Protein 1XQH (pdb70)

GO terms:
  GO:0070828 heterochromatin organization (P, IDA)
  GO:0006974 DNA damage response (P, IDA)
  GO:0016279 protein-lysine N-methyltransferase activity (F, IDA)
  GO:0045880 positive regulation of smoothened signaling pathway (P, IDA)
  GO:0018026 peptidyl-lysine monomethylation (P, IDA)
  GO:0018027 peptidyl-lysine dimethylation (P, IDA)
  GO:0016279 protein-lysine N-methyltransferase activity (F, EXP)
  GO:0140945 histone H3K4 monomethyltransferase activity (F, EXP)
  GO:0002039 p53 binding (F, IPI)
  GO:0005654 nucleoplasm (C, TAS)
  GO:0005515 protein binding (F, IPI)
  GO:0005694 chromosome (C, IDA)
  GO:0005730 nucleolus (C, IDA)
  GO:0042054 histone methyltransferase activity (F, IDA)
  GO:0140938 histone H3 methyltransferase activity (F, IDA)

Organism: Homo sapiens (NCBI:txid9606)

InterPro domains:
  IPR001214 SET domain [PF00856] (227-336)
  IPR001214 SET domain [PS50280] (214-336)
  IPR001214 SET domain [SM00317] (214-342)
  IPR003409 MORN repeat [PF02493] (19-34)
  IPR003409 MORN repeat [PF02493] (36-58)
  IPR003409 MORN repeat [PF02493] (60-81)
  IPR017155 Histone-lysine N-methyltransferase SETD7 [PIRSF037249] (1-366)
  IPR017155 Histone-lysine N-methyltransferase SETD7 [PS51577] (1-366)
  IPR044436 SETD7, SET domain [cd10530] (208-337)
  IPR046341 SET domain superfamily [G3DSA:2.170.270.10] (194-336)
  IPR046341 SET domain superfamily [SSF82199] (194-353)
  IPR054533 Histone-lysine methyltransferase SETD7, N-terminal [PF22648] (110-183)

Structure (mmCIF, N/CA/C/O backbone):
data_1XQH
#
_entry.id   1XQH
#
_cell.length_a   40.374
_cell.length_b   103.123
_cell.length_c   67.165
_cell.angle_alpha   90.00
_cell.angle_beta   90.04
_cell.angle_gamma   90.00
#
_symmetry.space_group_name_H-M   'P 1 21 1'
#
loop_
_entity.id
_entity.type
_entity.pdbx_description
1 polymer 'Histone-lysine N-methyltransferase, H3 lysine-4 specific'
2 polymer '9-mer peptide from tumor protein p53'
3 non-polymer S-ADENOSYL-L-HOMOCYSTEINE
4 water water
#
loop_
_atom_site.group_PDB
_atom_site.id
_atom_site.type_symbol
_atom_site.label_atom_id
_atom_site.label_alt_id
_atom_site.label_comp_id
_atom_site.label_asym_id
_atom_site.label_entity_id
_atom_site.label_seq_id
_atom_site.pdbx_PDB_ins_code
_atom_site.Cartn_x
_atom_site.Cartn_y
_atom_site.Cartn_z
_atom_site.occupancy
_atom_site.B_iso_or_equiv
_atom_site.auth_seq_id
_atom_site.auth_comp_id
_atom_site.auth_asym_id
_atom_site.auth_atom_id
_atom_site.pdbx_PDB_model_num
ATOM 1 N N . GLY A 1 15 ? 3.151 32.108 22.364 1.0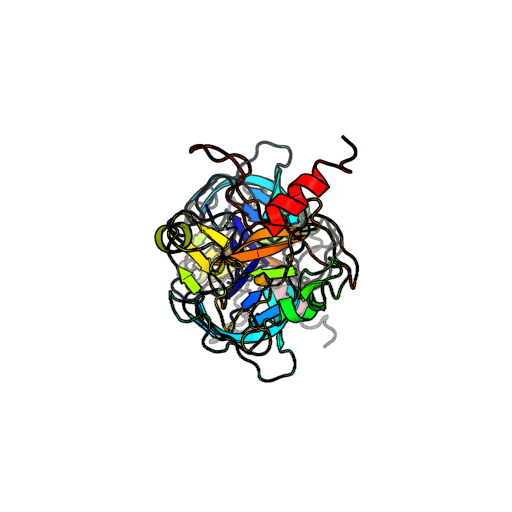0 8.41 117 GLY A N 1
ATOM 2 C CA . GLY A 1 15 ? 4.450 31.379 22.181 1.00 8.52 117 GLY A CA 1
ATOM 3 C C . GLY A 1 15 ? 4.413 29.871 21.971 1.00 7.90 117 GLY A C 1
ATOM 4 O O . GLY A 1 15 ? 4.547 29.111 22.937 1.00 8.57 117 GLY A O 1
ATOM 5 N N . VAL A 1 16 ? 4.074 29.440 20.760 1.00 7.29 118 VAL A N 1
ATOM 6 C CA . VAL A 1 16 ? 4.339 28.096 20.237 1.00 5.91 118 VAL A CA 1
ATOM 7 C C . VAL A 1 16 ? 5.731 27.454 20.439 1.00 4.89 118 VAL A C 1
ATOM 8 O O . VAL A 1 16 ? 6.757 27.936 19.960 1.00 3.94 118 VAL A O 1
ATOM 12 N N . CYS A 1 17 ? 5.745 26.307 21.104 1.00 3.87 119 CYS A N 1
ATOM 13 C CA . CYS A 1 17 ? 6.966 25.524 21.268 1.00 4.39 119 CYS A CA 1
ATOM 14 C C . CYS A 1 17 ? 6.865 24.228 20.471 1.00 3.72 119 CYS A C 1
ATOM 15 O O . CYS A 1 17 ? 5.791 23.637 20.364 1.00 3.64 119 CYS A O 1
ATOM 19 N N . TRP A 1 18 ? 7.984 23.799 19.904 1.00 3.21 120 TRP A N 1
ATOM 20 C CA . TRP A 1 18 ? 8.068 22.522 19.214 1.00 3.15 120 TRP A CA 1
ATOM 21 C C . TRP A 1 18 ? 9.105 21.733 19.977 1.00 3.42 120 TRP A C 1
ATOM 22 O O . TRP A 1 18 ? 10.179 22.245 20.278 1.00 3.35 120 TRP A O 1
ATOM 33 N N . ILE A 1 19 ? 8.782 20.501 20.327 1.00 3.72 121 ILE A N 1
ATOM 34 C CA . ILE A 1 19 ? 9.738 19.646 20.985 1.00 4.65 121 ILE A CA 1
ATOM 35 C C . ILE A 1 19 ? 9.959 18.455 20.074 1.00 4.76 121 ILE A C 1
ATOM 36 O O . ILE A 1 19 ? 9.054 17.652 19.914 1.00 5.43 121 ILE A O 1
ATOM 41 N N . TYR A 1 20 ? 11.144 18.333 19.488 1.00 4.36 122 TYR A N 1
ATOM 42 C CA . TYR A 1 20 ? 11.423 17.233 18.577 1.00 4.70 122 TYR A CA 1
ATOM 43 C C . TYR A 1 20 ? 12.116 16.064 19.246 1.00 4.64 122 TYR A C 1
ATOM 44 O O . TYR A 1 20 ? 13.075 16.237 19.997 1.00 5.22 122 TYR A O 1
ATOM 53 N N . TYR A 1 21 ? 11.613 14.868 18.983 1.00 4.10 123 TYR A N 1
ATOM 54 C CA . TYR A 1 21 ? 12.252 13.656 19.458 1.00 3.79 123 TYR A CA 1
ATOM 55 C C . TYR A 1 21 ? 13.295 13.269 18.407 1.00 2.75 123 TYR A C 1
ATOM 56 O O . TYR A 1 21 ? 13.155 13.590 17.226 1.00 2.18 123 TYR A O 1
ATOM 65 N N . PRO A 1 22 ? 14.335 12.571 18.830 1.00 2.09 124 PRO A N 1
ATOM 66 C CA . PRO A 1 22 ? 15.377 12.118 17.912 1.00 2.00 124 PRO A CA 1
ATOM 67 C C . PRO A 1 22 ? 14.819 11.250 16.795 1.00 2.00 124 PRO A C 1
ATOM 68 O O . PRO A 1 22 ? 15.432 11.177 15.731 1.00 2.02 124 PRO A O 1
ATOM 72 N N . ASP A 1 23 ? 13.681 10.609 17.026 1.00 2.00 125 ASP A N 1
ATOM 73 C CA . ASP A 1 23 ? 13.082 9.768 15.987 1.00 2.00 125 ASP A CA 1
ATOM 74 C C . ASP A 1 23 ? 12.368 10.580 14.900 1.00 2.00 125 ASP A C 1
ATOM 75 O O . ASP A 1 23 ? 11.899 10.009 13.933 1.00 2.04 125 ASP A O 1
ATOM 80 N N . GLY A 1 24 ? 12.267 11.896 15.069 1.00 2.00 126 GLY A N 1
ATOM 81 C CA . GLY A 1 24 ? 11.620 12.749 14.085 1.00 2.00 126 GLY A CA 1
ATOM 82 C C . GLY A 1 24 ? 10.216 13.226 14.423 1.00 2.00 126 GLY A C 1
ATOM 83 O O . GLY A 1 24 ? 9.716 14.182 13.831 1.00 2.14 126 GLY A O 1
ATOM 84 N N . GLY A 1 25 ? 9.557 12.543 15.341 1.00 2.01 127 GLY A N 1
ATOM 85 C CA . GLY A 1 25 ? 8.266 12.989 15.812 1.00 2.04 127 GLY A CA 1
ATOM 86 C C . GLY A 1 25 ? 8.454 14.238 16.656 1.00 2.11 127 GLY A C 1
ATOM 87 O O . GLY A 1 25 ? 9.581 14.569 17.053 1.00 2.53 127 GLY A O 1
ATOM 88 N N . SER A 1 26 ? 7.355 14.928 16.952 1.00 2.16 128 SER A N 1
ATOM 89 C CA . SER A 1 26 ? 7.405 16.150 17.739 1.00 2.41 128 SER A CA 1
ATOM 90 C C . SER A 1 26 ? 6.088 16.450 18.444 1.00 2.55 128 SER A C 1
ATOM 91 O O . SER A 1 26 ? 5.026 15.916 18.081 1.00 2.77 128 SER A O 1
ATOM 94 N N . LEU A 1 27 ? 6.194 17.276 19.483 1.00 2.75 129 LEU A N 1
ATOM 95 C CA . LEU A 1 27 ? 5.060 17.819 20.212 1.00 3.53 129 LEU A CA 1
ATOM 96 C C . LEU A 1 27 ? 5.051 19.309 19.928 1.00 3.03 129 LEU A C 1
ATOM 97 O O . LEU A 1 27 ? 6.107 19.954 20.015 1.00 2.22 129 LEU A O 1
ATOM 102 N N . VAL A 1 28 ? 3.882 19.863 19.612 1.00 2.91 130 VAL A N 1
ATOM 103 C CA . VAL A 1 28 ? 3.769 21.287 19.328 1.00 3.17 130 VAL A CA 1
ATOM 104 C C . VAL A 1 28 ? 2.532 21.919 19.911 1.00 2.80 130 VAL A C 1
ATOM 105 O O . VAL A 1 28 ? 1.458 21.356 19.851 1.00 2.43 130 VAL A O 1
ATOM 109 N N . GLY A 1 29 ? 2.701 23.110 20.471 1.00 2.84 131 GLY A N 1
ATOM 110 C CA . GLY A 1 29 ? 1.583 23.905 20.936 1.00 3.72 131 GLY A CA 1
ATOM 111 C C . GLY A 1 29 ? 2.051 25.080 21.767 1.00 4.54 131 GLY A C 1
ATOM 112 O O . GLY A 1 29 ? 3.247 25.247 22.029 1.00 3.93 131 GLY A O 1
ATOM 113 N N . GLU A 1 30 ? 1.096 25.903 22.187 1.00 5.97 132 GLU A N 1
ATOM 114 C CA . GLU A 1 30 ? 1.369 26.980 23.119 1.00 7.30 132 GLU A CA 1
ATOM 115 C C . GLU A 1 30 ? 1.457 26.396 24.516 1.00 7.97 132 GLU A C 1
ATOM 116 O O . GLU A 1 30 ? 0.615 25.585 24.908 1.00 8.53 132 GLU A O 1
ATOM 122 N N . VAL A 1 31 ? 2.469 26.803 25.269 1.00 8.67 133 VAL A N 1
ATOM 123 C CA . VAL A 1 31 ? 2.653 26.323 26.638 1.00 9.38 133 VAL A CA 1
ATOM 124 C C . VAL A 1 31 ? 1.866 27.202 27.610 1.00 10.12 133 VAL A C 1
ATOM 125 O O . VAL A 1 31 ? 1.535 28.335 27.290 1.00 10.27 133 VAL A O 1
ATOM 129 N N . ASN A 1 32 ? 1.559 26.671 28.788 1.00 10.98 134 ASN A N 1
ATOM 130 C CA . ASN A 1 32 ? 0.831 27.441 29.794 1.00 11.90 134 ASN A CA 1
ATOM 131 C C . ASN A 1 32 ? 1.804 28.264 30.643 1.00 13.02 134 ASN A C 1
ATOM 132 O O . ASN A 1 32 ? 3.022 28.150 30.499 1.00 12.95 134 ASN A O 1
ATOM 137 N N . GLU A 1 33 ? 1.260 29.083 31.531 1.00 14.53 135 GLU A N 1
ATOM 138 C CA . GLU A 1 33 ? 2.057 29.941 32.407 1.00 15.66 135 GLU A CA 1
ATOM 139 C C . GLU A 1 33 ? 3.273 29.233 33.012 1.00 15.97 135 GLU A C 1
ATOM 140 O O . GLU A 1 33 ? 4.292 29.868 33.272 1.00 16.23 135 GLU A O 1
ATOM 146 N N . ASP A 1 34 ? 3.175 27.921 33.211 1.00 16.25 136 ASP A N 1
ATOM 147 C CA . ASP A 1 34 ? 4.261 27.157 33.822 1.00 16.55 136 ASP A CA 1
ATOM 148 C C . ASP A 1 34 ? 5.144 26.440 32.801 1.00 16.59 136 ASP A C 1
ATOM 149 O O . ASP A 1 34 ? 5.954 25.580 33.166 1.00 17.14 136 ASP A O 1
ATOM 154 N N . GLY A 1 35 ? 4.983 26.779 31.524 1.00 15.87 137 GLY A N 1
ATOM 155 C CA . GLY A 1 35 ? 5.787 26.185 30.473 1.00 15.61 137 GLY A CA 1
ATOM 156 C C . GLY A 1 35 ? 5.376 24.753 30.173 1.00 15.16 137 GLY A C 1
ATOM 157 O O . GLY A 1 35 ? 6.132 24.002 29.552 1.00 15.37 137 GLY A O 1
ATOM 158 N N . GLU A 1 36 ? 4.177 24.378 30.614 1.00 14.57 138 GLU A N 1
ATOM 159 C CA . GLU A 1 36 ? 3.664 23.026 30.424 1.00 14.11 138 GLU A CA 1
ATOM 160 C C . GLU A 1 36 ? 2.856 22.915 29.130 1.00 13.04 138 GLU A C 1
ATOM 161 O O . GLU A 1 36 ? 2.078 23.808 28.779 1.00 12.79 138 GLU A O 1
ATOM 167 N N . MET A 1 37 ? 3.051 21.809 28.425 1.00 11.93 139 MET A N 1
ATOM 168 C CA . MET A 1 37 ? 2.312 21.542 27.200 1.00 11.11 139 MET A CA 1
ATOM 169 C C . MET A 1 37 ? 0.928 21.056 27.580 1.00 9.24 139 MET A C 1
ATOM 170 O O . MET A 1 37 ? 0.622 19.871 27.443 1.00 8.26 139 MET A O 1
ATOM 175 N N . THR A 1 38 ? 0.105 21.979 28.069 1.00 7.48 140 THR A N 1
ATOM 176 C CA . THR A 1 38 ? -1.233 21.667 28.540 1.00 6.14 140 THR A CA 1
ATOM 177 C C . THR A 1 38 ? -2.244 22.581 27.872 1.00 5.78 140 THR A C 1
ATOM 178 O O . THR A 1 38 ? -2.098 23.802 27.908 1.00 5.47 140 THR A O 1
ATOM 182 N N . GLY A 1 39 ? -3.260 21.987 27.257 1.00 5.09 141 GLY A N 1
ATOM 183 C CA . GLY A 1 39 ? -4.280 22.750 26.556 1.00 5.24 141 GLY A CA 1
ATOM 184 C C . GLY A 1 39 ? -5.077 21.859 25.615 1.00 4.95 141 GLY A C 1
ATOM 185 O O . GLY A 1 39 ? -4.841 20.655 25.564 1.00 4.78 141 GLY A O 1
ATOM 186 N N . GLU A 1 40 ? -6.010 22.449 24.871 1.00 5.02 142 GLU A N 1
ATOM 187 C CA . GLU A 1 40 ? -6.872 21.703 23.952 1.00 5.38 142 GLU A CA 1
ATOM 188 C C . GLU A 1 40 ? -6.404 21.834 22.503 1.00 4.82 142 GLU A C 1
ATOM 189 O O . GLU A 1 40 ? -7.017 21.281 21.594 1.00 4.54 142 GLU A O 1
ATOM 195 N N . LYS A 1 41 ? -5.306 22.551 22.285 1.00 4.51 143 LYS A N 1
ATOM 196 C CA . LYS A 1 41 ? -4.802 22.768 20.931 1.00 4.60 143 LYS A CA 1
ATOM 197 C C . LYS A 1 41 ? -3.344 22.349 20.797 1.00 4.30 143 LYS A C 1
ATOM 198 O O . LYS A 1 41 ? -2.534 23.024 20.171 1.00 4.21 143 LYS A O 1
ATOM 204 N N . ILE A 1 42 ? -3.018 21.223 21.405 1.00 3.55 144 ILE A N 1
ATOM 205 C CA . ILE A 1 42 ? -1.675 20.700 21.356 1.00 3.14 144 ILE A CA 1
ATOM 206 C C . ILE A 1 42 ? -1.686 19.550 20.368 1.00 2.63 144 ILE A C 1
ATOM 207 O O . ILE A 1 42 ? -2.732 18.947 20.117 1.00 2.61 144 ILE A O 1
ATOM 212 N N . ALA A 1 43 ? -0.535 19.262 19.785 1.00 2.43 145 ALA A N 1
ATOM 213 C CA . ALA A 1 43 ? -0.446 18.162 18.832 1.00 2.15 145 ALA A CA 1
ATOM 214 C C . ALA A 1 43 ? 0.841 17.360 18.890 1.00 2.47 145 ALA A C 1
ATOM 215 O O . ALA A 1 43 ? 1.927 17.888 19.134 1.00 2.80 145 ALA A O 1
ATOM 217 N N . TYR A 1 44 ? 0.691 16.060 18.684 1.00 2.15 146 TYR A N 1
ATOM 218 C CA . TYR A 1 44 ? 1.832 15.219 18.384 1.00 2.45 146 TYR A CA 1
ATOM 219 C C . TYR A 1 44 ? 1.877 15.144 16.858 1.00 2.25 146 TYR A C 1
ATOM 220 O O . TYR A 1 44 ? 0.855 14.893 16.207 1.00 2.14 146 TYR A O 1
ATOM 229 N N . VAL A 1 45 ? 3.048 15.386 16.290 1.00 2.29 147 VAL A N 1
ATOM 230 C CA . VAL A 1 45 ? 3.249 15.286 14.848 1.00 2.04 147 VAL A CA 1
ATOM 231 C C . VAL A 1 45 ? 4.189 14.108 14.554 1.00 2.00 147 VAL A C 1
ATOM 232 O O . VAL A 1 45 ? 5.299 14.043 15.083 1.00 2.07 147 VAL A O 1
ATOM 236 N N . TYR A 1 46 ? 3.715 13.164 13.752 1.00 2.00 148 TYR A N 1
ATOM 237 C CA . TYR A 1 46 ? 4.513 11.998 13.361 1.00 2.00 148 TYR A CA 1
ATOM 238 C C . TYR A 1 46 ? 5.756 12.414 12.547 1.00 2.01 148 TYR A C 1
ATOM 239 O O . TYR A 1 46 ? 5.852 13.545 12.076 1.00 2.05 148 TYR A O 1
ATOM 248 N N . PRO A 1 47 ? 6.704 11.504 12.366 1.00 2.04 149 PRO A N 1
ATOM 249 C CA . PRO A 1 47 ? 7.942 11.800 11.642 1.00 2.00 149 PRO A CA 1
ATOM 250 C C . PRO A 1 47 ? 7.780 12.266 10.197 1.00 2.04 149 PRO A C 1
ATOM 251 O O . PRO A 1 47 ? 8.760 12.753 9.645 1.00 2.37 149 PRO A O 1
ATOM 255 N N . ASP A 1 48 ? 6.613 12.088 9.594 1.00 2.01 150 ASP A N 1
ATOM 256 C CA . ASP A 1 48 ? 6.401 12.577 8.217 1.00 2.37 150 ASP A CA 1
ATOM 257 C C . ASP A 1 48 ? 6.158 14.099 8.211 1.00 2.99 150 ASP A C 1
ATOM 258 O O . ASP A 1 48 ? 6.059 14.720 7.146 1.00 2.34 150 ASP A O 1
ATOM 263 N N . GLU A 1 49 ? 6.075 14.686 9.401 1.00 3.89 151 GLU A N 1
ATOM 264 C CA . GLU A 1 49 ? 5.867 16.133 9.571 1.00 5.01 151 GLU A CA 1
ATOM 265 C C . GLU A 1 49 ? 4.551 16.586 8.950 1.00 5.45 151 GLU A C 1
ATOM 266 O O . GLU A 1 49 ? 4.389 17.763 8.600 1.00 6.25 151 GLU A O 1
ATOM 272 N N . ARG A 1 50 ? 3.604 15.652 8.834 1.00 5.57 152 ARG A N 1
ATOM 273 C CA . ARG A 1 50 ? 2.303 15.896 8.203 1.00 6.26 152 ARG A CA 1
ATOM 274 C C . ARG A 1 50 ? 1.153 15.297 9.020 1.00 5.16 152 ARG A C 1
ATOM 275 O O . ARG A 1 50 ? 0.147 15.950 9.272 1.00 4.68 152 ARG A O 1
ATOM 283 N N . THR A 1 51 ? 1.308 14.041 9.424 1.00 4.21 153 THR A N 1
ATOM 284 C CA . THR A 1 51 ? 0.268 13.341 10.157 1.00 3.70 153 THR A CA 1
ATOM 285 C C . THR A 1 51 ? 0.347 13.731 11.616 1.00 3.12 153 THR A C 1
ATOM 286 O O . THR A 1 51 ? 1.432 13.772 12.178 1.00 3.60 153 THR A O 1
ATOM 290 N N . ALA A 1 52 ? -0.798 14.002 12.229 1.00 2.91 154 ALA A N 1
ATOM 291 C CA . ALA A 1 52 ? -0.812 14.536 13.588 1.00 2.46 154 ALA A CA 1
ATOM 292 C C . ALA A 1 52 ? -1.977 14.029 14.429 1.00 2.21 154 ALA A C 1
ATOM 293 O O . ALA A 1 52 ? -3.003 13.613 13.900 1.00 2.21 154 ALA A O 1
ATOM 295 N N . LEU A 1 53 ? -1.778 14.047 15.745 1.00 2.27 155 LEU A N 1
ATOM 296 C CA . LEU A 1 53 ? -2.833 13.749 16.709 1.00 2.37 155 LEU A CA 1
ATOM 297 C C . LEU A 1 53 ? -3.000 15.075 17.460 1.00 2.50 155 LEU A C 1
ATOM 298 O O . LEU A 1 53 ? -2.113 15.478 18.213 1.00 2.65 155 LEU A O 1
ATOM 303 N N . TYR A 1 54 ? -4.126 15.738 17.230 1.00 2.59 156 TYR A N 1
ATOM 304 C CA . TYR A 1 54 ? -4.406 17.093 17.696 1.00 2.87 156 TYR A CA 1
ATOM 305 C C . TYR A 1 54 ? -5.552 17.107 18.707 1.00 2.85 156 TYR A C 1
ATOM 306 O O . TYR A 1 54 ? -6.586 16.478 18.492 1.00 3.38 156 TYR A O 1
ATOM 315 N N . GLY A 1 55 ? -5.366 17.815 19.817 1.00 2.61 157 GLY A N 1
ATOM 316 C CA . GLY A 1 55 ? -6.397 17.935 20.837 1.00 2.44 157 GLY A CA 1
ATOM 317 C C . GLY A 1 55 ? -5.880 18.205 22.243 1.00 2.16 157 GLY A C 1
ATOM 318 O O . GLY A 1 55 ? -4.921 18.962 22.446 1.00 2.00 157 GLY A O 1
ATOM 319 N N . LYS A 1 56 ? -6.528 17.569 23.215 1.00 2.16 158 LYS A N 1
ATOM 320 C CA . LYS A 1 56 ? -6.234 17.782 24.631 1.00 2.33 158 LYS A CA 1
ATOM 321 C C . LYS A 1 56 ? -4.999 17.030 25.111 1.00 2.03 158 LYS A C 1
ATOM 322 O O . LYS A 1 56 ? -4.932 15.807 25.045 1.00 2.13 158 LYS A O 1
ATOM 328 N N . PHE A 1 57 ? -4.034 17.780 25.624 1.00 2.04 159 PHE A N 1
ATOM 329 C CA . PHE A 1 57 ? -2.817 17.228 26.213 1.00 2.12 159 PHE A CA 1
ATOM 330 C C . PHE A 1 57 ? -2.658 17.851 27.616 1.00 2.30 159 PHE A C 1
ATOM 331 O O . PHE A 1 57 ? -3.110 18.975 27.844 1.00 2.10 159 PHE A O 1
ATOM 339 N N . ILE A 1 58 ? -2.047 17.123 28.551 1.00 2.77 160 ILE A N 1
ATOM 340 C CA . ILE A 1 58 ? -1.712 17.656 29.878 1.00 3.00 160 ILE A CA 1
ATOM 341 C C . ILE A 1 58 ? -0.236 17.356 30.139 1.00 3.69 160 ILE A C 1
ATOM 342 O O . ILE A 1 58 ? 0.172 16.191 30.175 1.00 3.74 160 ILE A O 1
ATOM 347 N N . ASP A 1 59 ? 0.571 18.401 30.270 1.00 4.72 161 ASP A N 1
ATOM 348 C CA . ASP A 1 59 ? 2.010 18.254 30.481 1.00 5.53 161 ASP A CA 1
ATOM 349 C C . ASP A 1 59 ? 2.620 17.329 29.418 1.00 5.20 161 ASP A C 1
ATOM 350 O O . ASP A 1 59 ? 3.417 16.449 29.719 1.00 5.43 161 ASP A O 1
ATOM 355 N N . GLY A 1 60 ? 2.220 17.531 28.171 1.00 4.61 162 GLY A N 1
ATOM 356 C CA . GLY A 1 60 ? 2.739 16.753 27.056 1.00 4.42 162 GLY A CA 1
ATOM 357 C C . GLY A 1 60 ? 2.185 15.350 26.922 1.00 3.82 162 GLY A C 1
ATOM 358 O O . GLY A 1 60 ? 2.594 14.620 26.029 1.00 4.06 162 GLY A O 1
ATOM 359 N N . GLU A 1 61 ? 1.278 14.956 27.803 1.00 3.40 163 GLU A N 1
ATOM 360 C CA . GLU A 1 61 ? 0.672 13.634 27.727 1.00 3.37 163 GLU A CA 1
ATOM 361 C C . GLU A 1 61 ? -0.646 13.733 26.970 1.00 2.59 163 GLU A C 1
ATOM 362 O O . GLU A 1 61 ? -1.485 14.574 27.279 1.00 2.36 163 GLU A O 1
ATOM 368 N N . MET A 1 62 ? -0.834 12.865 25.983 1.00 2.01 164 MET A N 1
ATOM 369 C CA . MET A 1 62 ? -2.037 12.898 25.154 1.00 2.00 164 MET A CA 1
ATOM 370 C C . MET A 1 62 ? -3.271 12.379 25.910 1.00 2.06 164 MET A C 1
ATOM 371 O O . MET A 1 62 ? -3.307 11.228 26.358 1.00 2.30 164 MET A O 1
ATOM 376 N N . ILE A 1 63 ? -4.272 13.241 26.083 1.00 2.00 165 ILE A N 1
ATOM 377 C CA . ILE A 1 63 ? -5.524 12.854 26.737 1.00 2.03 165 ILE A CA 1
ATOM 378 C C . ILE A 1 63 ? -6.600 12.521 25.686 1.00 2.04 165 ILE A C 1
ATOM 379 O O . ILE A 1 63 ? -7.318 11.530 25.805 1.00 2.11 165 ILE A O 1
ATOM 384 N N . GLU A 1 64 ? -6.717 13.367 24.672 1.00 2.32 166 GLU A N 1
ATOM 385 C CA . GLU A 1 64 ? -7.679 13.152 23.610 1.00 2.74 166 GLU A CA 1
ATOM 386 C C . GLU A 1 64 ? -7.141 13.766 22.333 1.00 2.55 166 GLU A C 1
ATOM 387 O O . GLU A 1 64 ? -7.347 14.952 22.085 1.00 2.53 166 GLU A O 1
ATOM 393 N N . GLY A 1 65 ? -6.432 12.961 21.549 1.00 2.43 167 GLY A N 1
ATOM 394 C CA . GLY A 1 65 ? -5.886 13.401 20.280 1.00 2.76 167 GLY A CA 1
ATOM 395 C C . GLY A 1 65 ? -6.703 12.850 19.121 1.00 3.06 167 GLY A C 1
ATOM 396 O O . GLY A 1 65 ? -7.063 11.669 19.093 1.00 3.43 167 GLY A O 1
ATOM 397 N N . LYS A 1 66 ? -7.010 13.715 18.164 1.00 3.09 168 LYS A N 1
ATOM 398 C CA . LYS A 1 66 ? -7.765 13.326 16.990 1.00 3.33 168 LYS A CA 1
ATOM 399 C C . LYS A 1 66 ? -6.862 13.396 15.757 1.00 2.88 168 LYS A C 1
ATOM 400 O O . LYS A 1 66 ? -5.978 14.248 15.669 1.00 2.84 168 LYS A O 1
ATOM 406 N N . LEU A 1 67 ? -7.073 12.484 14.815 1.00 2.73 169 LEU A N 1
ATOM 407 C CA . LEU A 1 67 ? -6.284 12.453 13.590 1.00 2.65 169 LEU A CA 1
ATOM 408 C C . LEU A 1 67 ? -6.388 13.796 12.868 1.00 2.57 169 LEU A C 1
ATOM 409 O O . LEU A 1 67 ? -7.482 14.296 12.642 1.00 2.92 169 LEU A O 1
ATOM 414 N N . ALA A 1 68 ? -5.247 14.370 12.510 1.00 2.39 170 ALA A N 1
ATOM 415 C CA . ALA A 1 68 ? -5.217 15.659 11.855 1.00 2.44 170 ALA A CA 1
ATOM 416 C C . ALA A 1 68 ? -4.101 15.688 10.830 1.00 2.45 170 ALA A C 1
ATOM 417 O O . ALA A 1 68 ? -3.260 14.792 10.789 1.00 2.40 170 ALA A O 1
ATOM 419 N N . THR A 1 69 ? -4.113 16.718 9.991 1.00 2.66 171 THR A N 1
ATOM 420 C CA . THR A 1 69 ? -3.046 16.942 9.038 1.00 2.81 171 THR A CA 1
ATOM 421 C C . THR A 1 69 ? -2.432 18.304 9.331 1.00 3.23 171 THR A C 1
ATOM 422 O O . THR A 1 69 ? -3.157 19.262 9.559 1.00 2.79 171 THR A O 1
ATOM 426 N N . LEU A 1 70 ? -1.109 18.363 9.352 1.00 3.96 172 LEU A N 1
ATOM 427 C CA . LEU A 1 70 ? -0.387 19.618 9.462 1.00 4.72 172 LEU A CA 1
ATOM 428 C C . LEU A 1 70 ? -0.364 20.219 8.051 1.00 5.31 172 LEU A C 1
ATOM 429 O O . LEU A 1 70 ? 0.416 19.811 7.187 1.00 5.95 172 LEU A O 1
ATOM 434 N N . MET A 1 71 ? -1.263 21.161 7.815 1.00 5.52 173 MET A N 1
ATOM 435 C CA . MET A 1 71 ? -1.432 21.772 6.502 1.00 6.13 173 MET A CA 1
ATOM 436 C C . MET A 1 71 ? -0.310 22.709 6.112 1.00 6.22 173 MET A C 1
ATOM 437 O O . MET A 1 71 ? 0.111 22.747 4.954 1.00 6.42 173 MET A O 1
ATOM 442 N N . SER A 1 72 ? 0.156 23.484 7.078 1.00 5.86 174 SER A N 1
ATOM 443 C CA . SER A 1 72 ? 1.177 24.478 6.815 1.00 5.83 174 SER A CA 1
ATOM 444 C C . SER A 1 72 ? 1.652 25.043 8.135 1.00 5.74 174 SER A C 1
ATOM 445 O O . SER A 1 72 ? 1.007 24.868 9.182 1.00 4.55 174 SER A O 1
ATOM 448 N N . THR A 1 73 ? 2.797 25.705 8.072 1.00 5.95 175 THR A N 1
ATOM 449 C CA . THR A 1 73 ? 3.372 26.350 9.232 1.00 6.04 175 THR A CA 1
ATOM 450 C C . THR A 1 73 ? 3.819 27.724 8.804 1.00 6.44 175 THR A C 1
ATOM 451 O O . THR A 1 73 ? 4.470 27.871 7.769 1.00 6.65 175 THR A O 1
ATOM 455 N N . GLU A 1 74 ? 3.455 28.732 9.588 1.00 6.76 176 GLU A N 1
ATOM 456 C CA . GLU A 1 74 ? 3.850 30.096 9.312 1.00 7.27 176 GLU A CA 1
ATOM 457 C C . GLU A 1 74 ? 4.584 30.638 10.523 1.00 6.21 176 GLU A C 1
ATOM 458 O O . GLU A 1 74 ? 3.975 30.825 11.563 1.00 5.51 176 GLU A O 1
ATOM 464 N N . GLU A 1 75 ? 5.883 30.888 10.380 1.00 5.69 177 GLU A N 1
ATOM 465 C CA . GLU A 1 75 ? 6.692 31.420 11.486 1.00 5.08 177 GLU A CA 1
ATOM 466 C C . GLU A 1 75 ? 6.523 30.580 12.749 1.00 4.61 177 GLU A C 1
ATOM 467 O O . GLU A 1 75 ? 6.268 31.095 13.841 1.00 4.32 177 GLU A O 1
ATOM 473 N N . GLY A 1 76 ? 6.658 29.276 12.579 1.00 4.33 178 GLY A N 1
ATOM 474 C CA . GLY A 1 76 ? 6.552 28.339 13.678 1.00 4.25 178 GLY A CA 1
ATOM 475 C C . GLY A 1 76 ? 5.128 28.046 14.108 1.00 4.33 178 GLY A C 1
ATOM 476 O O . GLY A 1 76 ? 4.902 27.156 14.915 1.00 4.03 178 GLY A O 1
ATOM 477 N N . ARG A 1 77 ? 4.162 28.778 13.570 1.00 4.25 179 ARG A N 1
ATOM 478 C CA . ARG A 1 77 ? 2.768 28.556 13.931 1.00 4.91 179 ARG A CA 1
ATOM 479 C C . ARG A 1 77 ? 2.111 27.536 13.019 1.00 5.01 179 ARG A C 1
ATOM 480 O O . ARG A 1 77 ? 1.931 27.779 11.831 1.00 5.66 179 ARG A O 1
ATOM 488 N N . PRO A 1 78 ? 1.730 26.396 13.567 1.00 5.45 180 PRO A N 1
ATOM 489 C CA . PRO A 1 78 ? 1.124 25.342 12.758 1.00 5.44 180 PRO A CA 1
ATOM 490 C C . PRO A 1 78 ? -0.353 25.563 12.494 1.00 5.57 180 PRO A C 1
ATOM 491 O O . PRO A 1 78 ? -1.067 26.147 13.306 1.00 5.27 180 PRO A O 1
ATOM 495 N N . HIS A 1 79 ? -0.800 25.111 11.335 1.00 5.55 181 HIS A N 1
ATOM 496 C CA . HIS A 1 79 ? -2.212 25.100 11.044 1.00 6.11 181 HIS A CA 1
ATOM 497 C C . HIS A 1 79 ? -2.613 23.647 10.804 1.00 5.55 181 HIS A C 1
ATOM 498 O O . HIS A 1 79 ? -2.145 23.032 9.853 1.00 5.27 181 HIS A O 1
ATOM 505 N N . PHE A 1 80 ? -3.448 23.100 11.681 1.00 5.20 182 PHE A N 1
ATOM 506 C CA . PHE A 1 80 ? -3.934 21.738 11.522 1.00 5.47 182 PHE A CA 1
ATOM 507 C C . PHE A 1 80 ? -5.375 21.744 11.035 1.00 6.01 182 PHE A C 1
ATOM 508 O O . PHE A 1 80 ? -6.121 22.692 11.278 1.00 5.87 182 PHE A O 1
ATOM 516 N N . GLU A 1 81 ? -5.766 20.689 10.334 1.00 6.41 183 GLU A N 1
ATOM 517 C CA . GLU A 1 81 ? -7.169 20.491 10.005 1.00 7.36 183 GLU A CA 1
ATOM 518 C C . GLU A 1 81 ? -7.488 19.017 10.314 1.00 7.12 183 GLU A C 1
ATOM 519 O O . GLU A 1 81 ? -6.713 18.121 9.969 1.00 6.36 183 GLU A O 1
ATOM 525 N N . LEU A 1 82 ? -8.571 18.787 11.055 1.00 7.05 184 LEU A N 1
ATOM 526 C CA . LEU A 1 82 ? -8.969 17.439 11.451 1.00 7.34 184 LEU A CA 1
ATOM 527 C C . LEU A 1 82 ? -9.332 16.576 10.254 1.00 7.38 184 LEU A C 1
ATOM 528 O O . LEU A 1 82 ? -9.964 17.044 9.309 1.00 7.08 184 LEU A O 1
ATOM 533 N N . MET A 1 83 ? -8.916 15.317 10.296 1.00 7.86 185 MET A N 1
ATOM 534 C CA . MET A 1 83 ? -9.281 14.352 9.269 1.00 8.42 185 MET A CA 1
ATOM 535 C C . MET A 1 83 ? -10.686 13.863 9.578 1.00 8.95 185 MET A C 1
ATOM 536 O O . MET A 1 83 ? -11.140 13.933 10.716 1.00 8.87 185 MET A O 1
ATOM 541 N N . PRO A 1 84 ? -11.388 13.370 8.571 1.00 9.69 186 PRO A N 1
ATOM 542 C CA . PRO A 1 84 ? -12.721 12.821 8.785 1.00 10.12 186 PRO A CA 1
ATOM 543 C C . PRO A 1 84 ? -12.649 11.632 9.726 1.00 10.38 186 PRO A C 1
ATOM 544 O O . PRO A 1 84 ? -11.604 10.994 9.840 1.00 10.34 186 PRO A O 1
ATOM 548 N N . GLY A 1 85 ? -13.752 11.339 10.401 1.00 10.95 187 GLY A N 1
ATOM 549 C CA . GLY A 1 85 ? -13.790 10.214 11.314 1.00 11.35 187 GLY A CA 1
ATOM 550 C C . GLY A 1 85 ? -14.013 10.668 12.741 1.00 11.56 187 GLY A C 1
ATOM 551 O O . GLY A 1 85 ? -14.049 11.869 13.025 1.00 12.25 187 GLY A O 1
ATOM 552 N N . ASN A 1 86 ? -14.145 9.702 13.639 1.00 11.47 188 ASN A N 1
ATOM 553 C CA . ASN A 1 86 ? -14.429 9.980 15.041 1.00 11.47 188 ASN A CA 1
ATOM 554 C C . ASN A 1 86 ? -13.425 9.319 15.991 1.00 10.86 188 ASN A C 1
ATOM 555 O O . ASN A 1 86 ? -13.603 9.358 17.205 1.00 10.98 188 ASN A O 1
ATOM 560 N N . SER A 1 87 ? -12.379 8.711 15.440 1.00 10.15 189 SER A N 1
ATOM 561 C CA . SER A 1 87 ? -11.384 8.022 16.256 1.00 9.42 189 SER A CA 1
ATOM 562 C C . SER A 1 87 ? -10.598 8.996 17.131 1.00 8.46 189 SER A C 1
ATOM 563 O O . SER A 1 87 ? -10.179 10.062 16.689 1.00 8.00 189 SER A O 1
ATOM 566 N N . VAL A 1 88 ? -10.402 8.609 18.381 1.00 7.55 190 VAL A N 1
ATOM 567 C CA . VAL A 1 88 ? -9.618 9.413 19.299 1.00 6.75 190 VAL A CA 1
ATOM 568 C C . VAL A 1 88 ? -8.531 8.528 19.890 1.00 5.57 190 VAL A C 1
ATOM 569 O O . VAL A 1 88 ? -8.700 7.305 20.000 1.00 6.06 190 VAL A O 1
ATOM 573 N N . TYR A 1 89 ? -7.416 9.141 20.254 1.00 4.06 191 TYR A N 1
ATOM 574 C CA . TYR A 1 89 ? -6.299 8.417 20.826 1.00 3.20 191 TYR A CA 1
ATOM 575 C C . TYR A 1 89 ? -5.844 9.064 22.126 1.00 2.92 191 TYR A C 1
ATOM 576 O O . TYR A 1 89 ? -5.970 10.272 22.300 1.00 2.48 191 TYR A O 1
ATOM 585 N N . HIS A 1 90 ? -5.292 8.259 23.027 1.00 2.89 192 HIS A N 1
ATOM 586 C CA . HIS A 1 90 ? -4.765 8.782 24.283 1.00 3.12 192 HIS A CA 1
ATOM 587 C C . HIS A 1 90 ? -3.519 7.985 24.684 1.00 2.68 192 HIS A C 1
ATOM 588 O O . HIS A 1 90 ? -3.278 6.883 24.170 1.00 2.94 192 HIS A O 1
ATOM 595 N N . PHE A 1 91 ? -2.717 8.569 25.567 1.00 2.63 193 PHE A N 1
ATOM 596 C CA . PHE A 1 91 ? -1.548 7.908 26.125 1.00 2.45 193 PHE A CA 1
ATOM 597 C C . PHE A 1 91 ? -2.060 6.657 26.831 1.00 2.32 193 PHE A C 1
ATOM 598 O O . PHE A 1 91 ? -2.916 6.744 27.711 1.00 2.24 193 PHE A O 1
ATOM 606 N N . ASP A 1 92 ? -1.528 5.507 26.427 1.00 2.13 194 ASP A N 1
ATOM 607 C CA . ASP A 1 92 ? -2.011 4.211 26.875 1.00 2.39 194 ASP A CA 1
ATOM 608 C C . ASP A 1 92 ? -0.839 3.222 26.960 1.00 2.05 194 ASP A C 1
ATOM 609 O O . ASP A 1 92 ? -0.821 2.191 26.285 1.00 2.42 194 ASP A O 1
ATOM 614 N N . LYS A 1 93 ? 0.138 3.549 27.802 1.00 2.08 195 LYS A N 1
ATOM 615 C CA . LYS A 1 93 ? 1.347 2.744 27.951 1.00 2.10 195 LYS A CA 1
ATOM 616 C C . LYS A 1 93 ? 1.010 1.338 28.411 1.00 2.08 195 LYS A C 1
ATOM 617 O O . LYS A 1 93 ? 0.163 1.145 29.264 1.00 2.02 195 LYS A O 1
ATOM 623 N N . SER A 1 94 ? 1.649 0.349 27.803 1.00 2.11 196 SER A N 1
ATOM 624 C CA . SER A 1 94 ? 1.415 -1.025 28.192 1.00 2.31 196 SER A CA 1
ATOM 625 C C . SER A 1 94 ? 2.009 -1.294 29.557 1.00 2.73 196 SER A C 1
ATOM 626 O O . SER A 1 94 ? 2.859 -0.551 30.045 1.00 2.35 196 SER A O 1
ATOM 629 N N . THR A 1 95 ? 1.567 -2.383 30.165 1.00 3.53 197 THR A N 1
ATOM 630 C CA . THR A 1 95 ? 2.124 -2.809 31.425 1.00 4.20 197 THR A CA 1
ATOM 631 C C . THR A 1 95 ? 2.679 -4.209 31.205 1.00 5.07 197 THR A C 1
ATOM 632 O O . THR A 1 95 ? 2.811 -4.669 30.067 1.00 4.93 197 THR A O 1
ATOM 636 N N . SER A 1 96 ? 3.004 -4.880 32.296 1.00 5.70 198 SER A N 1
ATOM 637 C CA . SER A 1 96 ? 3.502 -6.245 32.238 1.00 6.71 198 SER A CA 1
ATOM 638 C C . SER A 1 96 ? 2.436 -7.190 31.678 1.00 7.02 198 SER A C 1
ATOM 639 O O . SER A 1 96 ? 2.759 -8.211 31.075 1.00 6.90 198 SER A O 1
ATOM 642 N N . SER A 1 97 ? 1.166 -6.836 31.849 1.00 7.71 199 SER A N 1
ATOM 643 C CA . SER A 1 97 ? 0.085 -7.720 31.416 1.00 8.33 199 SER A CA 1
ATOM 644 C C . SER A 1 97 ? -1.110 -7.057 30.748 1.00 8.16 199 SER A C 1
ATOM 645 O O . SER A 1 97 ? -2.210 -7.607 30.781 1.00 9.88 199 SER A O 1
ATOM 648 N N . CYS A 1 98 ? -0.929 -5.868 30.217 1.00 7.07 200 CYS A N 1
ATOM 649 C CA . CYS A 1 98 ? -1.967 -5.221 29.443 1.00 6.27 200 CYS A CA 1
ATOM 650 C C . CYS A 1 98 ? -1.255 -4.592 28.255 1.00 5.18 200 CYS A C 1
ATOM 651 O O . CYS A 1 98 ? -0.454 -3.681 28.437 1.00 4.24 200 CYS A O 1
ATOM 654 N N . ILE A 1 99 ? -1.528 -5.089 27.055 1.00 4.30 201 ILE A N 1
ATOM 655 C CA . ILE A 1 99 ? -0.842 -4.587 25.854 1.00 4.22 201 ILE A CA 1
ATOM 656 C C . ILE A 1 99 ? -1.417 -3.248 25.389 1.00 4.20 201 ILE A C 1
ATOM 657 O O . ILE A 1 99 ? -0.677 -2.417 24.872 1.00 4.35 201 ILE A O 1
ATOM 662 N N . SER A 1 100 ? -2.721 -3.050 25.591 1.00 4.45 202 SER A N 1
ATOM 663 C CA . SER A 1 100 ? -3.436 -1.855 25.139 1.00 4.94 202 SER A CA 1
ATOM 664 C C . SER A 1 100 ? -4.874 -1.854 25.669 1.00 5.34 202 SER A C 1
ATOM 6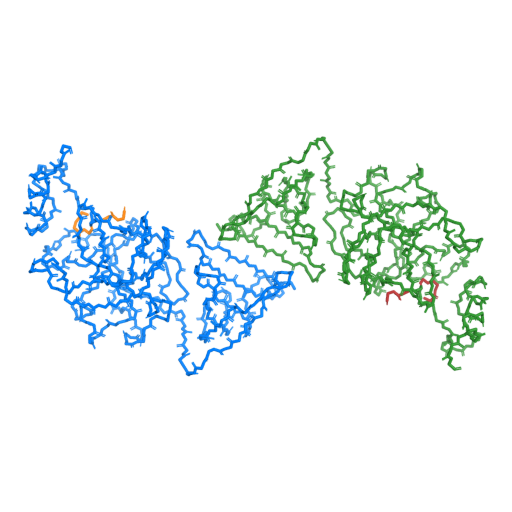65 O O . SER A 1 100 ? -5.428 -2.914 25.951 1.00 5.57 202 SER A O 1
ATOM 668 N N . THR A 1 101 ? -5.465 -0.666 25.808 1.00 5.76 203 THR A N 1
ATOM 669 C CA . THR A 1 101 ? -6.866 -0.528 26.185 1.00 6.17 203 THR A CA 1
ATOM 670 C C . THR A 1 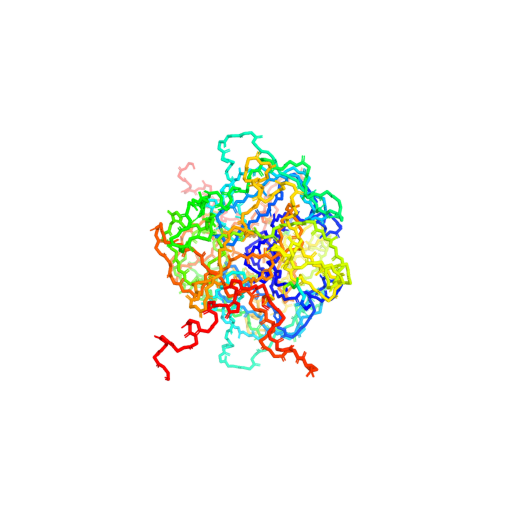101 ? -7.755 -0.619 24.960 1.00 5.71 203 THR A C 1
ATOM 671 O O . THR A 1 101 ? -8.960 -0.808 25.083 1.00 6.29 203 THR A O 1
ATOM 675 N N . ASN A 1 102 ? -7.166 -0.442 23.784 1.00 5.24 204 ASN A N 1
ATOM 676 C CA . ASN A 1 102 ? -7.904 -0.523 22.530 1.00 4.83 204 ASN A CA 1
ATOM 677 C C . ASN A 1 102 ? -7.049 -1.333 21.552 1.00 3.99 204 ASN A C 1
ATOM 678 O O . ASN A 1 102 ? -6.447 -0.799 20.626 1.00 3.48 204 ASN A O 1
ATOM 683 N N . ALA A 1 103 ? -6.996 -2.637 21.777 1.00 3.59 205 ALA A N 1
ATOM 684 C CA . ALA A 1 103 ? -6.174 -3.543 20.976 1.00 3.47 205 ALA A CA 1
ATOM 685 C C . ALA A 1 103 ? -6.469 -3.537 19.481 1.00 3.47 205 ALA A C 1
ATOM 686 O O . ALA A 1 103 ? -5.588 -3.860 18.689 1.00 3.50 205 ALA A O 1
ATOM 688 N N . LEU A 1 104 ? -7.698 -3.198 19.098 1.00 3.54 206 LEU A N 1
ATOM 689 C CA . LEU A 1 104 ? -8.105 -3.251 17.699 1.00 3.88 206 LEU A CA 1
ATOM 690 C C . LEU A 1 104 ? -8.176 -1.891 17.052 1.00 3.68 206 LEU A C 1
ATOM 691 O O . LEU A 1 104 ? -8.702 -1.764 15.957 1.00 3.99 206 LEU A O 1
ATOM 696 N N . LEU A 1 105 ? -7.675 -0.875 17.748 1.00 3.33 207 LEU A N 1
ATOM 697 C CA . LEU A 1 105 ? -7.626 0.471 17.215 1.00 2.95 207 LEU A CA 1
ATOM 698 C C . LEU A 1 105 ? -6.246 0.659 16.591 1.00 2.89 207 LEU A C 1
ATOM 699 O O . LEU A 1 105 ? -5.250 0.779 17.296 1.00 2.76 207 LEU A O 1
ATOM 704 N N . PRO A 1 106 ? -6.165 0.679 15.271 1.00 2.92 208 PRO A N 1
ATOM 705 C CA . PRO A 1 106 ? -4.867 0.772 14.614 1.00 2.87 208 PRO A CA 1
ATOM 706 C C . PRO A 1 106 ? -4.235 2.130 14.748 1.00 2.58 208 PRO A C 1
ATOM 707 O O . PRO A 1 106 ? -4.895 3.112 15.112 1.00 3.21 208 PRO A O 1
ATOM 711 N N . ASP A 1 107 ? -2.940 2.166 14.489 1.00 2.22 209 ASP A N 1
ATOM 712 C CA . ASP A 1 107 ? -2.229 3.424 14.440 1.00 2.20 209 ASP A CA 1
ATOM 713 C C . ASP A 1 107 ? -2.399 4.000 13.015 1.00 2.20 209 ASP A C 1
ATOM 714 O O . ASP A 1 107 ? -2.147 3.307 12.018 1.00 2.35 209 ASP A O 1
ATOM 719 N N . PRO A 1 108 ? -2.842 5.249 12.914 1.00 2.04 210 PRO A N 1
ATOM 720 C CA . PRO A 1 108 ? -3.133 5.856 11.608 1.00 2.36 210 PRO A CA 1
ATOM 721 C C . PRO A 1 108 ? -1.912 6.091 10.719 1.00 2.22 210 PRO A C 1
ATOM 722 O O . PRO A 1 108 ? -2.038 5.968 9.497 1.00 3.15 210 PRO A O 1
ATOM 726 N N . TYR A 1 109 ? -0.755 6.382 11.307 1.00 2.12 211 TYR A N 1
ATOM 727 C CA . TYR A 1 109 ? 0.483 6.587 10.557 1.00 2.07 211 TYR A CA 1
ATOM 728 C C . TYR A 1 109 ? 0.951 5.239 9.991 1.00 2.09 211 TYR A C 1
ATOM 729 O O . TYR A 1 109 ? 1.311 5.123 8.818 1.00 2.20 211 TYR A O 1
ATOM 738 N N . GLU A 1 110 ? 0.919 4.215 10.832 1.00 2.18 212 GLU A N 1
ATOM 739 C CA . GLU A 1 110 ? 1.309 2.876 10.421 1.00 2.47 212 GLU A CA 1
ATOM 740 C C . GLU A 1 110 ? 0.368 2.342 9.344 1.00 2.95 212 GLU A C 1
ATOM 741 O O . GLU A 1 110 ? 0.815 1.721 8.385 1.00 3.05 212 GLU A O 1
ATOM 747 N N . SER A 1 111 ? -0.924 2.609 9.522 1.00 3.72 213 SER A N 1
ATOM 748 C CA . SER A 1 111 ? -2.002 2.150 8.630 1.00 5.18 213 SER A CA 1
ATOM 749 C C . SER A 1 111 ? -1.844 2.639 7.184 1.00 4.95 213 SER A C 1
ATOM 750 O O . SER A 1 111 ? -2.252 1.961 6.222 1.00 4.29 213 SER A O 1
ATOM 753 N N . GLU A 1 112 ? -1.218 3.797 7.021 1.00 4.25 214 GLU A N 1
ATOM 754 C CA . GLU A 1 112 ? -0.985 4.333 5.688 1.00 4.29 214 GLU A CA 1
ATOM 755 C C . GLU A 1 112 ? 0.299 3.799 5.054 1.00 3.28 214 GLU A C 1
ATOM 756 O O . GLU A 1 112 ? 0.554 4.065 3.884 1.00 2.84 214 GLU A O 1
ATOM 762 N N . ARG A 1 113 ? 1.100 3.035 5.796 1.00 2.33 215 ARG A N 1
ATOM 763 C CA . ARG A 1 113 ? 2.424 2.630 5.310 1.00 2.33 215 ARG A CA 1
ATOM 764 C C . ARG A 1 113 ? 2.684 1.134 5.183 1.00 2.29 215 ARG A C 1
ATOM 765 O O . ARG A 1 113 ? 3.478 0.704 4.331 1.00 2.40 215 ARG A O 1
ATOM 773 N N . VAL A 1 114 ? 2.040 0.342 6.025 1.00 2.11 216 VAL A N 1
ATOM 774 C CA . VAL A 1 114 ? 2.314 -1.087 6.056 1.00 2.22 216 VAL A CA 1
ATOM 775 C C . VAL A 1 114 ? 1.047 -1.914 6.200 1.00 2.35 216 VAL A C 1
ATOM 776 O O . VAL A 1 114 ? -0.001 -1.408 6.621 1.00 2.87 216 VAL A O 1
ATOM 780 N N . TYR A 1 115 ? 1.150 -3.190 5.833 1.00 2.09 217 TYR A N 1
ATOM 781 C CA . TYR A 1 115 ? 0.054 -4.125 5.985 1.00 2.19 217 TYR A CA 1
ATOM 782 C C . TYR A 1 115 ? 0.645 -5.495 6.253 1.00 2.56 217 TYR A C 1
ATOM 783 O O . TYR A 1 115 ? 1.807 -5.761 5.946 1.00 2.55 217 TYR A O 1
ATOM 792 N N . VAL A 1 116 ? -0.171 -6.367 6.822 1.00 3.18 218 VAL A N 1
ATOM 793 C CA . VAL A 1 116 ? 0.243 -7.731 7.100 1.00 2.98 218 VAL A CA 1
ATOM 794 C C . VAL A 1 116 ? -0.318 -8.663 6.016 1.00 2.99 218 VAL A C 1
ATOM 795 O O . VAL A 1 116 ? -1.467 -8.525 5.591 1.00 2.65 218 VAL A O 1
ATOM 799 N N . ALA A 1 117 ? 0.509 -9.589 5.542 1.00 2.74 219 ALA A N 1
ATOM 800 C CA . ALA A 1 117 ? 0.079 -10.577 4.549 1.00 3.11 219 ALA A CA 1
ATOM 801 C C . ALA A 1 117 ? 0.982 -11.790 4.637 1.00 3.06 219 ALA A C 1
ATOM 802 O O . ALA A 1 117 ? 1.957 -11.802 5.381 1.00 3.09 219 ALA A O 1
ATOM 804 N N . GLU A 1 118 ? 0.646 -12.838 3.896 1.00 3.58 220 GLU A N 1
ATOM 805 C CA . GLU A 1 118 ? 1.492 -14.022 3.891 1.00 3.78 220 GLU A CA 1
ATOM 806 C C . GLU A 1 118 ? 2.907 -13.593 3.502 1.00 3.42 220 GLU A C 1
ATOM 807 O O . GLU A 1 118 ? 3.095 -12.866 2.541 1.00 3.20 220 GLU A O 1
ATOM 813 N N . SER A 1 119 ? 3.904 -14.000 4.275 1.00 3.64 221 SER A N 1
ATOM 814 C CA . SER A 1 119 ? 5.287 -13.677 3.938 1.00 3.55 221 SER A CA 1
ATOM 815 C C . SER A 1 119 ? 5.736 -14.359 2.643 1.00 3.83 221 SER A C 1
ATOM 816 O O . SER A 1 119 ? 5.263 -15.450 2.289 1.00 3.62 221 SER A O 1
ATOM 819 N N . LEU A 1 120 ? 6.666 -13.719 1.941 1.00 4.49 222 LEU A N 1
ATOM 820 C CA . LEU A 1 120 ? 7.254 -14.316 0.742 1.00 4.75 222 LEU A CA 1
ATOM 821 C C . LEU A 1 120 ? 8.272 -15.379 1.152 1.00 4.59 222 LEU A C 1
ATOM 822 O O . LEU A 1 120 ? 8.702 -16.203 0.336 1.00 4.15 222 LEU A O 1
ATOM 827 N N . ILE A 1 121 ? 8.671 -15.346 2.414 1.00 4.39 223 ILE A N 1
ATOM 828 C CA . ILE A 1 121 ? 9.620 -16.307 2.943 1.00 4.62 223 ILE A CA 1
ATOM 829 C C . ILE A 1 121 ? 8.901 -17.619 3.196 1.00 5.04 223 ILE A C 1
ATOM 830 O O . ILE A 1 121 ? 7.908 -17.672 3.909 1.00 4.89 223 ILE A O 1
ATOM 835 N N . SER A 1 122 ? 9.413 -18.683 2.600 1.00 5.81 224 SER A N 1
ATOM 836 C CA . SER A 1 122 ? 8.799 -19.988 2.727 1.00 6.49 224 SER A CA 1
ATOM 837 C C . SER A 1 122 ? 8.601 -20.408 4.179 1.00 6.46 224 SER A C 1
ATOM 838 O O . SER A 1 122 ? 9.527 -20.335 4.987 1.00 6.56 224 SER A O 1
ATOM 841 N N . SER A 1 123 ? 7.378 -20.824 4.505 1.00 6.58 225 SER A N 1
ATOM 842 C CA . SER A 1 123 ? 7.050 -21.351 5.827 1.00 6.82 225 SER A CA 1
ATOM 843 C C . SER A 1 123 ? 7.334 -20.372 6.958 1.00 6.70 225 SER A C 1
ATOM 844 O O . SER A 1 123 ? 7.667 -20.784 8.072 1.00 6.93 225 SER A O 1
ATOM 847 N N . ALA A 1 124 ? 7.200 -19.079 6.674 1.00 6.20 226 ALA A N 1
ATOM 848 C CA . ALA A 1 124 ? 7.492 -18.040 7.669 1.00 6.00 226 ALA A CA 1
ATOM 849 C C . ALA A 1 124 ? 6.237 -17.336 8.170 1.00 5.53 226 ALA A C 1
ATOM 850 O O . ALA A 1 124 ? 6.316 -16.242 8.720 1.00 5.75 226 ALA A O 1
ATOM 852 N N . GLY A 1 125 ? 5.076 -17.960 7.991 1.00 5.38 227 GLY A N 1
ATOM 853 C CA . GLY A 1 125 ? 3.824 -17.386 8.455 1.00 5.15 227 GLY A CA 1
ATOM 854 C C . GLY A 1 125 ? 3.532 -16.066 7.771 1.00 5.04 227 GLY A C 1
ATOM 855 O O . GLY A 1 125 ? 3.767 -15.915 6.572 1.00 4.72 227 GLY A O 1
ATOM 856 N N . GLU A 1 126 ? 3.042 -15.096 8.538 1.00 4.66 228 GLU A N 1
ATOM 857 C CA . GLU A 1 126 ? 2.725 -13.783 8.003 1.00 4.56 228 GLU A CA 1
ATOM 858 C C . GLU A 1 126 ? 3.961 -12.899 7.983 1.00 3.61 228 GLU A C 1
ATOM 859 O O . GLU A 1 126 ? 4.912 -13.138 8.714 1.00 3.56 228 GLU A O 1
ATOM 865 N N . GLY A 1 127 ? 3.938 -11.880 7.141 1.00 3.01 229 GLY A N 1
ATOM 866 C CA . GLY A 1 127 ? 5.017 -10.910 7.084 1.00 2.28 229 GLY A CA 1
ATOM 867 C C . GLY A 1 127 ? 4.449 -9.498 7.075 1.00 2.88 229 GLY A C 1
ATOM 868 O O . GLY A 1 127 ? 3.230 -9.311 7.036 1.00 2.93 229 GLY A O 1
ATOM 869 N N . LEU A 1 128 ? 5.338 -8.510 7.117 1.00 2.28 230 LEU A N 1
ATOM 870 C CA . LEU A 1 128 ? 4.958 -7.103 7.110 1.00 2.33 230 LEU A CA 1
ATOM 871 C C . LEU A 1 128 ? 5.383 -6.523 5.770 1.00 2.05 230 LEU A C 1
ATOM 872 O O . LEU A 1 128 ? 6.512 -6.745 5.342 1.00 2.64 230 LEU A O 1
ATOM 877 N N . PHE A 1 129 ? 4.491 -5.794 5.112 1.00 2.17 231 PHE A N 1
ATOM 878 C CA . PHE A 1 129 ? 4.766 -5.243 3.788 1.00 2.09 231 PHE A CA 1
ATOM 879 C C . PHE A 1 129 ? 4.511 -3.757 3.737 1.00 2.16 231 PHE A C 1
ATOM 880 O O . PHE A 1 129 ? 3.650 -3.255 4.424 1.00 2.00 231 PHE A O 1
ATOM 888 N N . SER A 1 130 ? 5.258 -3.069 2.879 1.00 2.88 232 SER A N 1
ATOM 889 C CA . SER A 1 130 ? 5.017 -1.657 2.634 1.00 3.46 232 SER A CA 1
ATOM 890 C C . SER A 1 130 ? 3.856 -1.482 1.671 1.00 3.15 232 SER A C 1
ATOM 891 O O . SER A 1 130 ? 3.683 -2.285 0.722 1.00 3.18 232 SER A O 1
ATOM 894 N N . LYS A 1 131 ? 3.088 -0.417 1.894 1.00 3.39 233 LYS A N 1
ATOM 895 C CA . LYS A 1 131 ? 1.994 0.006 0.999 1.00 4.32 233 LYS A CA 1
ATOM 896 C C . LYS A 1 131 ? 2.470 1.131 0.097 1.00 4.21 233 LYS A C 1
ATOM 897 O O . LYS A 1 131 ? 1.761 1.544 -0.795 1.00 3.78 233 LYS A O 1
ATOM 903 N N . VAL A 1 132 ? 3.646 1.674 0.392 1.00 4.26 234 VAL A N 1
ATOM 904 C CA . VAL A 1 132 ? 4.103 2.879 -0.260 1.00 4.72 234 VAL A CA 1
ATOM 905 C C . VAL A 1 132 ? 5.561 2.840 -0.653 1.00 4.85 234 VAL A C 1
ATOM 906 O O . VAL A 1 132 ? 6.342 2.051 -0.148 1.00 5.02 234 VAL A O 1
ATOM 910 N N . ALA A 1 133 ? 5.913 3.698 -1.593 1.00 4.78 235 ALA A N 1
ATOM 911 C CA . ALA A 1 133 ? 7.305 3.874 -1.945 1.00 5.26 235 ALA A CA 1
ATOM 912 C C . ALA A 1 133 ? 7.821 4.954 -1.015 1.00 5.26 235 ALA A C 1
ATOM 913 O O . ALA A 1 133 ? 7.254 6.043 -0.970 1.00 5.97 235 ALA A O 1
ATOM 915 N N . VAL A 1 134 ? 8.865 4.661 -0.250 1.00 5.48 236 VAL A N 1
ATOM 916 C CA . VAL A 1 134 ? 9.446 5.659 0.641 1.00 5.16 236 VAL A CA 1
ATOM 917 C C . VAL A 1 134 ? 10.954 5.605 0.547 1.00 5.11 236 VAL A C 1
ATOM 918 O O . VAL A 1 134 ? 11.520 4.634 0.041 1.00 4.97 236 VAL A O 1
ATOM 922 N N . GLY A 1 135 ? 11.608 6.633 1.060 1.00 4.49 237 GLY A N 1
ATOM 923 C CA . GLY A 1 135 ? 13.053 6.684 1.028 1.00 4.26 237 GLY A CA 1
ATOM 924 C C . GLY A 1 135 ? 13.677 6.002 2.230 1.00 4.13 237 GLY A C 1
ATOM 925 O O . GLY A 1 135 ? 12.999 5.379 3.062 1.00 3.24 237 GLY A O 1
ATOM 926 N N . PRO A 1 136 ? 14.981 6.155 2.353 1.00 4.25 238 PRO A N 1
ATOM 927 C CA . PRO A 1 136 ? 15.717 5.559 3.456 1.00 4.27 238 PRO A CA 1
ATOM 928 C C . PRO A 1 136 ? 15.399 6.271 4.738 1.00 4.14 238 PRO A C 1
ATOM 929 O O . PRO A 1 136 ? 14.940 7.421 4.717 1.00 3.92 238 PRO A O 1
ATOM 933 N N . ASN A 1 137 ? 15.636 5.567 5.835 1.00 4.09 239 ASN A N 1
ATOM 934 C CA . ASN A 1 137 ? 15.468 6.096 7.179 1.00 4.42 239 ASN A CA 1
ATOM 935 C C . ASN A 1 137 ? 14.034 6.492 7.487 1.00 3.53 239 ASN A C 1
ATOM 936 O O . ASN A 1 137 ? 13.791 7.374 8.301 1.00 3.63 239 ASN A O 1
ATOM 941 N N . THR A 1 138 ? 13.081 5.816 6.852 1.00 2.63 240 THR A N 1
ATOM 942 C CA . THR A 1 138 ? 11.680 6.113 7.067 1.00 2.25 240 THR A CA 1
ATOM 943 C C . THR A 1 138 ? 11.067 5.202 8.124 1.00 2.10 240 THR A C 1
ATOM 944 O O . THR A 1 138 ? 11.134 3.985 8.012 1.00 2.01 240 THR A O 1
ATOM 948 N N . VAL A 1 139 ? 10.447 5.805 9.123 1.00 2.00 241 VAL A N 1
ATOM 949 C CA . VAL A 1 139 ? 9.707 5.034 10.122 1.00 2.05 241 VAL A CA 1
ATOM 950 C C . VAL A 1 139 ? 8.461 4.466 9.447 1.00 2.04 241 VAL A C 1
ATOM 951 O O . VAL A 1 139 ? 7.669 5.212 8.868 1.00 2.24 241 VAL A O 1
ATOM 955 N N . MET A 1 140 ? 8.282 3.149 9.531 1.00 2.11 242 MET A N 1
ATOM 956 C CA . MET A 1 140 ? 7.183 2.470 8.850 1.00 2.00 242 MET A CA 1
ATOM 957 C C . MET A 1 140 ? 6.159 1.839 9.777 1.00 2.08 242 MET A C 1
ATOM 958 O O . MET A 1 140 ? 4.981 1.748 9.442 1.00 2.45 242 MET A O 1
ATOM 963 N N . SER A 1 141 ? 6.622 1.375 10.931 1.00 2.02 243 SER A N 1
ATOM 964 C CA . SER A 1 141 ? 5.783 0.565 11.800 1.00 2.11 243 SER A CA 1
ATOM 965 C C . SER A 1 141 ? 6.229 0.680 13.241 1.00 2.13 243 SER A C 1
ATOM 966 O O . SER A 1 141 ? 7.367 1.041 13.519 1.00 2.29 243 SER A O 1
ATOM 969 N N . PHE A 1 142 ? 5.316 0.395 14.163 1.00 2.08 244 PHE A N 1
ATOM 970 C CA . PHE A 1 142 ? 5.633 0.482 15.577 1.00 2.00 244 PHE A CA 1
ATOM 971 C C . PHE A 1 142 ? 5.628 -0.877 16.231 1.00 2.00 244 PHE A C 1
ATOM 972 O O . PHE A 1 142 ? 4.787 -1.706 15.914 1.00 2.13 244 PHE A O 1
ATOM 980 N N . TYR A 1 143 ? 6.569 -1.071 17.157 1.00 2.09 245 TYR A N 1
ATOM 981 C CA . TYR A 1 143 ? 6.720 -2.336 17.859 1.00 2.01 245 TYR A CA 1
ATOM 982 C C . TYR A 1 143 ? 6.341 -2.091 19.323 1.00 2.23 245 TYR A C 1
ATOM 983 O O . TYR A 1 143 ? 7.206 -1.849 20.196 1.00 2.67 245 TYR A O 1
ATOM 992 N N . ASN A 1 144 ? 5.039 -2.078 19.571 1.00 2.15 246 ASN A N 1
ATOM 993 C CA . ASN A 1 144 ? 4.514 -1.977 20.932 1.00 2.33 246 ASN A CA 1
ATOM 994 C C . ASN A 1 144 ? 4.291 -3.375 21.475 1.00 2.22 246 ASN A C 1
ATOM 995 O O . ASN A 1 144 ? 4.175 -4.317 20.706 1.00 2.94 246 ASN A O 1
ATOM 1000 N N . GLY A 1 145 ? 4.249 -3.515 22.793 1.00 2.20 247 GLY A N 1
ATOM 1001 C CA . GLY A 1 145 ? 3.965 -4.792 23.419 1.00 2.34 247 GLY A CA 1
ATOM 1002 C C . GLY A 1 145 ? 4.000 -4.652 24.928 1.00 2.17 247 GLY A C 1
ATOM 1003 O O . GLY A 1 145 ? 4.270 -3.563 25.452 1.00 2.29 247 GLY A O 1
ATOM 1004 N N . VAL A 1 146 ? 3.696 -5.742 25.636 1.00 2.22 248 VAL A N 1
ATOM 1005 C CA . VAL A 1 146 ? 3.751 -5.740 27.093 1.00 2.19 248 VAL A CA 1
ATOM 1006 C C . VAL A 1 146 ? 5.209 -5.603 27.490 1.00 2.41 248 VAL A C 1
ATOM 1007 O O . VAL A 1 146 ? 6.095 -5.947 26.709 1.00 2.24 248 VAL A O 1
ATOM 1011 N N . ARG A 1 147 ? 5.458 -5.132 28.707 1.00 2.53 249 ARG A N 1
ATOM 1012 C CA . ARG A 1 147 ? 6.814 -4.855 29.155 1.00 2.91 249 ARG A CA 1
ATOM 1013 C C . ARG A 1 147 ? 7.180 -5.834 30.244 1.00 3.04 249 ARG A C 1
ATOM 1014 O O . ARG A 1 147 ? 6.562 -5.832 31.292 1.00 3.19 249 ARG A O 1
ATOM 1022 N N . ILE A 1 148 ? 8.160 -6.689 29.979 1.00 3.49 250 ILE A N 1
ATOM 1023 C CA . ILE A 1 148 ? 8.567 -7.686 30.958 1.00 3.89 250 ILE A CA 1
ATOM 1024 C C . ILE A 1 148 ? 10.078 -7.651 31.175 1.00 3.59 250 ILE A C 1
ATOM 1025 O O . ILE A 1 148 ? 10.789 -6.925 30.495 1.00 3.28 250 ILE A O 1
ATOM 1030 N N . THR A 1 149 ? 10.586 -8.434 32.119 1.00 3.43 251 THR A N 1
ATOM 1031 C CA . THR A 1 149 ? 12.019 -8.366 32.391 1.00 3.51 251 THR A CA 1
ATOM 1032 C C . THR A 1 149 ? 12.830 -9.312 31.509 1.00 3.59 251 THR A C 1
ATOM 1033 O O . THR A 1 149 ? 12.325 -10.315 31.012 1.00 3.13 251 THR A O 1
ATOM 1037 N N . HIS A 1 150 ? 14.101 -8.974 31.324 1.00 3.97 252 HIS A N 1
ATOM 1038 C CA . HIS A 1 150 ? 15.029 -9.845 30.615 1.00 4.29 252 HIS A CA 1
ATOM 1039 C C . HIS A 1 150 ? 15.115 -11.193 31.338 1.00 4.29 252 HIS A C 1
ATOM 1040 O O . HIS A 1 150 ? 15.238 -12.240 30.712 1.00 4.17 252 HIS A O 1
ATOM 1047 N N . GLN A 1 151 ? 15.043 -11.163 32.663 1.00 4.58 253 GLN A N 1
ATOM 1048 C CA . GLN A 1 151 ? 15.120 -12.385 33.455 1.00 4.90 253 GLN A CA 1
ATOM 1049 C C . GLN A 1 151 ? 13.975 -13.335 33.108 1.00 4.90 253 GLN A C 1
ATOM 1050 O O . GLN A 1 151 ? 14.192 -14.528 32.907 1.00 4.34 253 GLN A O 1
ATOM 1056 N N . GLU A 1 152 ? 12.760 -12.796 33.037 1.00 5.02 254 GLU A N 1
ATOM 1057 C CA . GLU A 1 152 ? 11.594 -13.597 32.686 1.00 5.34 254 GLU A CA 1
ATOM 1058 C C . GLU A 1 152 ? 11.782 -14.218 31.305 1.00 4.85 254 GLU A C 1
ATOM 1059 O O . GLU A 1 152 ? 11.592 -15.416 31.111 1.00 4.23 254 GLU A O 1
ATOM 1065 N N . VAL A 1 153 ? 12.158 -13.383 30.342 1.00 4.17 255 VAL A N 1
ATOM 1066 C CA . VAL A 1 153 ? 12.340 -13.819 28.968 1.00 4.25 255 VAL A C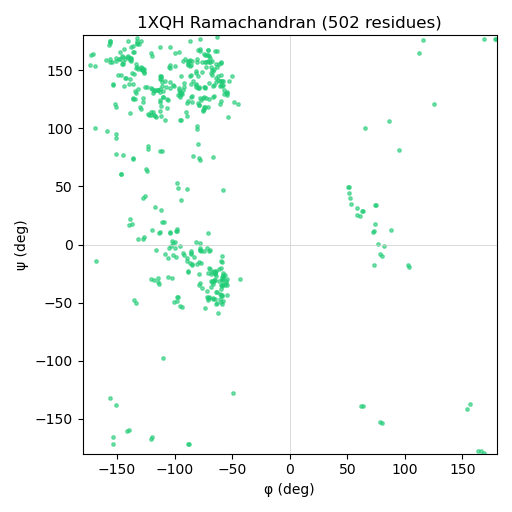A 1
ATOM 1067 C C . VAL A 1 153 ? 13.503 -14.787 28.808 1.00 4.54 255 VAL A C 1
ATOM 1068 O O . VAL A 1 153 ? 13.386 -15.820 28.152 1.00 4.98 255 VAL A O 1
ATOM 1072 N N . ASP A 1 154 ? 14.626 -14.451 29.426 1.00 4.68 256 ASP A N 1
ATOM 1073 C CA . ASP A 1 154 ? 15.826 -15.247 29.302 1.00 4.76 256 ASP A CA 1
ATOM 1074 C C . ASP A 1 154 ? 15.690 -16.615 29.988 1.00 4.90 256 ASP A C 1
ATOM 1075 O O . ASP A 1 154 ? 16.351 -17.569 29.580 1.00 5.04 256 ASP A O 1
ATOM 1080 N N . SER A 1 155 ? 14.808 -16.716 30.986 1.00 4.85 257 SER A N 1
ATOM 1081 C CA . SER A 1 155 ? 14.627 -17.953 31.754 1.00 5.44 257 SER A CA 1
ATOM 1082 C C . SER A 1 155 ? 13.586 -18.928 31.185 1.00 5.19 257 SER A C 1
ATOM 1083 O O . SER A 1 155 ? 13.513 -20.075 31.643 1.00 5.25 257 SER A O 1
ATOM 1086 N N . ARG A 1 156 ? 12.787 -18.490 30.212 1.00 4.82 258 ARG A N 1
ATOM 1087 C CA . ARG A 1 156 ? 11.748 -19.359 29.631 1.00 4.49 258 ARG A CA 1
ATOM 1088 C C . ARG A 1 156 ? 12.119 -19.922 28.243 1.00 4.40 258 ARG A C 1
ATOM 1089 O O . ARG A 1 156 ? 13.100 -19.509 27.617 1.00 4.28 258 ARG A O 1
ATOM 1097 N N . ASP A 1 157 ? 11.310 -20.864 27.770 1.00 4.27 259 ASP A N 1
ATOM 1098 C CA . ASP A 1 157 ? 11.523 -21.547 26.487 1.00 4.33 259 ASP A CA 1
ATOM 1099 C C . ASP A 1 157 ? 11.487 -20.621 25.266 1.00 3.70 259 ASP A C 1
ATOM 1100 O O . ASP A 1 157 ? 10.716 -19.674 25.226 1.00 3.70 259 ASP A O 1
ATOM 1105 N N . TRP A 1 158 ? 12.312 -20.916 24.265 1.00 3.21 260 TRP A N 1
ATOM 1106 C CA . TRP A 1 158 ? 12.311 -20.157 23.016 1.00 3.12 260 TRP A CA 1
ATOM 1107 C C . TRP A 1 158 ? 10.920 -20.110 22.411 1.00 3.07 260 TRP A C 1
ATOM 1108 O O . TRP A 1 158 ? 10.558 -19.139 21.745 1.00 2.76 260 TRP A O 1
ATOM 1119 N N . ALA A 1 159 ? 10.132 -21.149 22.673 1.00 2.98 261 ALA A N 1
ATOM 1120 C CA . ALA A 1 159 ? 8.773 -21.231 22.147 1.00 3.23 261 ALA A CA 1
ATOM 1121 C C . ALA A 1 159 ? 7.885 -20.080 22.607 1.00 3.18 261 ALA A C 1
ATOM 1122 O O . ALA A 1 159 ? 6.871 -19.811 21.984 1.00 3.38 261 ALA A O 1
ATOM 1124 N N . LEU A 1 160 ? 8.256 -19.406 23.692 1.00 3.35 262 LEU A N 1
ATOM 1125 C CA . LEU A 1 160 ? 7.483 -18.261 24.187 1.00 3.40 262 LEU A CA 1
ATOM 1126 C C . LEU A 1 160 ? 8.158 -16.938 23.813 1.00 3.06 262 LEU A C 1
ATOM 1127 O O . LEU A 1 160 ? 7.671 -15.865 24.156 1.00 2.61 262 LEU A O 1
ATOM 1132 N N . ASN A 1 161 ? 9.263 -17.025 23.077 1.00 3.02 263 ASN A N 1
ATOM 1133 C CA . ASN A 1 161 ? 10.084 -15.858 22.764 1.00 2.59 263 ASN A CA 1
ATOM 1134 C C . ASN A 1 161 ? 10.175 -15.519 21.291 1.00 2.72 263 ASN A C 1
ATOM 1135 O O . ASN A 1 161 ? 11.191 -15.005 20.819 1.00 2.97 263 ASN A O 1
ATOM 1140 N N . GLY A 1 162 ? 9.109 -15.796 20.559 1.00 2.38 264 GLY A N 1
ATOM 1141 C CA . GLY A 1 162 ? 9.087 -15.467 19.149 1.00 2.83 264 GLY A CA 1
ATOM 1142 C C . GLY A 1 162 ? 9.067 -13.969 18.911 1.00 2.62 264 GLY A C 1
ATOM 1143 O O . GLY A 1 162 ? 9.685 -13.498 17.957 1.00 2.98 264 GLY A O 1
ATOM 1144 N N . ASN A 1 163 ? 8.366 -13.232 19.777 1.00 2.75 265 ASN A N 1
ATOM 1145 C CA . ASN A 1 163 ? 8.142 -11.791 19.600 1.00 2.85 265 ASN A CA 1
ATOM 1146 C C . ASN A 1 163 ? 8.811 -10.862 20.614 1.00 2.63 265 ASN A C 1
ATOM 1147 O O . ASN A 1 163 ? 8.523 -9.671 20.645 1.00 2.50 265 ASN A O 1
ATOM 1152 N N . THR A 1 164 ? 9.704 -11.386 21.439 1.00 2.27 266 THR A N 1
ATOM 1153 C CA . THR A 1 164 ? 10.400 -10.534 22.386 1.00 2.08 266 THR A CA 1
ATOM 1154 C C . THR A 1 164 ? 11.444 -9.684 21.676 1.00 2.06 266 THR A C 1
ATOM 1155 O O . THR A 1 164 ? 12.189 -10.174 20.833 1.00 2.00 266 THR A O 1
ATOM 1159 N N . LEU A 1 165 ? 11.481 -8.409 22.043 1.00 2.01 267 LEU A N 1
ATOM 1160 C CA . LEU A 1 165 ? 12.433 -7.466 21.509 1.00 2.20 267 LEU A CA 1
ATOM 1161 C C . LEU A 1 165 ? 12.976 -6.631 22.669 1.00 2.47 267 LEU A C 1
ATOM 1162 O O . LEU A 1 165 ? 12.206 -6.052 23.436 1.00 2.64 267 LEU A O 1
ATOM 1167 N N . SER A 1 166 ? 14.287 -6.587 22.820 1.00 2.88 268 SER A N 1
ATOM 1168 C CA . SER A 1 166 ? 14.880 -5.801 23.909 1.00 3.87 268 SER A CA 1
ATOM 1169 C C . SER A 1 166 ? 14.634 -4.310 23.696 1.00 3.99 268 SER A C 1
ATOM 1170 O O . SER A 1 166 ? 14.932 -3.779 22.616 1.00 4.12 268 SER A O 1
ATOM 1173 N N . LEU A 1 167 ? 14.077 -3.655 24.710 1.00 3.98 269 LEU A N 1
ATOM 1174 C CA . LEU A 1 167 ? 13.778 -2.225 24.679 1.00 4.20 269 LEU A CA 1
ATOM 1175 C C . LEU A 1 167 ? 14.946 -1.454 25.285 1.00 4.78 269 LEU A C 1
ATOM 1176 O O . LEU A 1 167 ? 15.485 -0.529 24.673 1.00 4.90 269 LEU A O 1
ATOM 1181 N N . ASP A 1 168 ? 15.320 -1.834 26.503 1.00 4.62 270 ASP A N 1
ATOM 1182 C CA . ASP A 1 168 ? 16.422 -1.197 27.205 1.00 5.48 270 ASP A CA 1
ATOM 1183 C C . ASP A 1 168 ? 17.014 -2.207 28.198 1.00 5.77 270 ASP A C 1
ATOM 1184 O O . ASP A 1 168 ? 16.733 -3.405 28.110 1.00 5.29 270 ASP A O 1
ATOM 1189 N N . GLU A 1 169 ? 17.827 -1.740 29.133 1.00 6.49 271 GLU A N 1
ATOM 1190 C CA . GLU A 1 169 ? 18.459 -2.655 30.096 1.00 6.99 271 GLU A CA 1
ATOM 1191 C C . GLU A 1 169 ? 17.491 -3.325 31.084 1.00 7.08 271 GLU A C 1
ATOM 1192 O O . GLU A 1 169 ? 17.802 -4.395 31.637 1.00 6.65 271 GLU A O 1
ATOM 1198 N N . GLU A 1 170 ? 16.340 -2.703 31.322 1.00 7.13 272 GLU A N 1
ATOM 1199 C CA . GLU A 1 170 ? 15.359 -3.237 32.266 1.00 7.60 272 GLU A CA 1
ATOM 1200 C C . GLU A 1 170 ? 14.107 -3.804 31.638 1.00 6.73 272 GLU A C 1
ATOM 1201 O O . GLU A 1 170 ? 13.294 -4.414 32.334 1.00 6.10 272 GLU A O 1
ATOM 1207 N N . THR A 1 171 ? 13.944 -3.624 30.329 1.00 5.80 273 THR A N 1
ATOM 1208 C CA . THR A 1 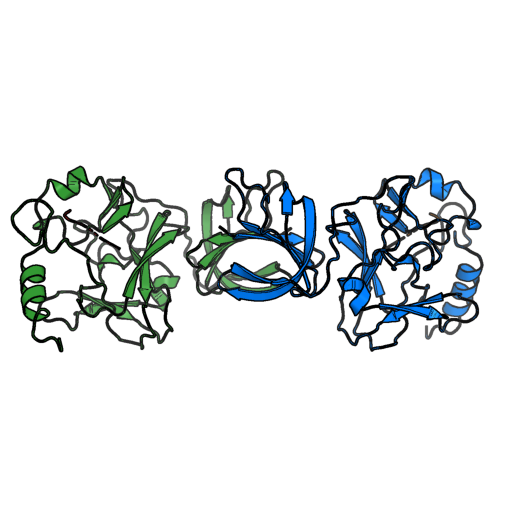171 ? 12.695 -3.993 29.695 1.00 5.32 273 THR A CA 1
ATOM 1209 C C . THR A 1 171 ? 12.811 -4.731 28.378 1.00 4.40 273 THR A C 1
ATOM 1210 O O . THR A 1 171 ? 13.624 -4.396 27.514 1.00 3.14 273 THR A O 1
ATOM 1214 N N . VAL A 1 172 ? 11.956 -5.737 28.252 1.00 3.72 274 VAL A N 1
ATOM 1215 C CA . VAL A 1 172 ? 11.779 -6.449 27.011 1.00 3.02 274 VAL A CA 1
ATOM 1216 C C . VAL A 1 172 ? 10.344 -6.239 26.591 1.00 2.75 274 VAL A C 1
ATOM 1217 O O . VAL A 1 172 ? 9.431 -6.363 27.407 1.00 2.47 274 VAL A O 1
ATOM 1221 N N . ILE A 1 173 ? 10.137 -5.893 25.318 1.00 2.48 275 ILE A N 1
ATOM 1222 C CA . ILE A 1 173 ? 8.800 -5.761 24.792 1.00 2.91 275 ILE A CA 1
ATOM 1223 C C . ILE A 1 173 ? 8.396 -7.101 24.203 1.00 2.78 275 ILE A C 1
ATOM 1224 O O . ILE A 1 173 ? 9.177 -7.725 23.495 1.00 3.10 275 ILE A O 1
ATOM 1229 N N . ASP A 1 174 ? 7.180 -7.547 24.488 1.00 2.40 276 ASP A N 1
ATOM 1230 C CA . ASP A 1 174 ? 6.688 -8.797 23.932 1.00 2.44 276 ASP A CA 1
ATOM 1231 C C . ASP A 1 174 ? 5.274 -8.645 23.389 1.00 2.19 276 ASP A C 1
ATOM 1232 O O . ASP A 1 174 ? 4.512 -7.804 23.865 1.00 2.15 276 ASP A O 1
ATOM 1237 N N . VAL A 1 175 ? 4.943 -9.458 22.385 1.00 2.17 277 VAL A N 1
ATOM 1238 C CA . VAL A 1 175 ? 3.586 -9.554 21.857 1.00 2.31 277 VAL A CA 1
ATOM 1239 C C . VAL A 1 175 ? 3.202 -11.035 21.989 1.00 3.09 277 VAL A C 1
ATOM 1240 O O . VAL A 1 175 ? 3.354 -11.825 21.050 1.00 3.21 277 VAL A O 1
ATOM 1244 N N . PRO A 1 176 ? 2.723 -11.400 23.172 1.00 3.55 278 PRO A N 1
ATOM 1245 C CA . PRO A 1 176 ? 2.376 -12.780 23.507 1.00 4.28 278 PRO A CA 1
ATOM 1246 C C . PRO A 1 176 ? 1.059 -13.229 22.940 1.00 4.69 278 PRO A C 1
ATOM 1247 O O . PRO A 1 176 ? 0.266 -12.423 22.479 1.00 4.05 278 PRO A O 1
ATOM 1251 N N . GLU A 1 177 ? 0.834 -14.535 22.984 1.00 5.54 279 GLU A N 1
ATOM 1252 C CA . GLU A 1 177 ? -0.435 -15.081 22.560 1.00 6.10 279 GLU A CA 1
ATOM 1253 C C . GLU A 1 177 ? -1.441 -14.435 23.494 1.00 6.14 279 GLU A C 1
ATOM 1254 O O . GLU A 1 177 ? -1.154 -14.282 24.684 1.00 6.28 279 GLU A O 1
ATOM 1260 N N . PRO A 1 178 ? -2.617 -14.054 23.009 1.00 6.09 280 PRO A N 1
ATOM 1261 C CA . PRO A 1 178 ? -3.065 -14.223 21.632 1.00 5.89 280 PRO A CA 1
ATOM 1262 C C . PRO A 1 178 ? -2.906 -12.980 20.771 1.00 5.66 280 PRO A C 1
ATOM 1263 O O . PRO A 1 178 ? -3.456 -12.911 19.680 1.00 5.52 280 PRO A O 1
ATOM 1267 N N . TYR A 1 179 ? -2.179 -12.000 21.275 1.00 5.29 281 TYR A N 1
ATOM 1268 C CA . TYR A 1 179 ? -2.002 -10.749 20.563 1.00 5.33 281 TYR A CA 1
ATOM 1269 C C . TYR A 1 179 ? -1.092 -10.816 19.333 1.00 5.09 281 TYR A C 1
ATOM 1270 O O . TYR A 1 179 ? -0.940 -9.822 18.659 1.00 4.83 281 TYR A O 1
ATOM 1279 N N . ASN A 1 180 ? -0.504 -11.976 19.052 1.00 4.97 282 ASN A N 1
ATOM 1280 C CA . ASN A 1 180 ? 0.325 -12.153 17.861 1.00 5.16 282 ASN A CA 1
ATOM 1281 C C . ASN A 1 180 ? -0.558 -12.411 16.631 1.00 5.16 282 ASN A C 1
ATOM 1282 O O . ASN A 1 180 ? -0.055 -12.616 15.535 1.00 5.54 282 ASN A O 1
ATOM 1287 N N . HIS A 1 181 ? -1.873 -12.393 16.830 1.00 5.18 283 HIS A N 1
ATOM 1288 C CA . HIS A 1 181 ? -2.831 -12.554 15.747 1.00 5.64 283 HIS A CA 1
ATOM 1289 C C . HIS A 1 181 ? -3.527 -11.229 15.517 1.00 5.57 283 HIS A C 1
ATOM 1290 O O . HIS A 1 181 ? -4.066 -10.634 16.453 1.00 5.05 283 HIS A O 1
ATOM 1297 N N . VAL A 1 182 ? -3.512 -10.771 14.269 1.00 5.91 284 VAL A N 1
ATOM 1298 C CA . VAL A 1 182 ? -4.054 -9.458 13.924 1.00 6.50 284 VAL A CA 1
ATOM 1299 C C . VAL A 1 182 ? -5.528 -9.319 14.281 1.00 6.05 284 VAL A C 1
ATOM 1300 O O . VAL A 1 182 ? -6.006 -8.219 14.559 1.00 5.90 284 VAL A O 1
ATOM 1304 N N . SER A 1 183 ? -6.239 -10.438 14.284 1.00 5.70 285 SER A N 1
ATOM 1305 C CA . SER A 1 183 ? -7.653 -10.449 14.650 1.00 5.40 285 SER A CA 1
ATOM 1306 C C . SER A 1 183 ? -7.863 -10.045 16.116 1.00 4.83 285 SER A C 1
ATOM 1307 O O . SER A 1 183 ? -8.942 -9.605 16.489 1.00 4.88 285 SER A O 1
ATOM 1310 N N . LYS A 1 184 ? -6.830 -10.196 16.944 1.00 4.53 286 LYS A N 1
ATOM 1311 C CA . LYS A 1 184 ? -6.919 -9.880 18.368 1.00 4.20 286 LYS A CA 1
ATOM 1312 C C . LYS A 1 184 ? -6.188 -8.576 18.706 1.00 3.52 286 LYS A C 1
ATOM 1313 O O . LYS A 1 184 ? -6.559 -7.887 19.655 1.00 2.59 286 LYS A O 1
ATOM 1319 N N . TYR A 1 185 ? -5.163 -8.248 17.926 1.00 2.68 287 TYR A N 1
ATOM 1320 C CA . TYR A 1 185 ? -4.347 -7.068 18.186 1.00 2.48 287 TYR A CA 1
ATOM 1321 C C . TYR A 1 185 ? -3.766 -6.493 16.895 1.00 2.74 287 TYR A C 1
ATOM 1322 O O . TYR A 1 185 ? -3.000 -7.177 16.201 1.00 3.08 287 TYR A O 1
ATOM 1331 N N . CYS A 1 186 ? -4.134 -5.249 16.581 1.00 2.48 288 CYS A N 1
ATOM 1332 C CA . CYS A 1 186 ? -3.603 -4.545 15.411 1.00 3.15 288 CYS A CA 1
ATOM 1333 C C . CYS A 1 186 ? -3.242 -3.091 15.728 1.00 2.63 288 CYS A C 1
ATOM 1334 O O . CYS A 1 186 ? -3.085 -2.277 14.823 1.00 2.85 288 CYS A O 1
ATOM 1337 N N . ALA A 1 187 ? -3.091 -2.753 17.005 1.00 2.28 289 ALA A N 1
ATOM 1338 C CA . ALA A 1 187 ? -2.727 -1.379 17.362 1.00 2.07 289 ALA A CA 1
ATOM 1339 C C . ALA A 1 187 ? -1.326 -1.014 16.843 1.00 2.08 289 ALA A C 1
ATOM 1340 O O . ALA A 1 187 ? -1.046 0.143 16.547 1.00 2.64 289 ALA A O 1
ATOM 1342 N N . SER A 1 188 ? -0.448 -2.008 16.761 1.00 2.11 290 SER A N 1
ATOM 1343 C CA . SER A 1 188 ? 0.882 -1.833 16.198 1.00 2.09 290 SER A CA 1
ATOM 1344 C C . SER A 1 188 ? 1.185 -3.129 15.454 1.00 2.25 290 SER A C 1
ATOM 1345 O O . SER A 1 188 ? 0.565 -4.161 15.731 1.00 2.43 290 SER A O 1
ATOM 1348 N N . LEU A 1 189 ? 2.125 -3.083 14.521 1.00 2.29 291 LEU A N 1
ATOM 1349 C CA . LEU A 1 189 ? 2.364 -4.228 13.656 1.00 2.50 291 LEU A CA 1
ATOM 1350 C C . LEU A 1 189 ? 3.824 -4.643 13.511 1.00 2.53 291 LEU A C 1
ATOM 1351 O O . LEU A 1 189 ? 4.117 -5.577 12.770 1.00 2.48 291 LEU A O 1
ATOM 1356 N N . GLY A 1 190 ? 4.724 -4.001 14.253 1.00 2.60 292 GLY A N 1
ATOM 1357 C CA . GLY A 1 190 ? 6.148 -4.284 14.150 1.00 2.47 292 GLY A CA 1
ATOM 1358 C C . GLY A 1 190 ? 6.555 -5.730 14.367 1.00 2.13 292 GLY A C 1
ATOM 1359 O O . GLY A 1 190 ? 7.526 -6.189 13.786 1.00 2.03 292 GLY A O 1
ATOM 1360 N N . HIS A 1 191 ? 5.814 -6.436 15.206 1.00 2.09 293 HIS A N 1
ATOM 1361 C CA . HIS A 1 191 ? 6.081 -7.826 15.521 1.00 2.17 293 HIS A CA 1
ATOM 1362 C C . HIS A 1 191 ? 5.783 -8.778 14.360 1.00 2.35 293 HIS A C 1
ATOM 1363 O O . HIS A 1 191 ? 6.040 -9.988 14.460 1.00 3.37 293 HIS A O 1
ATOM 1370 N N . LYS A 1 192 ? 5.221 -8.255 13.270 1.00 2.45 294 LYS A N 1
ATOM 1371 C CA . LYS A 1 192 ? 4.921 -9.078 12.092 1.00 2.96 294 LYS A CA 1
ATOM 1372 C C . LYS A 1 192 ? 6.041 -9.089 11.044 1.00 2.98 294 LYS A C 1
ATOM 1373 O O . LYS A 1 192 ? 5.968 -9.841 10.062 1.00 3.02 294 LYS A O 1
ATOM 1379 N N . ALA A 1 193 ? 7.065 -8.261 11.235 1.00 2.48 295 ALA A N 1
ATOM 1380 C CA . ALA A 1 193 ? 8.168 -8.251 10.294 1.00 2.71 295 ALA A CA 1
ATOM 1381 C C . ALA A 1 193 ? 9.013 -9.480 10.534 1.00 2.44 295 ALA A C 1
ATOM 1382 O O . ALA A 1 193 ? 9.445 -9.736 11.661 1.00 3.02 295 ALA A O 1
ATOM 1384 N N . ASN A 1 194 ? 9.228 -10.243 9.475 1.00 2.26 296 ASN A N 1
ATOM 1385 C CA . ASN A 1 194 ? 10.060 -11.425 9.529 1.00 2.44 296 ASN A CA 1
ATOM 1386 C C . ASN A 1 194 ? 11.549 -11.083 9.508 1.00 2.37 296 ASN A C 1
ATOM 1387 O O . ASN A 1 194 ? 11.955 -9.961 9.226 1.00 2.67 296 ASN A O 1
ATOM 1392 N N . HIS A 1 195 ? 12.361 -12.084 9.805 1.00 2.08 297 HIS A N 1
ATOM 1393 C CA . HIS A 1 195 ? 13.792 -11.924 9.817 1.00 2.21 297 HIS A CA 1
ATOM 1394 C C . HIS A 1 195 ? 14.445 -12.125 8.443 1.00 2.31 297 HIS A C 1
ATOM 1395 O O . HIS A 1 195 ? 14.026 -12.958 7.625 1.00 2.30 297 HIS A O 1
ATOM 1402 N N . SER A 1 196 ? 15.505 -11.361 8.232 1.00 2.70 298 SER A N 1
ATOM 1403 C CA . SER A 1 196 ? 16.368 -11.554 7.079 1.00 2.48 298 SER A CA 1
ATOM 1404 C C . SER A 1 196 ? 17.790 -11.147 7.437 1.00 2.29 298 SER A C 1
ATOM 1405 O O . SER A 1 196 ? 18.009 -10.212 8.213 1.00 2.23 298 SER A O 1
ATOM 1408 N N . PHE A 1 197 ? 18.756 -11.855 6.864 1.00 2.23 299 PHE A N 1
ATOM 1409 C CA . PHE A 1 197 ? 20.155 -11.513 7.042 1.00 2.07 299 PHE A CA 1
ATOM 1410 C C . PHE A 1 197 ? 20.539 -10.455 6.011 1.00 2.05 299 PHE A C 1
ATOM 1411 O O . PHE A 1 197 ? 21.640 -9.917 6.058 1.00 2.17 299 PHE A O 1
ATOM 1419 N N . THR A 1 198 ? 19.622 -10.172 5.085 1.00 2.04 300 THR A N 1
ATOM 1420 C CA . THR A 1 198 ? 19.774 -9.063 4.137 1.00 2.11 300 THR A CA 1
ATOM 1421 C C . THR A 1 198 ? 18.541 -8.165 4.271 1.00 2.26 300 THR A C 1
ATOM 1422 O O . THR A 1 198 ? 17.773 -7.975 3.337 1.00 2.84 300 THR A O 1
ATOM 1426 N N . PRO A 1 199 ? 18.361 -7.580 5.449 1.00 2.10 301 PRO A N 1
ATOM 1427 C CA . PRO A 1 199 ? 17.149 -6.822 5.730 1.00 2.00 301 PRO A CA 1
ATOM 1428 C C . PRO A 1 199 ? 17.090 -5.476 5.042 1.00 2.00 301 PRO A C 1
ATOM 1429 O O . PRO A 1 199 ? 18.116 -4.944 4.652 1.00 2.03 301 PRO A O 1
ATOM 1433 N N . ASN A 1 200 ? 15.878 -4.958 4.868 1.00 2.03 302 ASN A N 1
ATOM 1434 C CA . ASN A 1 200 ? 15.703 -3.621 4.321 1.00 2.00 302 ASN A CA 1
ATOM 1435 C C . ASN A 1 200 ? 15.316 -2.623 5.418 1.00 2.05 302 ASN A C 1
ATOM 1436 O O . ASN A 1 200 ? 15.190 -1.440 5.136 1.00 2.13 302 ASN A O 1
ATOM 1441 N N . CYS A 1 201 ? 15.145 -3.110 6.655 1.00 2.14 303 CYS A N 1
ATOM 1442 C CA . CYS A 1 201 ? 14.803 -2.277 7.811 1.00 2.14 303 CYS A CA 1
ATOM 1443 C C . CYS A 1 201 ? 15.617 -2.643 9.043 1.00 2.36 303 CYS A C 1
ATOM 1444 O O . CYS A 1 201 ? 16.309 -3.665 9.078 1.00 2.26 303 CYS A O 1
ATOM 1447 N N . ILE A 1 202 ? 15.484 -1.807 10.064 1.00 2.50 304 ILE A N 1
ATOM 1448 C CA . ILE A 1 202 ? 16.143 -2.016 11.337 1.00 3.35 304 ILE A CA 1
ATOM 1449 C C . ILE A 1 202 ? 15.142 -1.650 12.436 1.00 2.97 304 ILE A C 1
ATOM 1450 O O . ILE A 1 202 ? 14.179 -0.912 12.178 1.00 2.58 304 ILE A O 1
ATOM 1455 N N . TYR A 1 203 ? 15.354 -2.162 13.654 1.00 2.65 305 TYR A N 1
ATOM 1456 C CA . TYR A 1 203 ? 14.558 -1.728 14.796 1.00 2.95 305 TYR A CA 1
ATOM 1457 C C . TYR A 1 203 ? 15.238 -0.475 15.330 1.00 3.21 305 TYR A C 1
ATOM 1458 O O . TYR A 1 203 ? 16.451 -0.440 15.413 1.00 4.39 305 TYR A O 1
ATOM 1467 N N . ASP A 1 204 ? 14.469 0.539 15.699 1.00 3.29 306 ASP A N 1
ATOM 1468 C CA . ASP A 1 204 ? 15.038 1.780 16.223 1.00 3.61 306 ASP A CA 1
ATOM 1469 C C . ASP A 1 204 ? 14.188 2.298 17.375 1.00 3.15 306 ASP A C 1
ATOM 1470 O O . ASP A 1 204 ? 13.045 1.886 17.543 1.00 2.61 306 ASP A O 1
ATOM 1475 N N . MET A 1 205 ? 14.754 3.194 18.174 1.00 3.22 307 MET A N 1
ATOM 1476 C CA . MET A 1 205 ? 14.027 3.749 19.303 1.00 4.17 307 MET A CA 1
ATOM 1477 C C . MET A 1 205 ? 12.884 4.615 18.784 1.00 3.04 307 MET A C 1
ATOM 1478 O O . MET A 1 205 ? 12.961 5.179 17.695 1.00 2.97 307 MET A O 1
ATOM 1483 N N . PHE A 1 206 ? 11.807 4.698 19.550 1.00 2.61 308 PHE A N 1
ATOM 1484 C CA . PHE A 1 206 ? 10.695 5.558 19.174 1.00 2.28 308 PHE A CA 1
ATOM 1485 C C . PHE A 1 206 ? 9.924 5.990 20.405 1.00 2.49 308 PHE A C 1
ATOM 1486 O O . PHE A 1 206 ? 9.694 5.176 21.317 1.00 3.42 308 PHE A O 1
ATOM 1494 N N . VAL A 1 207 ? 9.532 7.257 20.439 1.00 2.80 309 VAL A N 1
ATOM 1495 C CA . VAL A 1 207 ? 8.709 7.783 21.527 1.00 3.22 309 VAL A CA 1
ATOM 1496 C C . VAL A 1 207 ? 7.346 8.096 20.930 1.00 3.08 309 VAL A C 1
ATOM 1497 O O . VAL A 1 207 ? 7.203 9.037 20.159 1.00 3.62 309 VAL A O 1
ATOM 1501 N N . HIS A 1 208 ? 6.345 7.314 21.307 1.00 2.33 310 HIS A N 1
ATOM 1502 C CA . HIS A 1 208 ? 5.025 7.372 20.689 1.00 2.02 310 HIS A CA 1
ATOM 1503 C C . HIS A 1 208 ? 4.032 7.996 21.673 1.00 2.00 310 HIS A C 1
ATOM 1504 O O . HIS A 1 208 ? 4.102 7.714 22.850 1.00 2.15 310 HIS A O 1
ATOM 1511 N N . PRO A 1 209 ? 3.122 8.839 21.198 1.00 2.00 311 PRO A N 1
ATOM 1512 C CA . PRO A 1 209 ? 2.193 9.543 22.097 1.00 2.00 311 PRO A CA 1
ATOM 1513 C C . PRO A 1 209 ? 1.152 8.634 22.734 1.00 2.00 311 PRO A C 1
ATOM 1514 O O . PRO A 1 209 ? 0.556 8.997 23.737 1.00 2.00 311 PRO A O 1
ATOM 1518 N N . ARG A 1 210 ? 0.925 7.481 22.131 1.00 2.00 312 ARG A N 1
ATOM 1519 C CA . ARG A 1 210 ? -0.020 6.520 22.662 1.00 2.00 312 ARG A CA 1
ATOM 1520 C C . ARG A 1 210 ? 0.709 5.403 23.419 1.00 2.00 312 ARG A C 1
ATOM 1521 O O . ARG A 1 210 ? 0.363 5.078 24.554 1.00 2.00 312 ARG A O 1
ATOM 1529 N N . PHE A 1 211 ? 1.731 4.827 22.790 1.00 2.00 313 PHE A N 1
ATOM 1530 C CA . PHE A 1 211 ? 2.429 3.684 23.356 1.00 2.00 313 PHE A CA 1
ATOM 1531 C C . PHE A 1 211 ? 3.562 4.041 24.316 1.00 2.00 313 PHE A C 1
ATOM 1532 O O . PHE A 1 211 ? 4.041 3.184 25.044 1.00 2.05 313 PHE A O 1
ATOM 1540 N N . GLY A 1 212 ? 4.020 5.285 24.298 1.00 2.05 314 GLY A N 1
ATOM 1541 C CA . GLY A 1 212 ? 5.146 5.651 25.138 1.00 2.04 314 GLY A CA 1
ATOM 1542 C C . GLY A 1 212 ? 6.440 5.204 24.465 1.00 2.62 314 GLY A C 1
ATOM 1543 O O . GLY A 1 212 ? 6.508 5.060 23.244 1.00 2.36 314 GLY A O 1
ATOM 1544 N N . PRO A 1 213 ? 7.472 4.964 25.255 1.00 3.03 315 PRO A N 1
ATOM 1545 C CA . PRO A 1 213 ? 8.774 4.583 24.721 1.00 2.96 315 PRO A CA 1
ATOM 1546 C C . PRO A 1 213 ? 8.772 3.153 24.259 1.00 2.76 315 PRO A C 1
ATOM 1547 O O . PRO A 1 213 ? 8.611 2.233 25.068 1.00 2.59 315 PRO A O 1
ATOM 1551 N N . ILE A 1 214 ? 8.948 2.976 22.958 1.00 2.19 316 ILE A N 1
ATOM 1552 C CA . ILE A 1 214 ? 8.932 1.661 22.338 1.00 2.15 316 ILE A CA 1
ATOM 1553 C C . ILE A 1 214 ? 10.023 1.601 21.281 1.00 2.09 316 ILE A C 1
ATOM 1554 O O . ILE A 1 214 ? 10.981 2.359 21.325 1.00 2.23 316 ILE A O 1
ATOM 1559 N N . LYS A 1 215 ? 9.885 0.665 20.350 1.00 2.43 317 LYS A N 1
ATOM 1560 C CA . LYS A 1 215 ? 10.772 0.611 19.200 1.00 2.71 317 LYS A CA 1
ATOM 1561 C C . LYS A 1 215 ? 9.917 0.767 17.946 1.00 2.60 317 LYS A C 1
ATOM 1562 O O . LYS A 1 215 ? 8.701 0.613 17.983 1.00 2.54 317 LYS A O 1
ATOM 1568 N N . CYS A 1 216 ? 10.549 1.103 16.835 1.00 3.02 318 CYS A N 1
ATOM 1569 C CA . CYS A 1 216 ? 9.852 1.199 15.583 1.00 2.37 318 CYS A CA 1
ATOM 1570 C C . CYS A 1 216 ? 10.655 0.410 14.560 1.00 2.19 318 CYS A C 1
ATOM 1571 O O . CYS A 1 216 ? 11.747 -0.067 14.861 1.00 2.58 318 CYS A O 1
ATOM 1574 N N . ILE A 1 217 ? 10.080 0.254 13.375 1.00 2.18 319 ILE A N 1
ATOM 1575 C CA . ILE A 1 217 ? 10.770 -0.324 12.235 1.00 2.14 319 ILE A CA 1
ATOM 1576 C C . ILE A 1 217 ? 11.070 0.832 11.283 1.00 2.08 319 ILE A C 1
ATOM 1577 O O . ILE A 1 217 ? 10.160 1.561 10.875 1.00 2.28 319 ILE A O 1
ATOM 1582 N N . ARG A 1 218 ? 12.337 0.989 10.924 1.00 2.06 320 ARG A N 1
ATOM 1583 C CA . ARG A 1 218 ? 12.781 2.095 10.083 1.00 2.19 320 ARG A CA 1
ATOM 1584 C C . ARG A 1 218 ? 13.530 1.521 8.881 1.00 2.04 320 ARG A C 1
ATOM 1585 O O . ARG A 1 218 ? 14.362 0.642 9.038 1.00 2.20 320 ARG A O 1
ATOM 1593 N N . THR A 1 219 ? 13.251 2.023 7.685 1.00 2.13 321 THR A N 1
ATOM 1594 C CA . THR A 1 219 ? 13.939 1.479 6.514 1.00 2.10 321 THR A CA 1
ATOM 1595 C C . THR A 1 219 ? 15.421 1.834 6.530 1.00 2.14 321 THR A C 1
ATOM 1596 O O . THR A 1 219 ? 15.819 2.897 6.996 1.00 2.29 321 THR A O 1
ATOM 1600 N N . LEU A 1 220 ? 16.232 0.939 5.983 1.00 2.07 322 LEU A N 1
ATOM 1601 C CA . LEU A 1 220 ? 17.653 1.179 5.799 1.00 2.50 322 LEU A CA 1
ATOM 1602 C C . LEU A 1 220 ? 17.923 1.860 4.464 1.00 2.18 322 LEU A C 1
ATOM 1603 O O . LEU A 1 220 ? 18.944 2.499 4.278 1.00 2.51 322 LEU A O 1
ATOM 1608 N N . ARG A 1 221 ? 17.001 1.695 3.530 1.00 2.06 323 ARG A N 1
ATOM 1609 C CA . ARG A 1 221 ? 17.125 2.259 2.196 1.00 2.05 323 ARG A CA 1
ATOM 1610 C C . ARG A 1 221 ? 15.717 2.386 1.637 1.00 2.04 323 ARG A C 1
ATOM 1611 O O . ARG A 1 221 ? 14.755 1.963 2.280 1.00 2.00 323 ARG A O 1
ATOM 1619 N N . ALA A 1 222 ? 15.602 2.975 0.452 1.00 2.00 324 ALA A N 1
ATOM 1620 C CA . ALA A 1 222 ? 14.309 3.133 -0.201 1.00 2.02 324 ALA A CA 1
ATOM 1621 C C . ALA A 1 222 ? 13.656 1.763 -0.411 1.00 2.21 324 ALA A C 1
ATOM 1622 O O . ALA A 1 222 ? 14.321 0.780 -0.737 1.00 2.10 324 ALA A O 1
ATOM 1624 N N . VAL A 1 223 ? 12.348 1.731 -0.201 1.00 2.56 325 VAL A N 1
ATOM 1625 C CA . VAL A 1 223 ? 11.555 0.542 -0.354 1.00 3.77 325 VAL A CA 1
ATOM 1626 C C . VAL A 1 223 ? 10.401 0.879 -1.299 1.00 4.04 325 VAL A C 1
ATOM 1627 O O . VAL A 1 223 ? 9.934 2.023 -1.342 1.00 4.22 325 VAL A O 1
ATOM 1631 N N . GLU A 1 224 ? 9.957 -0.097 -2.077 1.00 4.72 326 GLU A N 1
ATOM 1632 C CA . GLU A 1 224 ? 8.818 0.106 -2.971 1.00 5.17 326 GLU A CA 1
ATOM 1633 C C . GLU A 1 224 ? 7.491 -0.374 -2.380 1.00 4.09 326 GLU A C 1
ATOM 1634 O O . GLU A 1 224 ? 7.455 -1.094 -1.382 1.00 4.20 326 GLU A O 1
ATOM 1640 N N . ALA A 1 225 ? 6.397 0.046 -3.002 1.00 2.68 327 ALA A N 1
ATOM 1641 C CA . ALA A 1 225 ? 5.084 -0.444 -2.627 1.00 2.18 327 ALA A CA 1
ATOM 1642 C C . ALA A 1 225 ? 5.065 -1.976 -2.787 1.00 2.09 327 ALA A C 1
ATOM 1643 O O . ALA A 1 225 ? 5.556 -2.512 -3.785 1.00 2.02 327 ALA A O 1
ATOM 1645 N N . ASP A 1 226 ? 4.489 -2.657 -1.805 1.00 2.02 328 ASP A N 1
ATOM 1646 C CA . ASP A 1 226 ? 4.326 -4.111 -1.801 1.00 2.01 328 ASP A CA 1
ATOM 1647 C C . ASP A 1 226 ? 5.613 -4.914 -1.579 1.00 2.27 328 ASP A C 1
ATOM 1648 O O . ASP A 1 226 ? 5.632 -6.133 -1.719 1.00 2.42 328 ASP A O 1
ATOM 1653 N N . GLU A 1 227 ? 6.678 -4.224 -1.203 1.00 2.52 329 GLU A N 1
ATOM 1654 C CA . GLU A 1 227 ? 7.924 -4.884 -0.827 1.00 2.72 329 GLU A CA 1
ATOM 1655 C C . GLU A 1 227 ? 7.798 -5.396 0.602 1.00 2.90 329 GLU A C 1
ATOM 1656 O O . GLU A 1 227 ? 7.305 -4.674 1.486 1.00 2.77 329 GLU A O 1
ATOM 1662 N N . GLU A 1 228 ? 8.218 -6.636 0.853 1.00 2.50 330 GLU A N 1
ATOM 1663 C CA . GLU A 1 228 ? 8.187 -7.154 2.215 1.00 2.76 330 GLU A CA 1
ATOM 1664 C C . GLU A 1 228 ? 9.262 -6.431 3.029 1.00 2.58 330 GLU A C 1
ATOM 1665 O O . GLU A 1 228 ? 10.372 -6.204 2.532 1.00 2.23 330 GLU A O 1
ATOM 1671 N N . LEU A 1 229 ? 8.920 -6.084 4.270 1.00 2.60 331 LEU A N 1
ATOM 1672 C CA . LEU A 1 229 ? 9.842 -5.441 5.206 1.00 2.73 331 LEU A CA 1
ATOM 1673 C C . LEU A 1 229 ? 10.446 -6.493 6.115 1.00 2.55 331 LEU A C 1
ATOM 1674 O O . LEU A 1 229 ? 9.732 -7.281 6.749 1.00 2.54 331 LEU A O 1
ATOM 1679 N N . THR A 1 230 ? 11.765 -6.487 6.203 1.00 2.38 332 THR A N 1
ATOM 1680 C CA . THR A 1 230 ? 12.481 -7.465 7.009 1.00 2.05 332 THR A CA 1
ATOM 1681 C C . THR A 1 230 ? 13.501 -6.772 7.865 1.00 2.13 332 THR A C 1
ATOM 1682 O O . THR A 1 230 ? 14.001 -5.711 7.508 1.00 2.06 332 THR A O 1
ATOM 1686 N N . VAL A 1 231 ? 13.805 -7.399 9.000 1.00 2.08 333 VAL A N 1
ATOM 1687 C CA . VAL A 1 231 ? 14.749 -6.871 9.954 1.00 2.14 333 VAL A CA 1
ATOM 1688 C C . VAL A 1 231 ? 15.658 -8.002 10.393 1.00 2.38 333 VAL A C 1
ATOM 1689 O O . VAL A 1 231 ? 15.233 -9.143 10.449 1.00 3.07 333 VAL A O 1
ATOM 1693 N N . ALA A 1 232 ? 16.911 -7.705 10.681 1.00 2.68 334 ALA A N 1
ATOM 1694 C CA . ALA A 1 232 ? 17.793 -8.710 11.247 1.00 3.24 334 ALA A CA 1
ATOM 1695 C C . ALA A 1 232 ? 17.440 -8.788 12.744 1.00 3.12 334 ALA A C 1
ATOM 1696 O O . ALA A 1 232 ? 17.527 -7.779 13.464 1.00 4.24 334 ALA A O 1
ATOM 1698 N N . TYR A 1 233 ? 17.016 -9.959 13.217 1.00 2.39 335 TYR A N 1
ATOM 1699 C CA . TYR A 1 233 ? 16.589 -10.110 14.613 1.00 2.46 335 TYR A CA 1
ATOM 1700 C C . TYR A 1 233 ? 17.747 -9.897 15.602 1.00 3.02 335 TYR A C 1
ATOM 1701 O O . TYR A 1 233 ? 17.523 -9.541 16.753 1.00 2.73 335 TYR A O 1
ATOM 1710 N N . GLY A 1 234 ? 18.978 -10.116 15.163 1.00 3.54 336 GLY A N 1
ATOM 1711 C CA . GLY A 1 234 ? 20.128 -9.788 16.003 1.00 4.63 336 GLY A CA 1
ATOM 1712 C C . GLY A 1 234 ? 20.379 -10.734 17.166 1.00 5.31 336 GLY A C 1
ATOM 1713 O O . GLY A 1 234 ? 20.850 -10.312 18.225 1.00 5.63 336 GLY A O 1
ATOM 1714 N N . TYR A 1 235 ? 20.092 -12.014 16.987 1.00 6.20 337 TYR A N 1
ATOM 1715 C CA . TYR A 1 235 ? 20.352 -12.970 18.064 1.00 7.04 337 TYR A CA 1
ATOM 1716 C C . TYR A 1 235 ? 21.861 -13.199 18.187 1.00 8.69 337 TYR A C 1
ATOM 1717 O O . TYR A 1 235 ? 22.609 -12.975 17.239 1.00 8.54 337 TYR A O 1
ATOM 1726 N N . ASP A 1 236 ? 22.317 -13.639 19.353 1.00 10.82 338 ASP A N 1
ATOM 1727 C CA . ASP A 1 236 ? 23.745 -13.884 19.559 1.00 12.78 338 ASP A CA 1
ATOM 1728 C C . ASP A 1 236 ? 24.186 -15.164 18.848 1.00 13.89 338 ASP A C 1
ATOM 1729 O O . ASP A 1 236 ? 23.739 -16.258 19.187 1.00 14.36 338 ASP A O 1
ATOM 1734 N N . HIS A 1 237 ? 25.083 -15.023 17.876 1.00 15.20 339 HIS A N 1
ATOM 1735 C CA . HIS A 1 237 ? 25.563 -16.157 17.086 1.00 16.08 339 HIS A CA 1
ATOM 1736 C C . HIS A 1 237 ? 26.609 -17.000 17.813 1.00 17.36 339 HIS A C 1
ATOM 1737 O O . HIS A 1 237 ? 26.773 -18.181 17.506 1.00 17.06 339 HIS A O 1
ATOM 1744 N N . SER A 1 238 ? 27.315 -16.387 18.758 1.00 18.91 340 SER A N 1
ATOM 1745 C CA . SER A 1 238 ? 28.379 -17.062 19.496 1.00 20.31 340 SER A CA 1
ATOM 1746 C C . SER A 1 238 ? 28.424 -16.589 20.941 1.00 21.43 340 SER A C 1
ATOM 1747 O O . SER A 1 238 ? 29.274 -15.789 21.319 1.00 21.53 340 SER A O 1
ATOM 1750 N N . PRO A 1 239 ? 27.500 -17.088 21.746 1.00 22.76 341 PRO A N 1
ATOM 1751 C CA . PRO A 1 239 ? 27.424 -16.732 23.159 1.00 23.60 341 PRO A CA 1
ATOM 1752 C C . PRO A 1 239 ? 28.673 -17.167 23.911 1.00 24.48 341 PRO A C 1
ATOM 1753 O O . PRO A 1 239 ? 29.342 -18.121 23.515 1.00 24.52 341 PRO A O 1
ATOM 1757 N N . PRO A 1 240 ? 28.973 -16.443 24.980 1.00 25.46 342 PRO A N 1
ATOM 1758 C CA . PRO A 1 240 ? 30.137 -16.693 25.834 1.00 26.09 342 PRO A CA 1
ATOM 1759 C C . PRO A 1 240 ? 30.112 -18.031 26.583 1.00 26.67 342 PRO A C 1
ATOM 1760 O O . PRO A 1 240 ? 31.187 -18.530 26.926 1.00 26.85 342 PRO A O 1
ATOM 1764 N N . GLY A 1 241 ? 28.932 -18.602 26.825 1.00 27.29 343 GLY A N 1
ATOM 1765 C CA . GLY A 1 241 ? 28.820 -19.843 27.589 1.00 27.71 343 GLY A CA 1
ATOM 1766 C C . GLY A 1 241 ? 28.770 -21.118 26.764 1.00 28.11 343 GLY A C 1
ATOM 1767 O O . GLY A 1 241 ? 28.046 -22.059 27.101 1.00 28.28 343 GLY A O 1
ATOM 1768 N N . LYS A 1 242 ? 29.560 -21.154 25.692 1.00 28.32 344 LYS A N 1
ATOM 1769 C CA . LYS A 1 242 ? 29.657 -22.298 24.781 1.00 28.33 344 LYS A CA 1
ATOM 1770 C C . LYS A 1 242 ? 28.592 -22.247 23.695 1.00 28.04 344 LYS A C 1
ATOM 1771 O O . LYS A 1 242 ? 27.410 -22.524 23.912 1.00 28.14 344 LYS A O 1
ATOM 1777 N N . SER A 1 243 ? 29.088 -21.910 22.514 1.00 27.59 345 SER A N 1
ATOM 1778 C CA . SER A 1 243 ? 28.314 -21.592 21.338 1.00 27.16 345 SER A CA 1
ATOM 1779 C C . SER A 1 243 ? 27.420 -22.624 20.703 1.00 26.60 345 SER A C 1
ATOM 1780 O O . SER A 1 243 ? 27.362 -23.807 21.055 1.00 26.64 345 SER A O 1
ATOM 1783 N N . GLY A 1 244 ? 26.791 -22.091 19.671 1.00 25.85 346 GLY A N 1
ATOM 1784 C CA . GLY A 1 244 ? 25.720 -22.691 18.943 1.00 25.10 346 GLY A CA 1
ATOM 1785 C C . GLY A 1 244 ? 24.859 -21.451 19.204 1.00 24.31 346 GLY A C 1
ATOM 1786 O O . GLY A 1 244 ? 24.676 -21.077 20.366 1.00 24.33 346 GLY A O 1
ATOM 1787 N N . PRO A 1 245 ? 24.388 -20.756 18.180 1.00 23.24 347 PRO A N 1
ATOM 1788 C CA . PRO A 1 245 ? 23.674 -19.500 18.410 1.00 22.44 347 PRO A CA 1
ATOM 1789 C C . PRO A 1 245 ? 22.543 -19.684 19.407 1.00 21.54 347 PRO A C 1
ATOM 1790 O O . PRO A 1 245 ? 21.887 -20.731 19.390 1.00 21.60 347 PRO A O 1
ATOM 1794 N N . GLU A 1 246 ? 22.345 -18.704 20.288 1.00 20.16 348 GLU A N 1
ATOM 1795 C CA . GLU A 1 246 ? 21.249 -18.771 21.243 1.00 19.18 348 GLU A CA 1
ATOM 1796 C C . GLU A 1 246 ? 20.051 -18.244 20.481 1.00 17.75 348 GLU A C 1
ATOM 1797 O O . GLU A 1 246 ? 19.647 -17.088 20.640 1.00 17.52 348 GLU A O 1
ATOM 1803 N N . ALA A 1 247 ? 19.523 -19.085 19.604 1.00 16.10 349 ALA A N 1
ATOM 1804 C CA . ALA A 1 247 ? 18.433 -18.689 18.730 1.00 14.71 349 ALA A CA 1
ATOM 1805 C C . ALA A 1 247 ? 17.574 -19.890 18.376 1.00 13.71 349 ALA A C 1
ATOM 1806 O O . ALA A 1 247 ? 18.008 -21.038 18.504 1.00 13.10 349 ALA A O 1
ATOM 1808 N N . PRO A 1 248 ? 16.356 -19.618 17.929 1.00 12.54 350 PRO A N 1
ATOM 1809 C CA . PRO A 1 248 ? 15.427 -20.660 17.511 1.00 11.98 350 PRO A CA 1
ATOM 1810 C C . PRO A 1 248 ? 16.017 -21.469 16.361 1.00 11.26 350 PRO A C 1
ATOM 1811 O O . PRO A 1 248 ? 16.874 -20.976 15.631 1.00 10.87 350 PRO A O 1
ATOM 1815 N N . GLU A 1 249 ? 15.543 -22.697 16.196 1.00 10.52 351 GLU A N 1
ATOM 1816 C CA . GLU A 1 249 ? 16.082 -23.583 15.180 1.00 10.16 351 GLU A CA 1
ATOM 1817 C C . GLU A 1 249 ? 15.974 -23.011 13.775 1.00 9.11 351 GLU A C 1
ATOM 1818 O O . GLU A 1 249 ? 16.930 -23.087 13.004 1.00 8.83 351 GLU A O 1
ATOM 1824 N N . TRP A 1 250 ? 14.817 -22.444 13.441 1.00 8.12 352 TRP A N 1
ATOM 1825 C CA . TRP A 1 250 ? 14.607 -21.892 12.110 1.00 7.42 352 TRP A CA 1
ATOM 1826 C C . TRP A 1 250 ? 15.674 -20.842 11.786 1.00 7.17 352 TRP A C 1
ATOM 1827 O O . TRP A 1 250 ? 16.097 -20.716 10.640 1.00 6.71 352 TRP A O 1
ATOM 1838 N N . TYR A 1 251 ? 16.098 -20.092 12.804 1.00 7.26 353 TYR A N 1
ATOM 1839 C CA . TYR A 1 251 ? 17.086 -19.020 12.646 1.00 7.27 353 TYR A CA 1
ATOM 1840 C C . TYR A 1 251 ? 18.467 -19.621 12.398 1.00 7.70 353 TYR A C 1
ATOM 1841 O O . TYR A 1 251 ? 19.206 -19.180 11.518 1.00 7.50 353 TYR A O 1
ATOM 1850 N N . GLN A 1 252 ? 18.809 -20.631 13.189 1.00 8.34 354 GLN A N 1
ATOM 1851 C CA . GLN A 1 252 ? 20.084 -21.331 13.049 1.00 9.12 354 GLN A CA 1
ATOM 1852 C C . GLN A 1 252 ? 20.193 -21.946 11.656 1.00 9.59 354 GLN A C 1
ATOM 1853 O O . GLN A 1 252 ? 21.259 -21.941 11.037 1.00 9.55 354 GLN A O 1
ATOM 1859 N N . VAL A 1 253 ? 19.071 -22.461 11.165 1.00 10.21 355 VAL A N 1
ATOM 1860 C CA . VAL A 1 253 ? 19.010 -23.064 9.847 1.00 10.72 355 VAL A CA 1
ATOM 1861 C C . VAL A 1 253 ? 19.222 -22.005 8.766 1.00 11.23 355 VAL A C 1
ATOM 1862 O O . VAL A 1 253 ? 19.995 -22.204 7.827 1.00 11.06 355 VAL A O 1
ATOM 1866 N N . GLU A 1 254 ? 18.525 -20.883 8.901 1.00 11.75 356 GLU A N 1
ATOM 1867 C CA . GLU A 1 254 ? 18.624 -19.813 7.915 1.00 12.42 356 GLU A CA 1
ATOM 1868 C C . GLU A 1 254 ? 20.028 -19.209 7.928 1.00 12.33 356 GLU A C 1
ATOM 1869 O O . GLU A 1 254 ? 20.519 -18.742 6.897 1.00 11.98 356 GLU A O 1
ATOM 1875 N N . LEU A 1 255 ? 20.665 -19.233 9.097 1.00 12.38 357 LEU A N 1
ATOM 1876 C CA . LEU A 1 255 ? 22.008 -18.693 9.263 1.00 12.77 357 LEU A CA 1
ATOM 1877 C C . LEU A 1 255 ? 22.979 -19.521 8.417 1.00 13.28 357 LEU A C 1
ATOM 1878 O O . LEU A 1 255 ? 23.812 -18.991 7.682 1.00 12.73 357 LEU A O 1
ATOM 1883 N N . LYS A 1 256 ? 22.845 -20.835 8.523 1.00 14.07 358 LYS A N 1
ATOM 1884 C CA . LYS A 1 256 ? 23.677 -21.752 7.757 1.00 14.92 358 LYS A CA 1
ATOM 1885 C C . LYS A 1 256 ? 23.450 -21.519 6.263 1.00 15.65 358 LYS A C 1
ATOM 1886 O O . LYS A 1 256 ? 24.391 -21.493 5.474 1.00 15.76 358 LYS A O 1
ATOM 1892 N N . ALA A 1 257 ? 22.188 -21.343 5.889 1.00 16.64 359 ALA A N 1
ATOM 1893 C CA . ALA A 1 257 ? 21.808 -21.083 4.509 1.00 17.45 359 ALA A CA 1
ATOM 1894 C C . ALA A 1 257 ? 22.352 -19.736 4.036 1.00 18.19 359 ALA A C 1
ATOM 1895 O O . ALA A 1 257 ? 22.642 -19.566 2.851 1.00 18.14 359 ALA A O 1
ATOM 1897 N N . PHE A 1 258 ? 22.472 -18.783 4.960 1.00 18.97 360 PHE A N 1
ATOM 1898 C CA . PHE A 1 258 ? 22.989 -17.450 4.642 1.00 19.58 360 PHE A CA 1
ATOM 1899 C C . PHE A 1 258 ? 24.495 -17.484 4.409 1.00 20.63 360 PHE A C 1
ATOM 1900 O O . PHE A 1 258 ? 24.982 -17.026 3.373 1.00 20.51 360 PHE A O 1
ATOM 1908 N N . GLN A 1 259 ? 25.222 -18.016 5.389 1.00 21.74 361 GLN A N 1
ATOM 1909 C CA . GLN A 1 259 ? 26.675 -18.125 5.322 1.00 22.72 361 GLN A CA 1
ATOM 1910 C C . GLN A 1 259 ? 27.031 -18.862 4.036 1.00 23.49 361 GLN A C 1
ATOM 1911 O O . GLN A 1 259 ? 28.040 -18.580 3.389 1.00 23.43 361 GLN A O 1
ATOM 1917 N N . ALA A 1 260 ? 26.172 -19.810 3.677 1.00 24.35 362 ALA A N 1
ATOM 1918 C CA . ALA A 1 260 ? 26.271 -20.492 2.406 1.00 25.14 362 ALA A CA 1
ATOM 1919 C C . ALA A 1 260 ? 25.518 -19.561 1.472 1.00 25.83 362 ALA A C 1
ATOM 1920 O O . ALA A 1 260 ? 24.665 -18.814 1.926 1.00 26.20 362 ALA A O 1
ATOM 1922 N N . THR A 1 261 ? 25.819 -19.577 0.183 1.00 26.45 363 THR A N 1
ATOM 1923 C CA . THR A 1 261 ? 25.116 -18.691 -0.749 1.00 26.90 363 THR A CA 1
ATOM 1924 C C . THR A 1 261 ? 25.552 -17.232 -0.608 1.00 27.07 363 THR A C 1
ATOM 1925 O O . THR A 1 261 ? 25.275 -16.416 -1.490 1.00 27.15 363 THR A O 1
ATOM 1929 N N . GLN A 1 262 ? 26.194 -16.890 0.507 1.00 27.20 364 GLN A N 1
ATOM 1930 C CA . GLN A 1 262 ? 26.697 -15.534 0.685 1.00 27.24 364 GLN A CA 1
ATOM 1931 C C . GLN A 1 262 ? 27.756 -15.345 -0.405 1.00 27.00 364 GLN A C 1
ATOM 1932 O O . GLN A 1 262 ? 28.475 -16.288 -0.728 1.00 26.83 364 GLN A O 1
ATOM 1938 N N . GLN A 1 263 ? 27.845 -14.150 -0.982 1.00 26.75 365 GLN A N 1
ATOM 1939 C CA . GLN A 1 263 ? 28.812 -13.897 -2.053 1.00 26.57 365 GLN A CA 1
ATOM 1940 C C . GLN A 1 263 ? 30.146 -13.423 -1.454 1.00 26.72 365 GLN A C 1
ATOM 1941 O O . GLN A 1 263 ? 30.731 -12.448 -1.910 1.00 26.47 365 GLN A O 1
ATOM 1947 N N . LYS A 1 264 ? 30.608 -14.157 -0.440 1.00 27.05 366 LYS A N 1
ATOM 1948 C CA . LYS A 1 264 ? 31.817 -13.847 0.331 1.00 27.17 366 LYS A CA 1
ATOM 1949 C C . LYS A 1 264 ? 31.564 -12.663 1.263 1.00 27.26 366 LYS A C 1
ATOM 1950 O O . LYS A 1 264 ? 30.430 -12.416 1.679 1.00 27.38 366 LYS A O 1
ATOM 1956 N N . LEU B 2 1 ? 19.191 -12.150 26.056 1.00 14.53 369 LEU B N 1
ATOM 1957 C CA . LEU B 2 1 ? 19.626 -13.251 25.135 1.00 14.25 369 LEU B CA 1
ATOM 1958 C C . LEU B 2 1 ? 18.518 -13.638 24.151 1.00 13.18 369 LEU B C 1
ATOM 1959 O O . LEU B 2 1 ? 18.620 -13.321 22.972 1.00 14.32 369 LEU B O 1
ATOM 1964 N N . LYS B 2 2 ? 17.567 -14.457 24.581 1.00 11.50 370 LYS B N 1
ATOM 1965 C CA . LYS B 2 2 ? 16.307 -14.726 23.880 1.00 10.28 370 LYS B CA 1
ATOM 1966 C C . LYS B 2 2 ? 15.374 -13.566 23.556 1.00 9.14 370 LYS B C 1
ATOM 1967 O O . LYS B 2 2 ? 14.167 -13.666 23.761 1.00 8.18 370 LYS B O 1
ATOM 1973 N N . SER B 2 3 ? 15.927 -12.493 23.015 1.00 8.40 371 SER B N 1
ATOM 1974 C CA . SER B 2 3 ? 15.112 -11.383 22.565 1.00 8.23 371 SER B CA 1
ATOM 1975 C C . SER B 2 3 ? 15.918 -10.644 21.497 1.00 7.83 371 SER B C 1
ATOM 1976 O O . SER B 2 3 ? 17.100 -10.936 21.285 1.00 6.27 371 SER B O 1
ATOM 1989 N N . LYS B 2 5 ? 17.800 -8.121 19.150 1.00 24.28 373 LYS B N 1
ATOM 1990 C CA . LYS B 2 5 ? 18.497 -6.916 19.646 1.00 24.86 373 LYS B CA 1
ATOM 1991 C C . LYS B 2 5 ? 18.649 -5.905 18.513 1.00 25.10 373 LYS B C 1
ATOM 1992 O O . LYS B 2 5 ? 19.417 -6.154 17.589 1.00 24.84 373 LYS B O 1
ATOM 1998 N N . GLY B 2 6 ? 17.757 -4.924 18.436 1.00 25.57 374 GLY B N 1
ATOM 1999 C CA . GLY B 2 6 ? 18.016 -3.678 17.737 1.00 25.98 374 GLY B CA 1
ATOM 2000 C C . GLY B 2 6 ? 19.494 -3.442 17.468 1.00 26.20 374 GLY B C 1
ATOM 2001 O O . GLY B 2 6 ? 20.328 -3.478 18.374 1.00 26.96 374 GLY B O 1
ATOM 2002 N N . GLY C 1 15 ? 16.857 15.795 22.297 1.00 8.99 117 GLY E N 1
ATOM 2003 C CA . GLY C 1 15 ? 15.602 16.565 22.021 1.00 8.96 117 GLY E CA 1
ATOM 2004 C C . GLY C 1 15 ? 15.694 18.081 21.863 1.00 8.23 117 GLY E C 1
ATOM 2005 O O . GLY C 1 15 ? 15.618 18.819 22.848 1.00 9.06 117 GLY E O 1
ATOM 2006 N N . VAL C 1 16 ? 16.017 18.535 20.656 1.00 7.55 118 VAL E N 1
ATOM 2007 C CA . VAL C 1 16 ? 15.774 19.895 20.182 1.00 6.05 118 VAL E CA 1
ATOM 2008 C C . VAL C 1 16 ? 14.377 20.516 20.385 1.00 4.75 118 VAL E C 1
ATOM 2009 O O . VAL C 1 16 ? 13.356 20.016 19.913 1.00 3.68 118 VAL E O 1
ATOM 2013 N N . CYS C 1 17 ? 14.363 21.657 21.062 1.00 3.37 119 CYS E N 1
ATOM 2014 C CA . CYS C 1 17 ? 13.145 22.427 21.263 1.00 3.96 119 CYS E CA 1
ATOM 2015 C C . CYS C 1 17 ? 13.261 23.722 20.473 1.00 3.00 119 CYS E C 1
ATOM 2016 O O . CYS C 1 17 ? 14.340 24.311 20.391 1.00 2.90 119 CYS E O 1
ATOM 2020 N N . TRP C 1 18 ? 12.154 24.160 19.894 1.00 2.66 120 TRP E N 1
ATOM 2021 C CA . TRP C 1 18 ? 12.082 25.443 19.203 1.00 2.66 120 TRP E CA 1
ATOM 2022 C C . TRP C 1 18 ? 11.040 26.235 19.980 1.00 2.89 120 TRP E C 1
ATOM 2023 O O . TRP C 1 18 ? 9.977 25.704 20.298 1.00 3.34 120 TRP E O 1
ATOM 2034 N N . ILE C 1 19 ? 11.345 27.477 20.327 1.00 3.43 121 ILE E N 1
ATOM 2035 C CA . ILE C 1 19 ? 10.390 28.331 20.993 1.00 4.05 121 ILE E CA 1
ATOM 2036 C C . ILE C 1 19 ? 10.204 29.528 20.077 1.00 4.19 121 ILE E C 1
ATOM 2037 O O . ILE C 1 19 ? 11.133 30.321 19.929 1.00 4.39 121 ILE E O 1
ATOM 2042 N N . TYR C 1 20 ? 9.027 29.658 19.474 1.00 3.79 122 TYR E N 1
ATOM 2043 C CA . TYR C 1 20 ? 8.757 30.750 18.558 1.00 4.13 122 TYR E CA 1
ATOM 2044 C C . TYR C 1 20 ? 8.058 31.906 19.253 1.00 4.31 122 TYR E C 1
ATOM 2045 O O . TYR C 1 20 ? 7.127 31.713 20.033 1.00 4.82 122 TYR E O 1
ATOM 2054 N N . TYR C 1 21 ? 8.532 33.112 18.979 1.00 3.60 123 TYR E N 1
ATOM 2055 C CA . TYR C 1 21 ? 7.887 34.304 19.464 1.00 3.32 123 TYR E CA 1
ATOM 2056 C C . TYR C 1 21 ? 6.840 34.681 18.424 1.00 2.58 123 TYR E C 1
ATOM 2057 O O . TYR C 1 21 ? 6.954 34.316 17.257 1.00 2.10 123 TYR E O 1
ATOM 2066 N N . PRO C 1 22 ? 5.805 35.383 18.847 1.00 2.04 124 PRO E N 1
ATOM 2067 C CA . PRO C 1 22 ? 4.766 35.847 17.928 1.00 2.02 124 PRO E CA 1
ATOM 2068 C C . PRO C 1 22 ? 5.325 36.688 16.788 1.00 2.00 124 PRO E C 1
ATOM 2069 O O . PRO C 1 22 ? 4.715 36.735 15.716 1.00 2.12 124 PRO E O 1
ATOM 2073 N N . ASP C 1 23 ? 6.461 37.332 17.017 1.00 2.00 125 ASP E N 1
ATOM 2074 C CA . ASP C 1 23 ? 7.066 38.166 15.985 1.00 2.00 125 ASP E CA 1
ATOM 2075 C C . ASP C 1 23 ? 7.801 37.358 14.912 1.00 2.00 125 ASP E C 1
ATOM 2076 O O . ASP C 1 23 ? 8.313 37.922 13.960 1.00 2.02 125 ASP E O 1
ATOM 2081 N N . GLY C 1 24 ? 7.881 36.045 15.083 1.00 2.00 126 GLY E N 1
ATOM 2082 C CA . GLY C 1 24 ? 8.516 35.194 14.100 1.00 2.00 126 GLY E CA 1
ATOM 2083 C C . GLY C 1 24 ? 9.913 34.724 14.440 1.00 2.04 126 GLY E C 1
ATOM 2084 O O . GLY C 1 24 ? 10.436 33.796 13.814 1.00 2.22 126 GLY E O 1
ATOM 2085 N N . GLY C 1 25 ? 10.555 35.397 15.379 1.00 2.00 127 GLY E N 1
ATOM 2086 C CA . GLY C 1 25 ? 11.845 34.960 15.849 1.00 2.00 127 GLY E CA 1
ATOM 2087 C C . GLY C 1 25 ? 11.653 33.700 16.667 1.00 2.09 127 GLY E C 1
ATOM 2088 O O . GLY C 1 25 ? 10.526 33.364 17.054 1.00 2.08 127 GLY E O 1
ATOM 2089 N N . SER C 1 26 ? 12.758 33.019 16.960 1.00 2.20 128 SER E N 1
ATOM 2090 C CA . SER C 1 26 ? 12.706 31.792 17.726 1.00 2.49 128 SER E CA 1
ATOM 2091 C C . SER C 1 26 ? 14.027 31.504 18.438 1.00 2.61 128 SER E C 1
ATOM 2092 O O . SER C 1 26 ? 15.086 32.025 18.054 1.00 2.56 128 SER E O 1
ATOM 2095 N N . LEU C 1 27 ? 13.929 30.700 19.497 1.00 2.53 129 LEU E N 1
ATOM 2096 C CA . LEU C 1 27 ? 15.062 30.171 20.226 1.00 3.83 129 LEU E CA 1
ATOM 2097 C C . LEU C 1 27 ? 15.081 28.676 19.925 1.00 3.53 129 LEU E C 1
ATOM 2098 O O . LEU C 1 27 ? 14.027 28.032 19.970 1.00 2.88 129 LEU E O 1
ATOM 2103 N N . VAL C 1 28 ? 16.257 28.118 19.657 1.00 3.42 130 VAL E N 1
ATOM 2104 C CA . VAL C 1 28 ? 16.361 26.693 19.351 1.00 3.52 130 VAL E CA 1
ATOM 2105 C C . VAL C 1 28 ? 17.610 26.052 19.899 1.00 2.94 130 VAL E C 1
ATOM 2106 O O . VAL C 1 28 ? 18.684 26.614 19.827 1.00 2.21 130 VAL E O 1
ATOM 2110 N N . GLY C 1 29 ? 17.444 24.868 20.482 1.00 2.81 131 GLY E N 1
ATOM 2111 C CA . GLY C 1 29 ? 18.565 24.063 20.911 1.00 3.72 131 GLY E CA 1
ATOM 2112 C C . GLY C 1 29 ? 18.097 22.904 21.777 1.00 4.41 131 GLY E C 1
ATOM 2113 O O . GLY C 1 29 ? 16.901 22.740 22.024 1.00 3.79 131 GLY E O 1
ATOM 2114 N N . GLU C 1 30 ? 19.043 22.096 22.237 1.00 5.94 132 GLU E N 1
ATOM 2115 C CA . GLU C 1 30 ? 18.749 21.026 23.178 1.00 7.17 132 GLU E CA 1
ATOM 2116 C C . GLU C 1 30 ? 18.671 21.621 24.577 1.00 7.99 132 GLU E C 1
ATOM 2117 O O . GLU C 1 30 ? 19.503 22.446 24.941 1.00 8.70 132 GLU E O 1
ATOM 2123 N N . VAL C 1 31 ? 17.691 21.197 25.366 1.00 8.49 133 VAL E N 1
ATOM 2124 C CA . VAL C 1 31 ? 17.503 21.727 26.725 1.00 9.27 133 VAL E CA 1
ATOM 2125 C C . VAL C 1 31 ? 18.316 20.949 27.769 1.00 9.92 133 VAL E C 1
ATOM 2126 O O . VAL C 1 31 ? 18.692 19.815 27.524 1.00 10.20 133 VAL E O 1
ATOM 2130 N N . ASN C 1 32 ? 18.592 21.569 28.918 1.00 10.71 134 ASN E N 1
ATOM 2131 C CA . ASN C 1 32 ? 19.342 20.909 29.992 1.00 11.24 134 ASN E CA 1
ATOM 2132 C C . ASN C 1 32 ? 18.420 19.951 30.744 1.00 12.48 134 ASN E C 1
ATOM 2133 O O . ASN C 1 32 ? 17.218 19.870 30.470 1.00 12.29 134 ASN E O 1
ATOM 2138 N N . GLU C 1 33 ? 18.982 19.233 31.708 1.00 13.97 135 GLU E N 1
ATOM 2139 C CA . GLU C 1 33 ? 18.217 18.252 32.465 1.00 15.15 135 GLU E CA 1
ATOM 2140 C C . GLU C 1 33 ? 17.211 18.920 33.400 1.00 15.52 135 GLU E C 1
ATOM 2141 O O . GLU C 1 33 ? 16.609 18.268 34.252 1.00 15.95 135 GLU E O 1
ATOM 2147 N N . ASP C 1 34 ? 17.041 20.228 33.227 1.00 15.73 136 ASP E N 1
ATOM 2148 C CA . ASP C 1 34 ? 16.054 21.001 33.965 1.00 16.18 136 ASP E CA 1
ATOM 2149 C C . ASP C 1 34 ? 15.022 21.544 32.979 1.00 16.24 136 ASP E C 1
ATOM 2150 O O . ASP C 1 34 ? 14.037 22.168 33.375 1.00 16.74 136 ASP E O 1
ATOM 2155 N N . GLY C 1 35 ? 15.261 21.315 31.687 1.00 15.73 137 GLY E N 1
ATOM 2156 C CA . GLY C 1 35 ? 14.358 21.765 30.646 1.00 15.50 137 GLY E CA 1
ATOM 2157 C C . GLY C 1 35 ? 14.705 23.179 30.204 1.00 15.22 137 GLY E C 1
ATOM 2158 O O . GLY C 1 35 ? 13.937 23.820 29.479 1.00 15.62 137 GLY E O 1
ATOM 2159 N N . GLU C 1 36 ? 15.873 23.657 30.625 1.00 14.64 138 GLU E N 1
ATOM 2160 C CA . GLU C 1 36 ? 16.317 25.020 30.321 1.00 14.23 138 GLU E CA 1
ATOM 2161 C C . GLU C 1 36 ? 17.199 25.105 29.074 1.00 13.20 138 GLU E C 1
ATOM 2162 O O . GLU C 1 36 ? 17.992 24.205 28.775 1.00 13.27 138 GLU E O 1
ATOM 2168 N N . MET C 1 37 ? 17.038 26.199 28.346 1.00 11.95 139 MET E N 1
ATOM 2169 C CA . MET C 1 37 ? 17.822 26.460 27.151 1.00 11.10 139 MET E CA 1
ATOM 2170 C C . MET C 1 37 ? 19.192 26.971 27.558 1.00 9.09 139 MET E C 1
ATOM 2171 O O . MET C 1 37 ? 19.494 28.164 27.422 1.00 8.10 139 MET E O 1
ATOM 2176 N N . THR C 1 38 ? 20.012 26.048 28.051 1.00 7.46 140 THR E N 1
ATOM 2177 C CA . THR C 1 38 ? 21.341 26.349 28.546 1.00 6.04 140 THR E CA 1
ATOM 2178 C C . THR C 1 38 ? 22.368 25.443 27.884 1.00 5.63 140 THR E C 1
ATOM 2179 O O . THR C 1 38 ? 22.271 24.217 27.973 1.00 5.16 140 THR E O 1
ATOM 2183 N N . GLY C 1 39 ? 23.359 26.045 27.238 1.00 5.04 141 GLY E N 1
ATOM 2184 C CA . GLY C 1 39 ? 24.383 25.287 26.543 1.00 5.22 141 GLY E CA 1
ATOM 2185 C C . GLY C 1 39 ? 25.197 26.158 25.605 1.00 5.03 141 GLY E C 1
ATOM 2186 O O . GLY C 1 39 ? 24.981 27.364 25.538 1.00 4.78 141 GLY E O 1
ATOM 2187 N N . GLU C 1 40 ? 26.130 25.545 24.880 1.00 5.20 142 GLU E N 1
ATOM 2188 C CA . GLU C 1 40 ? 27.001 26.273 23.953 1.00 5.52 142 GLU E CA 1
ATOM 2189 C C . GLU C 1 40 ? 26.529 26.150 22.512 1.00 4.91 142 GLU E C 1
ATOM 2190 O O . GLU C 1 40 ? 27.162 26.675 21.599 1.00 4.53 142 GLU E O 1
ATOM 2196 N N . LYS C 1 41 ? 25.416 25.459 22.304 1.00 4.74 143 LYS E N 1
ATOM 2197 C CA . LYS C 1 41 ? 24.915 25.215 20.955 1.00 4.70 143 LYS E CA 1
ATOM 2198 C C . LYS C 1 41 ? 23.455 25.627 20.828 1.00 4.50 143 LYS E C 1
ATOM 2199 O O . LYS C 1 41 ? 22.649 24.933 20.195 1.00 4.50 143 LYS E O 1
ATOM 2205 N N . ILE C 1 42 ? 23.129 26.752 21.457 1.00 3.76 144 ILE E N 1
ATOM 2206 C CA . ILE C 1 42 ? 21.796 27.322 21.420 1.00 3.26 144 ILE E CA 1
ATOM 2207 C C . ILE C 1 42 ? 21.827 28.433 20.387 1.00 2.81 144 ILE E C 1
ATOM 2208 O O . ILE C 1 42 ? 22.886 29.005 20.116 1.00 2.65 144 ILE E O 1
ATOM 2213 N N . ALA C 1 43 ? 20.681 28.729 19.787 1.00 2.45 145 ALA E N 1
ATOM 2214 C CA . ALA C 1 43 ? 20.626 29.813 18.822 1.00 2.39 145 ALA E CA 1
ATOM 2215 C C . ALA C 1 43 ? 19.345 30.617 18.891 1.00 2.29 145 ALA E C 1
ATOM 2216 O O . ALA C 1 43 ? 18.270 30.091 19.155 1.00 2.60 145 ALA E O 1
ATOM 2218 N N . TYR C 1 44 ? 19.481 31.912 18.673 1.00 2.23 146 TYR E N 1
ATOM 2219 C CA . TYR C 1 44 ? 18.317 32.731 18.380 1.00 2.21 146 TYR E CA 1
ATOM 2220 C C . TYR C 1 44 ? 18.266 32.809 16.865 1.00 2.20 146 TYR E C 1
ATOM 2221 O O . TYR C 1 44 ? 19.274 33.059 16.213 1.00 2.49 146 TYR E O 1
ATOM 2230 N N . VAL C 1 45 ? 17.098 32.560 16.304 1.00 2.25 147 VAL E N 1
ATOM 2231 C CA . VAL C 1 45 ? 16.908 32.663 14.868 1.00 2.01 147 VAL E CA 1
ATOM 2232 C C . VAL C 1 45 ? 15.968 33.842 14.575 1.00 2.00 147 VAL E C 1
ATOM 2233 O O . VAL C 1 45 ? 14.865 33.923 15.115 1.00 2.00 147 VAL E O 1
ATOM 2237 N N . TYR C 1 46 ? 16.435 34.772 13.745 1.00 2.06 148 TYR E N 1
ATOM 2238 C CA . TYR C 1 46 ? 15.640 35.932 13.349 1.00 2.04 148 TYR E CA 1
ATOM 2239 C C . TYR C 1 46 ? 14.404 35.520 12.536 1.00 2.04 148 TYR E C 1
ATOM 2240 O O . TYR C 1 46 ? 14.305 34.377 12.090 1.00 2.12 148 TYR E O 1
ATOM 2249 N N . PRO C 1 47 ? 13.456 36.438 12.353 1.00 2.02 149 PRO E N 1
ATOM 2250 C CA . PRO C 1 47 ? 12.216 36.153 11.623 1.00 2.02 149 PRO E CA 1
ATOM 2251 C C . PRO C 1 47 ? 12.382 35.706 10.178 1.00 2.13 149 PRO E C 1
ATOM 2252 O O . PRO C 1 47 ? 11.402 35.231 9.623 1.00 2.75 149 PRO E O 1
ATOM 2256 N N . ASP C 1 48 ? 13.551 35.872 9.576 1.00 2.10 150 ASP E N 1
ATOM 2257 C CA . ASP C 1 48 ? 13.761 35.363 8.220 1.00 2.25 150 ASP E CA 1
ATOM 2258 C C . ASP C 1 48 ? 14.010 33.849 8.215 1.00 3.03 150 ASP E C 1
ATOM 2259 O O . ASP C 1 48 ? 14.151 33.240 7.144 1.00 2.67 150 ASP E O 1
ATOM 2264 N N . GLU C 1 49 ? 14.065 33.261 9.406 1.00 3.54 151 GLU E N 1
ATOM 2265 C CA . GLU C 1 49 ? 14.303 31.827 9.590 1.00 4.67 151 GLU E CA 1
ATOM 2266 C C . GLU C 1 49 ? 15.625 31.387 8.960 1.00 5.01 151 GLU E C 1
ATOM 2267 O O . GLU C 1 49 ? 15.804 30.218 8.604 1.00 5.23 151 GLU E O 1
ATOM 2273 N N . ARG C 1 50 ? 16.555 32.329 8.838 1.00 5.07 152 ARG E N 1
ATOM 2274 C CA . ARG C 1 50 ? 17.847 32.085 8.205 1.00 6.00 152 ARG E CA 1
ATOM 2275 C C . ARG C 1 50 ? 19.006 32.659 9.034 1.00 5.15 152 ARG E C 1
ATOM 2276 O O . ARG C 1 50 ? 20.004 31.985 9.319 1.00 4.79 152 ARG E O 1
ATOM 2284 N N . THR C 1 51 ? 18.865 33.921 9.405 1.00 4.02 153 THR E N 1
ATOM 2285 C CA . THR C 1 51 ? 19.883 34.614 10.176 1.00 3.68 153 THR E CA 1
ATOM 2286 C C . THR C 1 51 ? 19.794 34.226 11.633 1.00 3.31 153 THR E C 1
ATOM 2287 O O . THR C 1 51 ? 18.713 34.195 12.213 1.00 3.53 153 THR E O 1
ATOM 2291 N N . ALA C 1 52 ? 20.940 33.953 12.235 1.00 3.00 154 ALA E N 1
ATOM 2292 C CA . ALA C 1 52 ? 20.953 33.446 13.608 1.00 2.65 154 ALA E CA 1
ATOM 2293 C C . ALA C 1 52 ? 22.126 33.942 14.434 1.00 2.23 154 ALA E C 1
ATOM 2294 O O . ALA C 1 52 ? 23.160 34.335 13.898 1.00 2.03 154 ALA E O 1
ATOM 2296 N N . LEU C 1 53 ? 21.933 33.915 15.749 1.00 2.28 155 LEU E N 1
ATOM 2297 C CA . LEU C 1 53 ? 22.995 34.205 16.713 1.00 2.63 155 LEU E CA 1
ATOM 2298 C C . LEU C 1 53 ? 23.150 32.890 17.462 1.00 2.77 155 LEU E C 1
ATOM 2299 O O . LEU C 1 53 ? 22.260 32.492 18.202 1.00 3.20 155 LEU E O 1
ATOM 2304 N N . TYR C 1 54 ? 24.274 32.224 17.235 1.00 2.59 156 TYR E N 1
ATOM 2305 C CA . TYR C 1 54 ? 24.534 30.874 17.705 1.00 2.88 156 TYR E CA 1
ATOM 2306 C C . TYR C 1 54 ? 25.663 30.857 18.712 1.00 2.66 156 TYR E C 1
ATOM 2307 O O . TYR C 1 54 ? 26.706 31.457 18.490 1.00 3.17 156 TYR E O 1
ATOM 2316 N N . GLY C 1 55 ? 25.459 30.171 19.828 1.00 2.56 157 GLY E N 1
ATOM 2317 C CA . GLY C 1 55 ? 26.493 30.055 20.841 1.00 2.17 157 GLY E CA 1
ATOM 2318 C C . GLY C 1 55 ? 25.996 29.763 22.239 1.00 2.11 157 GLY E C 1
ATOM 2319 O O . GLY C 1 55 ? 25.104 28.937 22.449 1.00 2.05 157 GLY E O 1
ATOM 2320 N N . LYS C 1 56 ? 26.591 30.457 23.204 1.00 2.08 158 LYS E N 1
ATOM 2321 C CA . LYS C 1 56 ? 26.315 30.217 24.615 1.00 2.28 158 LYS E CA 1
ATOM 2322 C C . LYS C 1 56 ? 25.088 30.963 25.120 1.00 2.02 158 LYS E C 1
ATOM 2323 O O . LYS C 1 56 ? 25.006 32.185 25.044 1.00 2.02 158 LYS E O 1
ATOM 2329 N N . PHE C 1 57 ? 24.136 30.210 25.644 1.00 2.00 159 PHE E N 1
ATOM 2330 C CA . PHE C 1 57 ? 22.933 30.762 26.238 1.00 2.08 159 PHE E CA 1
ATOM 2331 C C . PHE C 1 57 ? 22.775 30.137 27.630 1.00 2.17 159 PHE E C 1
ATOM 2332 O O . PHE C 1 57 ? 23.227 29.015 27.861 1.00 2.13 159 PHE E O 1
ATOM 2340 N N . ILE C 1 58 ? 22.154 30.856 28.557 1.00 2.55 160 ILE E N 1
ATOM 2341 C CA . ILE C 1 58 ? 21.830 30.312 29.876 1.00 3.01 160 ILE E CA 1
ATOM 2342 C C . ILE C 1 58 ? 20.355 30.611 30.133 1.00 3.51 160 ILE E C 1
ATOM 2343 O O . ILE C 1 58 ? 19.958 31.762 30.159 1.00 3.34 160 ILE E O 1
ATOM 2348 N N . ASP C 1 59 ? 19.546 29.572 30.294 1.00 4.58 161 ASP E N 1
ATOM 2349 C CA . ASP C 1 59 ? 18.107 29.728 30.515 1.00 5.31 161 ASP E CA 1
ATOM 2350 C C . ASP C 1 59 ? 17.477 30.613 29.447 1.00 4.94 161 ASP E C 1
ATOM 2351 O O . ASP C 1 59 ? 16.631 31.436 29.744 1.00 5.58 161 ASP E O 1
ATOM 2356 N N . GLY C 1 60 ? 17.905 30.443 28.203 1.00 4.17 162 GLY E N 1
ATOM 2357 C CA . GLY C 1 60 ? 17.352 31.195 27.098 1.00 3.90 162 GLY E CA 1
ATOM 2358 C C . GLY C 1 60 ? 17.929 32.584 26.943 1.00 3.32 162 GLY E C 1
ATOM 2359 O O . GLY C 1 60 ? 17.535 33.307 26.037 1.00 3.63 162 GLY E O 1
ATOM 2360 N N . GLU C 1 61 ? 18.841 32.972 27.823 1.00 3.03 163 GLU E N 1
ATOM 2361 C CA . GLU C 1 61 ? 19.454 34.292 27.742 1.00 2.94 163 GLU E CA 1
ATOM 2362 C C . GLU C 1 61 ? 20.770 34.202 26.972 1.00 2.27 163 GLU E C 1
ATOM 2363 O O . GLU C 1 61 ? 21.623 33.379 27.262 1.00 2.11 163 GLU E O 1
ATOM 2369 N N . MET C 1 62 ? 20.948 35.080 25.996 1.00 2.03 164 MET E N 1
ATOM 2370 C CA . MET C 1 62 ? 22.142 35.038 25.163 1.00 2.00 164 MET E CA 1
ATOM 2371 C C . MET C 1 62 ? 23.374 35.565 25.917 1.00 2.00 164 MET E C 1
ATOM 2372 O O . MET C 1 62 ? 23.420 36.730 26.330 1.00 2.06 164 MET E O 1
ATOM 2377 N N . ILE C 1 63 ? 24.373 34.701 26.098 1.00 2.00 165 ILE E N 1
ATOM 2378 C CA . ILE C 1 63 ? 25.626 35.088 26.749 1.00 2.02 165 ILE E CA 1
ATOM 2379 C C . ILE C 1 63 ? 26.699 35.426 25.694 1.00 2.08 165 ILE E C 1
ATOM 2380 O O . ILE C 1 63 ? 27.418 36.416 25.812 1.00 2.26 165 ILE E O 1
ATOM 2385 N N . GLU C 1 64 ? 26.812 34.585 24.677 1.00 2.25 166 GLU E N 1
ATOM 2386 C CA . GLU C 1 64 ? 27.769 34.809 23.613 1.00 2.71 166 GLU E CA 1
ATOM 2387 C C . GLU C 1 64 ? 27.215 34.187 22.351 1.00 2.41 166 GLU E C 1
ATOM 2388 O O . GLU C 1 64 ? 27.371 32.991 22.144 1.00 2.43 166 GLU E O 1
ATOM 2394 N N . GLY C 1 65 ? 26.549 34.991 21.527 1.00 2.41 167 GLY E N 1
ATOM 2395 C CA . GLY C 1 65 ? 26.000 34.520 20.272 1.00 2.45 167 GLY E CA 1
ATOM 2396 C C . GLY C 1 65 ? 26.825 35.073 19.115 1.00 2.94 167 GLY E C 1
ATOM 2397 O O . GLY C 1 65 ? 27.201 36.244 19.111 1.00 3.26 167 GLY E O 1
ATOM 2398 N N . LYS C 1 66 ? 27.145 34.219 18.152 1.00 3.02 168 LYS E N 1
ATOM 2399 C CA . LYS C 1 66 ? 27.914 34.620 16.993 1.00 3.02 168 LYS E CA 1
ATOM 2400 C C . LYS C 1 66 ? 27.012 34.542 15.766 1.00 2.61 168 LYS E C 1
ATOM 2401 O O . LYS C 1 66 ? 26.147 33.674 15.678 1.00 2.30 168 LYS E O 1
ATOM 2407 N N . LEU C 1 67 ? 27.209 35.461 14.828 1.00 2.53 169 LEU E N 1
ATOM 2408 C CA . LEU C 1 67 ? 26.402 35.486 13.618 1.00 2.71 169 LEU E CA 1
ATOM 2409 C C . LEU C 1 67 ? 26.535 34.148 12.912 1.00 2.58 169 LEU E C 1
ATOM 2410 O O . LEU C 1 67 ? 27.639 33.652 12.731 1.00 2.97 169 LEU E O 1
ATOM 2415 N N . ALA C 1 68 ? 25.412 33.578 12.508 1.00 2.62 170 ALA E N 1
ATOM 2416 C CA . ALA C 1 68 ? 25.403 32.278 11.864 1.00 2.77 170 ALA E CA 1
ATOM 2417 C C . ALA C 1 68 ? 24.278 32.236 10.856 1.00 2.75 170 ALA E C 1
ATOM 2418 O O . ALA C 1 68 ? 23.411 33.104 10.857 1.00 2.61 170 ALA E O 1
ATOM 2420 N N . THR C 1 69 ? 24.321 31.240 9.980 1.00 2.80 171 THR E N 1
ATOM 2421 C CA . THR C 1 69 ? 23.251 31.001 9.036 1.00 3.15 171 THR E CA 1
ATOM 2422 C C . THR C 1 69 ? 22.636 29.649 9.336 1.00 3.43 171 THR E C 1
ATOM 2423 O O . THR C 1 69 ? 23.351 28.684 9.554 1.00 3.04 171 THR E O 1
ATOM 2427 N N . LEU C 1 70 ? 21.315 29.606 9.383 1.00 4.06 172 LEU E N 1
ATOM 2428 C CA . LEU C 1 70 ? 20.589 28.356 9.490 1.00 4.52 172 LEU E CA 1
ATOM 2429 C C . LEU C 1 70 ? 20.547 27.777 8.069 1.00 4.97 172 LEU E C 1
ATOM 2430 O O . LEU C 1 70 ? 19.776 28.227 7.227 1.00 5.08 172 LEU E O 1
ATOM 2435 N N . MET C 1 71 ? 21.397 26.793 7.804 1.00 5.17 173 MET E N 1
ATOM 2436 C CA . MET C 1 71 ? 21.539 26.222 6.462 1.00 5.91 173 MET E CA 1
ATOM 2437 C C . MET C 1 71 ? 20.415 25.284 6.074 1.00 6.05 173 MET E C 1
ATOM 2438 O O . MET C 1 71 ? 20.012 25.214 4.906 1.00 6.44 173 MET E O 1
ATOM 2443 N N . SER C 1 72 ? 19.944 24.521 7.043 1.00 5.92 174 SER E N 1
ATOM 2444 C CA . SER C 1 72 ? 18.926 23.526 6.773 1.00 6.03 174 SER E CA 1
ATOM 2445 C C . SER C 1 72 ? 18.464 22.943 8.085 1.00 6.09 174 SER E C 1
ATOM 2446 O O . SER C 1 72 ? 19.138 23.088 9.112 1.00 5.23 174 SER E O 1
ATOM 2449 N N . THR C 1 73 ? 17.309 22.293 8.038 1.00 6.20 175 THR E N 1
ATOM 2450 C CA . THR C 1 73 ? 16.763 21.620 9.201 1.00 6.34 175 THR E CA 1
ATOM 2451 C C . THR C 1 73 ? 16.334 20.228 8.789 1.00 6.74 175 THR E C 1
ATOM 2452 O O . THR C 1 73 ? 15.680 20.050 7.761 1.00 6.72 175 THR E O 1
ATOM 2456 N N . GLU C 1 74 ? 16.706 19.240 9.589 1.00 6.88 176 GLU E N 1
ATOM 2457 C CA . GLU C 1 74 ? 16.350 17.876 9.304 1.00 7.45 176 GLU E CA 1
ATOM 2458 C C . GLU C 1 74 ? 15.582 17.332 10.495 1.00 6.25 176 GLU E C 1
ATOM 2459 O O . GLU C 1 74 ? 16.165 17.149 11.543 1.00 5.92 176 GLU E O 1
ATOM 2465 N N . GLU C 1 75 ? 14.287 17.079 10.325 1.00 5.57 177 GLU E N 1
ATOM 2466 C CA . GLU C 1 75 ? 13.453 16.548 11.404 1.00 5.01 177 GLU E CA 1
ATOM 2467 C C . GLU C 1 75 ? 13.627 17.381 12.684 1.00 4.53 177 GLU E C 1
ATOM 2468 O O . GLU C 1 75 ? 13.890 16.847 13.769 1.00 4.14 177 GLU E O 1
ATOM 2474 N N . GLY C 1 76 ? 13.514 18.693 12.533 1.00 4.04 178 GLY E N 1
ATOM 2475 C CA . GLY C 1 76 ? 13.618 19.616 13.655 1.00 4.07 178 GLY E CA 1
ATOM 2476 C C . GLY C 1 76 ? 15.032 19.941 14.098 1.00 4.19 178 GLY E C 1
ATOM 2477 O O . GLY C 1 76 ? 15.225 20.863 14.903 1.00 4.15 178 GLY E O 1
ATOM 2478 N N . ARG C 1 77 ? 16.017 19.213 13.578 1.00 3.97 179 ARG E N 1
ATOM 2479 C CA . ARG C 1 77 ? 17.412 19.434 13.943 1.00 4.50 179 ARG E CA 1
ATOM 2480 C C . ARG C 1 77 ? 18.086 20.461 13.028 1.00 4.56 179 ARG E C 1
ATOM 2481 O O . ARG C 1 77 ? 18.342 20.184 11.869 1.00 4.59 179 ARG E O 1
ATOM 2489 N N . PRO C 1 78 ? 18.400 21.630 13.555 1.00 4.82 180 PRO E N 1
ATOM 2490 C CA . PRO C 1 78 ? 19.034 22.677 12.759 1.00 5.07 180 PRO E CA 1
ATOM 2491 C C . PRO C 1 78 ? 20.506 22.433 12.504 1.00 5.20 180 PRO E C 1
ATOM 2492 O O . PRO C 1 78 ? 21.216 21.819 13.301 1.00 5.61 180 PRO E O 1
ATOM 2496 N N . HIS C 1 79 ? 20.959 22.901 11.358 1.00 5.26 181 HIS E N 1
ATOM 2497 C CA . HIS C 1 79 ? 22.367 22.891 11.062 1.00 5.72 181 HIS E CA 1
ATOM 2498 C C . HIS C 1 79 ? 22.780 24.334 10.827 1.00 5.28 181 HIS E C 1
ATOM 2499 O O . HIS C 1 79 ? 22.318 24.948 9.870 1.00 5.13 181 HIS E O 1
ATOM 2506 N N . PHE C 1 80 ? 23.619 24.872 11.706 1.00 4.80 182 PHE E N 1
ATOM 2507 C CA . PHE C 1 80 ? 24.115 26.241 11.565 1.00 5.15 182 PHE E CA 1
ATOM 2508 C C . PHE C 1 80 ? 25.550 26.246 11.057 1.00 5.72 182 PHE E C 1
ATOM 2509 O O . PHE C 1 80 ? 26.300 25.301 11.281 1.00 5.60 182 PHE E O 1
ATOM 2517 N N . GLU C 1 81 ? 25.936 27.307 10.361 1.00 6.24 183 GLU E N 1
ATOM 2518 C CA . GLU C 1 81 ? 27.331 27.488 9.990 1.00 7.10 183 GLU E CA 1
ATOM 2519 C C . GLU C 1 81 ? 27.651 28.971 10.261 1.00 6.99 183 GLU E C 1
ATOM 2520 O O . GLU C 1 81 ? 26.896 29.864 9.867 1.00 6.22 183 GLU E O 1
ATOM 2526 N N . LEU C 1 82 ? 28.695 29.210 11.050 1.00 7.08 184 LEU E N 1
ATOM 2527 C CA . LEU C 1 82 ? 29.054 30.563 11.455 1.00 7.45 184 LEU E CA 1
ATOM 2528 C C . LEU C 1 82 ? 29.428 31.412 10.258 1.00 7.59 184 LEU E C 1
ATOM 2529 O O . LEU C 1 82 ? 30.059 30.935 9.313 1.00 7.12 184 LEU E O 1
ATOM 2534 N N . MET C 1 83 ? 29.014 32.673 10.293 1.00 8.01 185 MET E N 1
ATOM 2535 C CA . MET C 1 83 ? 29.399 33.623 9.263 1.00 8.49 185 MET E CA 1
ATOM 2536 C C . MET C 1 83 ? 30.799 34.097 9.590 1.00 9.02 185 MET E C 1
ATOM 2537 O O . MET C 1 83 ? 31.266 33.981 10.720 1.00 8.85 185 MET E O 1
ATOM 2542 N N . PRO C 1 84 ? 31.490 34.627 8.597 1.00 9.88 186 PRO E N 1
ATOM 2543 C CA . PRO C 1 84 ? 32.815 35.179 8.823 1.00 10.30 186 PRO E CA 1
ATOM 2544 C C . PRO C 1 84 ? 32.708 36.360 9.765 1.00 10.55 186 PRO E C 1
ATOM 2545 O O . PRO C 1 84 ? 31.654 36.990 9.871 1.00 10.55 186 PRO E O 1
ATOM 2549 N N . GLY C 1 85 ? 33.794 36.660 10.455 1.00 11.03 187 GLY E N 1
ATOM 2550 C CA . GLY C 1 85 ? 33.790 37.775 11.381 1.00 11.35 187 GLY E CA 1
ATOM 2551 C C . GLY C 1 85 ? 33.906 37.286 12.806 1.00 11.59 187 GLY E C 1
ATOM 2552 O O . GLY C 1 85 ? 33.699 36.101 13.093 1.00 12.10 187 GLY E O 1
ATOM 2553 N N . ASN C 1 86 ? 34.232 38.202 13.705 1.00 11.56 188 ASN E N 1
ATOM 2554 C CA . ASN C 1 86 ? 34.431 37.856 15.103 1.00 11.56 188 ASN E CA 1
ATOM 2555 C C . ASN C 1 86 ? 33.462 38.586 16.021 1.00 11.00 188 ASN E C 1
ATOM 2556 O O . ASN C 1 86 ? 33.633 38.584 17.234 1.00 11.32 188 ASN E O 1
ATOM 2561 N N . SER C 1 87 ? 32.441 39.207 15.443 1.00 10.39 189 SER E N 1
ATOM 2562 C CA . SER C 1 87 ? 31.462 39.933 16.243 1.00 9.62 189 SER E CA 1
ATOM 2563 C C . SER C 1 87 ? 30.686 38.958 17.115 1.00 8.74 189 SER E C 1
ATOM 2564 O O . SER C 1 87 ? 30.294 37.885 16.672 1.00 8.39 189 SER E O 1
ATOM 2567 N N . VAL C 1 88 ? 30.481 39.340 18.365 1.00 7.75 190 VAL E N 1
ATOM 2568 C CA . VAL C 1 88 ? 29.694 38.522 19.271 1.00 7.03 190 VAL E CA 1
ATOM 2569 C C . VAL C 1 88 ? 28.637 39.417 19.875 1.00 5.64 190 VAL E C 1
ATOM 2570 O O . VAL C 1 88 ? 28.839 40.627 20.013 1.00 5.97 190 VAL E O 1
ATOM 2574 N N . TYR C 1 89 ? 27.522 38.820 20.247 1.00 3.90 191 TYR E N 1
ATOM 2575 C CA . TYR C 1 89 ? 26.423 39.570 20.818 1.00 3.14 191 TYR E CA 1
ATOM 2576 C C . TYR C 1 89 ? 25.973 38.933 22.106 1.00 2.82 191 TYR E C 1
ATOM 2577 O O . TYR C 1 89 ? 26.149 37.740 22.292 1.00 2.30 191 TYR E O 1
ATOM 2586 N N . HIS C 1 90 ? 25.407 39.733 23.004 1.00 2.81 192 HIS E N 1
ATOM 2587 C CA . HIS C 1 90 ? 24.876 39.191 24.253 1.00 3.11 192 HIS E CA 1
ATOM 2588 C C . HIS C 1 90 ? 23.631 39.971 24.687 1.00 2.54 192 HIS E C 1
ATOM 2589 O O . HIS C 1 90 ? 23.390 41.070 24.189 1.00 2.87 192 HIS E O 1
ATOM 2596 N N . PHE C 1 91 ? 22.838 39.382 25.581 1.00 2.33 193 PHE E N 1
ATOM 2597 C CA . PHE C 1 91 ? 21.667 40.041 26.159 1.00 2.31 193 PHE E CA 1
ATOM 2598 C C . PHE C 1 91 ? 22.163 41.286 26.896 1.00 2.16 193 PHE E C 1
ATOM 2599 O O . PHE C 1 91 ? 22.990 41.197 27.789 1.00 2.04 193 PHE E O 1
ATOM 2607 N N . ASP C 1 92 ? 21.652 42.438 26.481 1.00 2.13 194 ASP E N 1
ATOM 2608 C CA . ASP C 1 92 ? 22.148 43.720 26.933 1.00 2.25 194 ASP E CA 1
ATOM 2609 C C . ASP C 1 92 ? 20.982 44.701 27.007 1.00 2.10 194 ASP E C 1
ATOM 2610 O O . ASP C 1 92 ? 20.980 45.728 26.336 1.00 2.12 194 ASP E O 1
ATOM 2615 N N . LYS C 1 93 ? 19.998 44.376 27.841 1.00 2.15 195 LYS E N 1
ATOM 2616 C CA . LYS C 1 93 ? 18.797 45.195 27.975 1.00 2.35 195 LYS E CA 1
ATOM 2617 C C . LYS C 1 93 ? 19.163 46.589 28.434 1.00 2.32 195 LYS E C 1
ATOM 2618 O O . LYS C 1 93 ? 20.021 46.763 29.297 1.00 2.09 195 LYS E O 1
ATOM 2624 N N . SER C 1 94 ? 18.538 47.582 27.822 1.00 2.54 196 SER E N 1
ATOM 2625 C CA . SER C 1 94 ? 18.771 48.959 28.197 1.00 2.50 196 SER E CA 1
ATOM 2626 C C . SER C 1 94 ? 18.177 49.234 29.559 1.00 2.75 196 SER E C 1
ATOM 2627 O O . SER C 1 94 ? 17.314 48.492 30.024 1.00 2.23 196 SER E O 1
ATOM 2630 N N . THR C 1 95 ? 18.628 50.322 30.179 1.00 3.52 197 THR E N 1
ATOM 2631 C CA . THR C 1 95 ? 18.078 50.775 31.444 1.00 4.28 197 THR E CA 1
ATOM 2632 C C . THR C 1 95 ? 17.515 52.183 31.207 1.00 4.92 197 THR E C 1
ATOM 2633 O O . THR C 1 95 ? 17.339 52.614 30.063 1.00 4.95 197 THR E O 1
ATOM 2637 N N . SER C 1 96 ? 17.234 52.906 32.280 1.00 5.53 198 SER E N 1
ATOM 2638 C CA . SER C 1 96 ? 16.733 54.267 32.161 1.00 6.05 198 SER E CA 1
ATOM 2639 C C . SER C 1 96 ? 17.845 55.199 31.677 1.00 6.38 198 SER E C 1
ATOM 2640 O O . SER C 1 96 ? 17.573 56.242 31.081 1.00 6.43 198 SER E O 1
ATOM 2643 N N . SER C 1 97 ? 19.097 54.813 31.919 1.00 6.66 199 SER E N 1
ATOM 2644 C CA . SER C 1 97 ? 20.240 55.663 31.571 1.00 6.84 199 SER E CA 1
ATOM 2645 C C . SER C 1 97 ? 21.146 55.093 30.491 1.00 6.56 199 SER E C 1
ATOM 2646 O O . SER C 1 97 ? 21.766 55.849 29.744 1.00 7.71 199 SER E O 1
ATOM 2649 N N . CYS C 1 98 ? 21.211 53.771 30.387 1.00 5.42 200 CYS E N 1
ATOM 2650 C CA . CYS C 1 98 ? 22.124 53.126 29.466 1.00 4.85 200 CYS E CA 1
ATOM 2651 C C . CYS C 1 98 ? 21.369 52.553 28.275 1.00 4.13 200 CYS E C 1
ATOM 2652 O O . CYS C 1 98 ? 20.531 51.670 28.428 1.00 3.62 200 CYS E O 1
ATOM 2655 N N . ILE C 1 99 ? 21.674 53.062 27.095 1.00 3.25 201 ILE E N 1
ATOM 2656 C CA . ILE C 1 99 ? 20.990 52.590 25.896 1.00 3.29 201 ILE E CA 1
ATOM 2657 C C . ILE C 1 99 ? 21.560 51.249 25.407 1.00 3.14 201 ILE E C 1
ATOM 2658 O O . ILE C 1 99 ? 20.809 50.423 24.927 1.00 3.21 201 ILE E O 1
ATOM 2663 N N . SER C 1 100 ? 22.869 51.041 25.565 1.00 3.43 202 SER E N 1
ATOM 2664 C CA . SER C 1 100 ? 23.563 49.828 25.121 1.00 3.80 202 SER E CA 1
ATOM 2665 C C . SER C 1 100 ? 24.999 49.794 25.683 1.00 4.28 202 SER E C 1
ATOM 2666 O O . SER C 1 100 ? 25.564 50.844 25.976 1.00 4.12 202 SER E O 1
ATOM 2669 N N . THR C 1 101 ? 25.579 48.599 25.847 1.00 4.78 203 THR E N 1
ATOM 2670 C CA . THR C 1 101 ? 26.987 48.469 26.224 1.00 5.22 203 THR E CA 1
ATOM 2671 C C . THR C 1 101 ? 27.876 48.546 24.993 1.00 4.85 203 THR E C 1
ATOM 2672 O O . THR C 1 101 ? 29.084 48.700 25.108 1.00 4.81 203 THR E O 1
ATOM 2676 N N . ASN C 1 102 ? 27.284 48.374 23.819 1.00 4.53 204 ASN E N 1
ATOM 2677 C CA . ASN C 1 102 ? 28.029 48.435 22.574 1.00 4.66 204 ASN E CA 1
ATOM 2678 C C . ASN C 1 102 ? 27.195 49.269 21.601 1.00 3.82 204 ASN E C 1
ATOM 2679 O O . ASN C 1 102 ? 26.573 48.752 20.680 1.00 3.09 204 ASN E O 1
ATOM 2684 N N . ALA C 1 103 ? 27.187 50.575 21.820 1.00 3.33 205 ALA E N 1
ATOM 2685 C CA . ALA C 1 103 ? 26.358 51.487 21.031 1.00 3.08 205 ALA E CA 1
ATOM 2686 C C . ALA C 1 103 ? 26.615 51.463 19.531 1.00 3.01 205 ALA E C 1
ATOM 2687 O O . ALA C 1 103 ? 25.717 51.789 18.756 1.00 3.33 205 ALA E O 1
ATOM 2689 N N . LEU C 1 104 ? 27.836 51.126 19.124 1.00 2.99 206 LEU E N 1
ATOM 2690 C CA . LEU C 1 104 ? 28.217 51.181 17.718 1.00 3.26 206 LEU E CA 1
ATOM 2691 C C . LEU C 1 104 ? 28.284 49.830 17.065 1.00 3.09 206 LEU E C 1
ATOM 2692 O O . LEU C 1 104 ? 28.799 49.708 15.961 1.00 3.19 206 LEU E O 1
ATOM 2697 N N . LEU C 1 105 ? 27.785 48.814 17.760 1.00 2.94 207 LEU E N 1
ATOM 2698 C CA . LEU C 1 105 ? 27.741 47.472 17.230 1.00 2.66 207 LEU E CA 1
ATOM 2699 C C . LEU C 1 105 ? 26.363 47.295 16.620 1.00 2.59 207 LEU E C 1
ATOM 2700 O O . LEU C 1 105 ? 25.377 47.179 17.331 1.00 2.30 207 LEU E O 1
ATOM 2705 N N . PRO C 1 106 ? 26.278 47.277 15.301 1.00 2.99 208 PRO E N 1
ATOM 2706 C CA . PRO C 1 106 ? 24.985 47.185 14.643 1.00 3.16 208 PRO E CA 1
ATOM 2707 C C . PRO C 1 106 ? 24.393 45.809 14.750 1.00 2.93 208 PRO E C 1
ATOM 2708 O O . PRO C 1 106 ? 25.074 44.829 15.104 1.00 3.46 208 PRO E O 1
ATOM 2712 N N . ASP C 1 107 ? 23.098 45.759 14.490 1.00 2.63 209 ASP E N 1
ATOM 2713 C CA . ASP C 1 107 ? 22.383 44.503 14.452 1.00 2.64 209 ASP E CA 1
ATOM 2714 C C . ASP C 1 107 ? 22.543 43.936 13.034 1.00 2.47 209 ASP E C 1
ATOM 2715 O O . ASP C 1 107 ? 22.274 44.627 12.035 1.00 2.65 209 ASP E O 1
ATOM 2720 N N . PRO C 1 108 ? 22.995 42.696 12.924 1.00 2.16 210 PRO E N 1
ATOM 2721 C CA . PRO C 1 108 ? 23.280 42.107 11.607 1.00 2.39 210 PRO E CA 1
ATOM 2722 C C . PRO C 1 108 ? 22.065 41.881 10.716 1.00 2.39 210 PRO E C 1
ATOM 2723 O O . PRO C 1 108 ? 22.193 41.982 9.482 1.00 2.95 210 PRO E O 1
ATOM 2727 N N . TYR C 1 109 ? 20.911 41.595 11.314 1.00 2.38 211 TYR E N 1
ATOM 2728 C CA . TYR C 1 109 ? 19.686 41.355 10.564 1.00 2.06 211 TYR E CA 1
ATOM 2729 C C . TYR C 1 109 ? 19.227 42.702 9.979 1.00 2.16 211 TYR E C 1
ATOM 2730 O O . TYR C 1 109 ? 18.919 42.815 8.793 1.00 2.15 211 TYR E O 1
ATOM 2739 N N . GLU C 1 110 ? 19.242 43.735 10.813 1.00 2.12 212 GLU E N 1
ATOM 2740 C CA . GLU C 1 110 ? 18.859 45.073 10.393 1.00 2.26 212 GLU E CA 1
ATOM 2741 C C . GLU C 1 110 ? 19.804 45.619 9.312 1.00 2.92 212 GLU E C 1
ATOM 2742 O O . GLU C 1 110 ? 19.365 46.231 8.335 1.00 2.94 212 GLU E O 1
ATOM 2748 N N . SER C 1 111 ? 21.090 45.362 9.500 1.00 3.57 213 SER E N 1
ATOM 2749 C CA . SER C 1 111 ? 22.160 45.827 8.630 1.00 4.95 213 SER E CA 1
ATOM 2750 C C . SER C 1 111 ? 21.984 45.340 7.184 1.00 4.71 213 SER E C 1
ATOM 2751 O O . SER C 1 111 ? 22.371 46.030 6.236 1.00 3.97 213 SER E O 1
ATOM 2754 N N . GLU C 1 112 ? 21.369 44.170 7.025 1.00 4.09 214 GLU E N 1
ATOM 2755 C CA . GLU C 1 112 ? 21.128 43.594 5.706 1.00 4.59 214 GLU E CA 1
ATOM 2756 C C . GLU C 1 112 ? 19.871 44.162 5.051 1.00 3.50 214 GLU E C 1
ATOM 2757 O O . GLU C 1 112 ? 19.628 43.912 3.867 1.00 3.05 214 GLU E O 1
ATOM 2763 N N . ARG C 1 113 ? 19.061 44.896 5.808 1.00 2.46 215 ARG E N 1
ATOM 2764 C CA . ARG C 1 113 ? 17.738 45.310 5.337 1.00 2.61 215 ARG E CA 1
ATOM 2765 C C . ARG C 1 113 ? 17.502 46.813 5.205 1.00 2.31 215 ARG E C 1
ATOM 2766 O O . ARG C 1 113 ? 16.700 47.246 4.377 1.00 2.54 215 ARG E O 1
ATOM 2774 N N . VAL C 1 114 ? 18.164 47.604 6.034 1.00 2.01 216 VAL E N 1
ATOM 2775 C CA . VAL C 1 114 ? 17.906 49.033 6.052 1.00 2.01 216 VAL E CA 1
ATOM 2776 C C . VAL C 1 114 ? 19.162 49.860 6.197 1.00 2.06 216 VAL E C 1
ATOM 2777 O O . VAL C 1 114 ? 20.210 49.366 6.618 1.00 2.36 216 VAL E O 1
ATOM 2781 N N . TYR C 1 115 ? 19.051 51.130 5.818 1.00 2.07 217 TYR E N 1
ATOM 2782 C CA . TYR C 1 115 ? 20.133 52.078 5.980 1.00 2.15 217 TYR E CA 1
ATOM 2783 C C . TYR C 1 115 ? 19.531 53.454 6.247 1.00 2.67 217 TYR E C 1
ATOM 2784 O O . TYR C 1 115 ? 18.362 53.728 5.937 1.00 2.64 217 TYR E O 1
ATOM 2793 N N . VAL C 1 116 ? 20.347 54.321 6.816 1.00 3.18 218 VAL E N 1
ATOM 2794 C CA . VAL C 1 116 ? 19.940 55.683 7.100 1.00 3.54 218 VAL E CA 1
ATOM 2795 C C . VAL C 1 116 ? 20.514 56.610 6.020 1.00 3.56 218 VAL E C 1
ATOM 2796 O O . VAL C 1 116 ? 21.669 56.461 5.613 1.00 3.68 218 VAL E O 1
ATOM 2800 N N . ALA C 1 117 ? 19.696 57.546 5.544 1.00 3.44 219 ALA E N 1
ATOM 2801 C CA . ALA C 1 117 ? 20.115 58.538 4.557 1.00 3.58 219 ALA E CA 1
ATOM 2802 C C . ALA C 1 117 ? 19.192 59.736 4.657 1.00 3.45 219 ALA E C 1
ATOM 2803 O O . ALA C 1 117 ? 18.194 59.704 5.377 1.00 3.53 219 ALA E O 1
ATOM 2805 N N . GLU C 1 118 ? 19.525 60.803 3.943 1.00 3.85 220 GLU E N 1
ATOM 2806 C CA . GLU C 1 118 ? 18.664 61.976 3.915 1.00 3.91 220 GLU E CA 1
ATOM 2807 C C . GLU C 1 118 ? 17.265 61.540 3.496 1.00 3.44 220 GLU E C 1
ATOM 2808 O O . GLU C 1 118 ? 17.109 60.812 2.530 1.00 3.50 220 GLU E O 1
ATOM 2814 N N . SER C 1 119 ? 16.247 61.965 4.232 1.00 3.63 221 SER E N 1
ATOM 2815 C CA . SER C 1 119 ? 14.868 61.625 3.893 1.00 3.63 221 SER E CA 1
ATOM 2816 C C . SER C 1 119 ? 14.418 62.313 2.616 1.00 3.98 221 SER E C 1
ATOM 2817 O O . SER C 1 119 ? 14.918 63.382 2.258 1.00 3.59 221 SER E O 1
ATOM 2820 N N . LEU C 1 120 ? 13.466 61.695 1.927 1.00 4.52 222 LEU E N 1
ATOM 2821 C CA . LEU C 1 120 ? 12.882 62.302 0.740 1.00 4.70 222 LEU E CA 1
ATOM 2822 C C . LEU C 1 120 ? 11.876 63.356 1.164 1.00 4.64 222 LEU E C 1
ATOM 2823 O O . LEU C 1 120 ? 11.443 64.182 0.352 1.00 4.02 222 LEU E O 1
ATOM 2828 N N . ILE C 1 121 ? 11.483 63.314 2.429 1.00 4.43 223 ILE E N 1
ATOM 2829 C CA . ILE C 1 121 ? 10.533 64.270 2.968 1.00 4.77 223 ILE E CA 1
ATOM 2830 C C . ILE C 1 121 ? 11.255 65.579 3.231 1.00 5.17 223 ILE E C 1
ATOM 2831 O O . ILE C 1 121 ? 12.276 65.605 3.905 1.00 4.90 223 ILE E O 1
ATOM 2836 N N . SER C 1 122 ? 10.727 66.663 2.680 1.00 5.92 224 SER E N 1
ATOM 2837 C CA . SER C 1 122 ? 11.338 67.979 2.805 1.00 6.43 224 SER E CA 1
ATOM 2838 C C . SER C 1 122 ? 11.566 68.362 4.262 1.00 6.35 224 SER E C 1
ATOM 2839 O O . SER C 1 122 ? 10.663 68.260 5.091 1.00 6.59 224 SER E O 1
ATOM 2842 N N . SER C 1 123 ? 12.787 68.802 4.559 1.00 6.36 225 SER E N 1
ATOM 2843 C CA . SER C 1 123 ? 13.145 69.310 5.882 1.00 6.49 225 SER E CA 1
ATOM 2844 C C . SER C 1 123 ? 12.819 68.359 7.020 1.00 6.38 225 SER E C 1
ATOM 2845 O O . SER C 1 123 ? 12.455 68.795 8.112 1.00 6.58 225 SER E O 1
ATOM 2848 N N . ALA C 1 124 ? 12.958 67.062 6.763 1.00 5.92 226 ALA E N 1
ATOM 2849 C CA . ALA C 1 124 ? 12.662 66.032 7.759 1.00 5.79 226 ALA E CA 1
ATOM 2850 C C . ALA C 1 124 ? 13.927 65.323 8.234 1.00 5.35 226 ALA E C 1
ATOM 2851 O O . ALA C 1 124 ? 13.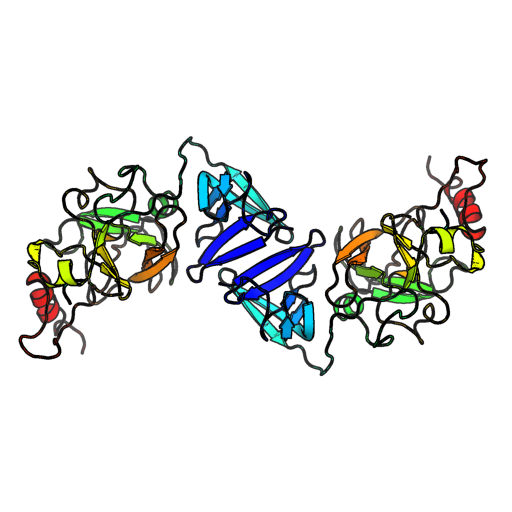854 64.225 8.774 1.00 5.56 226 ALA E O 1
ATOM 2853 N N . GLY C 1 125 ? 15.088 65.939 8.031 1.00 5.00 227 GLY E N 1
ATOM 2854 C CA . GLY C 1 125 ? 16.335 65.356 8.498 1.00 4.71 227 GLY E CA 1
ATOM 2855 C C . GLY C 1 125 ? 16.624 64.038 7.809 1.00 4.61 227 GLY E C 1
ATOM 2856 O O . GLY C 1 125 ? 16.396 63.897 6.609 1.00 4.43 227 GLY E O 1
ATOM 2857 N N . GLU C 1 126 ? 17.105 63.057 8.571 1.00 4.38 228 GLU E N 1
ATOM 2858 C CA . GLU C 1 126 ? 17.421 61.749 8.013 1.00 4.24 228 GLU E CA 1
ATOM 2859 C C . GLU C 1 126 ? 16.197 60.856 8.005 1.00 3.45 228 GLU E C 1
ATOM 2860 O O . GLU C 1 126 ? 15.246 61.095 8.745 1.00 3.59 228 GLU E O 1
ATOM 2866 N N . GLY C 1 127 ? 16.221 59.837 7.158 1.00 2.88 229 GLY E N 1
ATOM 2867 C CA . GLY C 1 127 ? 15.168 58.843 7.125 1.00 2.28 229 GLY E CA 1
ATOM 2868 C C . GLY C 1 127 ? 15.743 57.433 7.111 1.00 2.59 229 GLY E C 1
ATOM 2869 O O . GLY C 1 127 ? 16.966 57.230 7.073 1.00 2.53 229 GLY E O 1
ATOM 2870 N N . LEU C 1 128 ? 14.843 56.461 7.126 1.00 2.15 230 LEU E N 1
ATOM 2871 C CA . LEU C 1 128 ? 15.205 55.057 7.115 1.00 2.35 230 LEU E CA 1
ATOM 2872 C C . LEU C 1 128 ? 14.749 54.474 5.789 1.00 2.11 230 LEU E C 1
ATOM 2873 O O . LEU C 1 128 ? 13.602 54.682 5.373 1.00 2.24 230 LEU E O 1
ATOM 2878 N N . PHE C 1 129 ? 15.646 53.752 5.122 1.00 2.17 231 PHE E N 1
ATOM 2879 C CA . PHE C 1 129 ? 15.371 53.181 3.819 1.00 2.13 231 PHE E CA 1
ATOM 2880 C C . PHE C 1 129 ? 15.665 51.696 3.752 1.00 2.51 231 PHE E C 1
ATOM 2881 O O . PHE C 1 129 ? 16.573 51.219 4.398 1.00 2.16 231 PHE E O 1
ATOM 2889 N N . SER C 1 130 ? 14.923 50.983 2.907 1.00 2.93 232 SER E N 1
ATOM 2890 C CA . SER C 1 130 ? 15.209 49.577 2.685 1.00 3.86 232 SER E CA 1
ATOM 2891 C C . SER C 1 130 ? 16.344 49.410 1.685 1.00 3.54 232 SER E C 1
ATOM 2892 O O . SER C 1 130 ? 16.513 50.222 0.752 1.00 3.02 232 SER E O 1
ATOM 2895 N N . LYS C 1 131 ? 17.095 48.333 1.877 1.00 3.94 233 LYS E N 1
ATOM 2896 C CA . LYS C 1 131 ? 18.176 47.919 0.982 1.00 4.83 233 LYS E CA 1
ATOM 2897 C C . LYS C 1 131 ? 17.713 46.790 0.088 1.00 4.70 233 LYS E C 1
ATOM 2898 O O . LYS C 1 131 ? 18.438 46.378 -0.797 1.00 4.34 233 LYS E O 1
ATOM 2904 N N . VAL C 1 132 ? 16.532 46.251 0.378 1.00 4.37 234 VAL E N 1
ATOM 2905 C CA . VAL C 1 132 ? 16.064 45.049 -0.265 1.00 4.80 234 VAL E CA 1
ATOM 2906 C C . VAL C 1 132 ? 14.599 45.112 -0.655 1.00 4.80 234 VAL E C 1
ATOM 2907 O O . VAL C 1 132 ? 13.838 45.920 -0.137 1.00 5.25 234 VAL E O 1
ATOM 2911 N N . ALA C 1 133 ? 14.219 44.252 -1.582 1.00 4.30 235 ALA E N 1
ATOM 2912 C CA . ALA C 1 133 ? 12.821 44.068 -1.926 1.00 4.66 235 ALA E CA 1
ATOM 2913 C C . ALA C 1 133 ? 12.307 42.976 -1.000 1.00 4.70 235 ALA E C 1
ATOM 2914 O O . ALA C 1 133 ? 12.865 41.885 -0.958 1.00 5.36 235 ALA E O 1
ATOM 2916 N N . VAL C 1 134 ? 11.282 43.276 -0.215 1.00 4.63 236 VAL E N 1
ATOM 2917 C CA . VAL C 1 134 ? 10.701 42.281 0.674 1.00 4.49 236 VAL E CA 1
ATOM 2918 C C . VAL C 1 134 ? 9.201 42.355 0.577 1.00 4.53 236 VAL E C 1
ATOM 2919 O O . VAL C 1 134 ? 8.648 43.330 0.076 1.00 4.16 236 VAL E O 1
ATOM 2923 N N . GLY C 1 135 ? 8.537 41.336 1.093 1.00 3.93 237 GLY E N 1
ATOM 2924 C CA . GLY C 1 135 ? 7.098 41.298 1.045 1.00 3.68 237 GLY E CA 1
ATOM 2925 C C . GLY C 1 135 ? 6.476 41.973 2.237 1.00 3.49 237 GLY E C 1
ATOM 2926 O O . GLY C 1 135 ? 7.157 42.580 3.060 1.00 2.93 237 GLY E O 1
ATOM 2927 N N . PRO C 1 136 ? 5.171 41.825 2.351 1.00 3.46 238 PRO E N 1
ATOM 2928 C CA . PRO C 1 136 ? 4.416 42.417 3.446 1.00 3.57 238 PRO E CA 1
ATOM 2929 C C . PRO C 1 136 ? 4.749 41.710 4.732 1.00 3.74 238 PRO E C 1
ATOM 2930 O O . PRO C 1 136 ? 5.207 40.559 4.693 1.00 3.46 238 PRO E O 1
ATOM 2934 N N . ASN C 1 137 ? 4.522 42.401 5.847 1.00 4.09 239 ASN E N 1
ATOM 2935 C CA . ASN C 1 137 ? 4.697 41.841 7.180 1.00 4.39 239 ASN E CA 1
ATOM 2936 C C . ASN C 1 137 ? 6.138 41.442 7.483 1.00 3.52 239 ASN E C 1
ATOM 2937 O O . ASN C 1 137 ? 6.384 40.558 8.284 1.00 3.82 239 ASN E O 1
ATOM 2942 N N . THR C 1 138 ? 7.094 42.126 6.859 1.00 2.78 240 THR E N 1
ATOM 2943 C CA . THR C 1 138 ? 8.498 41.827 7.066 1.00 2.18 240 THR E CA 1
ATOM 2944 C C . THR C 1 138 ? 9.096 42.733 8.128 1.00 2.12 240 THR E C 1
ATOM 2945 O O . THR C 1 138 ? 8.998 43.946 8.035 1.00 2.17 240 THR E O 1
ATOM 2949 N N . VAL C 1 139 ? 9.748 42.134 9.108 1.00 2.00 241 VAL E N 1
ATOM 2950 C CA . VAL C 1 139 ? 10.471 42.920 10.103 1.00 2.08 241 VAL E CA 1
ATOM 2951 C C . VAL C 1 139 ? 11.705 43.486 9.433 1.00 2.03 241 VAL E C 1
ATOM 2952 O O . VAL C 1 139 ? 12.490 42.739 8.845 1.00 2.11 241 VAL E O 1
ATOM 2956 N N . MET C 1 140 ? 11.872 44.803 9.508 1.00 2.11 242 MET E N 1
ATOM 2957 C CA . MET C 1 140 ? 12.992 45.477 8.866 1.00 2.06 242 MET E CA 1
ATOM 2958 C C . MET C 1 140 ? 13.996 46.103 9.809 1.00 2.07 242 MET E C 1
ATOM 2959 O O . MET C 1 140 ? 15.181 46.188 9.486 1.00 2.30 242 MET E O 1
ATOM 2964 N N . SER C 1 141 ? 13.516 46.606 10.942 1.00 2.06 243 SER E N 1
ATOM 2965 C CA . SER C 1 141 ? 14.368 47.406 11.818 1.00 2.27 243 SER E CA 1
ATOM 2966 C C . SER C 1 141 ? 13.921 47.272 13.259 1.00 2.13 243 SER E C 1
ATOM 2967 O O . SER C 1 141 ? 12.775 46.915 13.523 1.00 2.75 243 SER E O 1
ATOM 2970 N N . PHE C 1 142 ? 14.834 47.545 14.194 1.00 2.28 244 PHE E N 1
ATOM 2971 C CA . PHE C 1 142 ? 14.543 47.445 15.621 1.00 2.00 244 PHE E CA 1
ATOM 2972 C C . PHE C 1 142 ? 14.527 48.812 16.268 1.00 2.02 244 PHE E C 1
ATOM 2973 O O . PHE C 1 142 ? 15.330 49.661 15.931 1.00 2.24 244 PHE E O 1
ATOM 2981 N N . TYR C 1 143 ? 13.578 49.014 17.170 1.00 2.04 245 TYR E N 1
ATOM 2982 C CA . TYR C 1 143 ? 13.432 50.283 17.861 1.00 2.00 245 TYR E CA 1
ATOM 2983 C C . TYR C 1 143 ? 13.822 50.040 19.319 1.00 2.06 245 TYR E C 1
ATOM 2984 O O . TYR C 1 143 ? 12.970 49.799 20.181 1.00 2.40 245 TYR E O 1
ATOM 2993 N N . ASN C 1 144 ? 15.121 50.021 19.561 1.00 2.03 246 ASN E N 1
ATOM 2994 C CA . ASN C 1 144 ? 15.634 49.916 20.923 1.00 2.09 246 ASN E CA 1
ATOM 2995 C C . ASN C 1 144 ? 15.827 51.310 21.474 1.00 2.04 246 ASN E C 1
ATOM 2996 O O . ASN C 1 144 ? 15.917 52.268 20.720 1.00 2.75 246 ASN E O 1
ATOM 3001 N N . GLY C 1 145 ? 15.887 51.431 22.789 1.00 2.08 247 GLY E N 1
ATOM 3002 C CA . GLY C 1 145 ? 16.149 52.713 23.414 1.00 2.14 247 GLY E CA 1
ATOM 3003 C C . GLY C 1 145 ? 16.127 52.563 24.913 1.00 2.20 247 GLY E C 1
ATOM 3004 O O . GLY C 1 145 ? 15.895 51.450 25.415 1.00 2.30 247 GLY E O 1
ATOM 3005 N N . VAL C 1 146 ? 16.420 53.656 25.633 1.00 2.11 248 VAL E N 1
ATOM 3006 C CA . VAL C 1 146 ? 16.368 53.647 27.087 1.00 2.18 248 VAL E CA 1
ATOM 3007 C C . VAL C 1 146 ? 14.902 53.525 27.465 1.00 2.36 248 VAL E C 1
ATOM 3008 O O . VAL C 1 146 ? 14.032 53.923 26.679 1.00 2.14 248 VAL E O 1
ATOM 3012 N N . ARG C 1 147 ? 14.639 53.034 28.673 1.00 2.52 249 ARG E N 1
ATOM 3013 C CA . ARG C 1 147 ? 13.281 52.809 29.148 1.00 2.80 249 ARG E CA 1
ATOM 3014 C C . ARG C 1 147 ? 12.941 53.775 30.271 1.00 2.94 249 ARG E C 1
ATOM 3015 O O . ARG C 1 147 ? 13.602 53.795 31.310 1.00 3.05 249 ARG E O 1
ATOM 3023 N N . ILE C 1 148 ? 11.928 54.596 30.038 1.00 3.43 250 ILE E N 1
ATOM 3024 C CA . ILE C 1 148 ? 11.515 55.586 31.017 1.00 3.78 250 ILE E CA 1
ATOM 3025 C C . ILE C 1 148 ? 10.003 55.529 31.190 1.00 3.59 250 ILE E C 1
ATOM 3026 O O . ILE C 1 148 ? 9.320 54.814 30.463 1.00 3.42 250 ILE E O 1
ATOM 3031 N N . THR C 1 149 ? 9.469 56.282 32.145 1.00 3.39 251 THR E N 1
ATOM 3032 C CA . THR C 1 149 ? 8.036 56.208 32.402 1.00 3.22 251 THR E CA 1
ATOM 3033 C C . THR C 1 149 ? 7.247 57.179 31.535 1.00 3.33 251 THR E C 1
ATOM 3034 O O . THR C 1 149 ? 7.767 58.195 31.069 1.00 3.41 251 THR E O 1
ATOM 3038 N N . HIS C 1 150 ? 5.975 56.869 31.339 1.00 3.38 252 HIS E N 1
ATOM 3039 C CA . HIS C 1 150 ? 5.086 57.774 30.624 1.00 3.69 252 HIS E CA 1
ATOM 3040 C C . HIS C 1 150 ? 5.035 59.121 31.355 1.00 3.87 252 HIS E C 1
ATOM 3041 O O . HIS C 1 150 ? 4.944 60.180 30.733 1.00 3.46 252 HIS E O 1
ATOM 3048 N N . GLN C 1 151 ? 5.114 59.076 32.679 1.00 4.19 253 GLN E N 1
ATOM 3049 C CA . GLN C 1 151 ? 5.056 60.286 33.485 1.00 4.87 253 GLN E CA 1
ATOM 3050 C C . GLN C 1 151 ? 6.163 61.263 33.103 1.00 4.76 253 GLN E C 1
ATOM 3051 O O . GLN C 1 151 ? 5.907 62.443 32.890 1.00 4.12 253 GLN E O 1
ATOM 3057 N N . GLU C 1 152 ? 7.390 60.759 33.018 1.00 4.81 254 GLU E N 1
ATOM 3058 C CA . GLU C 1 152 ? 8.530 61.586 32.659 1.00 4.97 254 GLU E CA 1
ATOM 3059 C C . GLU C 1 152 ? 8.299 62.213 31.297 1.00 4.43 254 GLU E C 1
ATOM 3060 O O . GLU C 1 152 ? 8.434 63.422 31.123 1.00 3.78 254 GLU E O 1
ATOM 3066 N N . VAL C 1 153 ? 7.945 61.371 30.329 1.00 3.77 255 VAL E N 1
ATOM 3067 C CA . VAL C 1 153 ? 7.739 61.802 28.955 1.00 3.88 255 VAL E CA 1
ATOM 3068 C C . VAL C 1 153 ? 6.575 62.780 28.827 1.00 4.24 255 VAL E C 1
ATOM 3069 O O . VAL C 1 153 ? 6.718 63.854 28.253 1.00 4.42 255 VAL E O 1
ATOM 3073 N N . ASP C 1 154 ? 5.429 62.406 29.383 1.00 4.49 256 ASP E N 1
ATOM 3074 C CA . ASP C 1 154 ? 4.224 63.202 29.269 1.00 4.78 256 ASP E CA 1
ATOM 3075 C C . ASP C 1 154 ? 4.356 64.561 29.964 1.00 5.10 256 ASP E C 1
ATOM 3076 O O . ASP C 1 154 ? 3.664 65.514 29.594 1.00 5.53 256 ASP E O 1
ATOM 3081 N N . SER C 1 155 ? 5.257 64.653 30.943 1.00 5.01 257 SER E N 1
ATOM 3082 C CA . SER C 1 155 ? 5.437 65.878 31.725 1.00 5.39 257 SER E CA 1
ATOM 3083 C C . SER C 1 155 ? 6.556 66.813 31.237 1.00 5.16 257 SER E C 1
ATOM 3084 O O . SER C 1 155 ? 6.762 67.877 31.826 1.00 5.06 257 SER E O 1
ATOM 3087 N N . ARG C 1 156 ? 7.271 66.436 30.175 1.00 4.89 258 ARG E N 1
ATOM 3088 C CA . ARG C 1 156 ? 8.346 67.289 29.638 1.00 4.68 258 ARG E CA 1
ATOM 3089 C C . ARG C 1 156 ? 8.011 67.855 28.242 1.00 4.69 258 ARG E C 1
ATOM 3090 O O . ARG C 1 156 ? 7.033 67.452 27.605 1.00 4.45 258 ARG E O 1
ATOM 3098 N N . ASP C 1 157 ? 8.838 68.790 27.776 1.00 4.59 259 ASP E N 1
ATOM 3099 C CA . ASP C 1 157 ? 8.649 69.472 26.489 1.00 4.72 259 ASP E CA 1
ATOM 3100 C C . ASP C 1 157 ? 8.645 68.542 25.270 1.00 4.21 259 ASP E C 1
ATOM 3101 O O . ASP C 1 157 ? 9.371 67.557 25.231 1.00 4.12 259 ASP E O 1
ATOM 3106 N N . TRP C 1 158 ? 7.839 68.874 24.264 1.00 3.58 260 TRP E N 1
ATOM 3107 C CA . TRP C 1 158 ? 7.813 68.095 23.034 1.00 3.33 260 TRP E CA 1
ATOM 3108 C C . TRP C 1 158 ? 9.212 68.064 22.424 1.00 3.18 260 TRP E C 1
ATOM 3109 O O . TRP C 1 158 ? 9.578 67.115 21.734 1.00 2.88 260 TRP E O 1
ATOM 3120 N N . ALA C 1 159 ? 10.007 69.087 22.725 1.00 2.97 261 ALA E N 1
ATOM 3121 C CA . ALA C 1 159 ? 11.364 69.180 22.195 1.00 3.12 261 ALA E CA 1
ATOM 3122 C C . ALA C 1 159 ? 12.246 68.016 22.642 1.00 3.22 261 ALA E C 1
ATOM 3123 O O . ALA C 1 159 ? 13.258 67.733 22.010 1.00 3.36 261 ALA E O 1
ATOM 3125 N N . LEU C 1 160 ? 11.866 67.352 23.734 1.00 3.26 262 LEU E N 1
ATOM 3126 C CA . LEU C 1 160 ? 12.611 66.204 24.254 1.00 3.33 262 LEU E CA 1
ATOM 3127 C C . LEU C 1 160 ? 11.951 64.894 23.835 1.00 2.94 262 LEU E C 1
ATOM 3128 O O . LEU C 1 160 ? 12.471 63.804 24.096 1.00 2.72 262 LEU E O 1
ATOM 3133 N N . ASN C 1 161 ? 10.818 65.000 23.150 1.00 2.89 263 ASN E N 1
ATOM 3134 C CA . ASN C 1 161 ? 10.028 63.815 22.798 1.00 2.41 263 ASN E CA 1
ATOM 3135 C C . ASN C 1 161 ? 9.959 63.430 21.319 1.00 2.36 263 ASN E C 1
ATOM 3136 O O . ASN C 1 161 ? 8.980 62.841 20.873 1.00 2.18 263 ASN E O 1
ATOM 3141 N N . GLY C 1 162 ? 11.004 63.734 20.563 1.00 2.23 264 GLY E N 1
ATOM 3142 C CA . GLY C 1 162 ? 11.025 63.382 19.154 1.00 2.63 264 GLY E CA 1
ATOM 3143 C C . GLY C 1 162 ? 11.067 61.883 18.902 1.00 2.77 264 GLY E C 1
ATOM 3144 O O . GLY C 1 162 ? 10.488 61.410 17.923 1.00 3.46 264 GLY E O 1
ATOM 3145 N N . ASN C 1 163 ? 11.749 61.146 19.777 1.00 2.88 265 ASN E N 1
ATOM 3146 C CA . ASN C 1 163 ? 11.971 59.708 19.601 1.00 3.03 265 ASN E CA 1
ATOM 3147 C C . ASN C 1 163 ? 11.285 58.783 20.620 1.00 2.55 265 ASN E C 1
ATOM 3148 O O . ASN C 1 163 ? 11.535 57.589 20.643 1.00 2.41 265 ASN E O 1
ATOM 3153 N N . THR C 1 164 ? 10.396 59.310 21.440 1.00 2.14 266 THR E N 1
ATOM 3154 C CA . THR C 1 164 ? 9.703 58.465 22.402 1.00 2.01 266 THR E CA 1
ATOM 3155 C C . THR C 1 164 ? 8.658 57.604 21.721 1.00 2.03 266 THR E C 1
ATOM 3156 O O . THR C 1 164 ? 7.896 58.082 20.896 1.00 2.00 266 THR E O 1
ATOM 3160 N N . LEU C 1 165 ? 8.636 56.327 22.086 1.00 2.00 267 LEU E N 1
ATOM 3161 C CA . LEU C 1 165 ? 7.696 55.372 21.534 1.00 2.11 267 LEU E CA 1
ATOM 3162 C C . LEU C 1 165 ? 7.151 54.576 22.710 1.00 2.22 267 LEU E C 1
ATOM 3163 O O . LEU C 1 165 ? 7.929 54.035 23.491 1.00 2.45 267 LEU E O 1
ATOM 3168 N N . SER C 1 166 ? 5.840 54.539 22.863 1.00 2.53 268 SER E N 1
ATOM 3169 C CA . SER C 1 166 ? 5.235 53.755 23.944 1.00 3.36 268 SER E CA 1
ATOM 3170 C C . SER C 1 166 ? 5.482 52.260 23.715 1.00 3.48 268 SER E C 1
ATOM 3171 O O . SER C 1 166 ? 5.191 51.727 22.619 1.00 3.68 268 SER E O 1
ATOM 3174 N N . LEU C 1 167 ? 6.021 51.592 24.733 1.00 3.38 269 LEU E N 1
ATOM 3175 C CA . LEU C 1 167 ? 6.325 50.160 24.681 1.00 3.90 269 LEU E CA 1
ATOM 3176 C C . LEU C 1 167 ? 5.163 49.380 25.291 1.00 4.65 269 LEU E C 1
ATOM 3177 O O . LEU C 1 167 ? 4.619 48.452 24.688 1.00 4.71 269 LEU E O 1
ATOM 3182 N N . ASP C 1 168 ? 4.795 49.768 26.503 1.00 4.95 270 ASP E N 1
ATOM 3183 C CA . ASP C 1 168 ? 3.709 49.118 27.222 1.00 6.14 270 ASP E CA 1
ATOM 3184 C C . ASP C 1 168 ? 3.111 50.128 28.203 1.00 6.65 270 ASP E C 1
ATOM 3185 O O . ASP C 1 168 ? 3.455 51.320 28.171 1.00 6.30 270 ASP E O 1
ATOM 3190 N N . GLU C 1 169 ? 2.225 49.666 29.076 1.00 7.41 271 GLU E N 1
ATOM 3191 C CA . GLU C 1 169 ? 1.558 50.577 30.004 1.00 8.03 271 GLU E CA 1
ATOM 3192 C C . GLU C 1 169 ? 2.548 51.198 30.997 1.00 8.04 271 GLU E C 1
ATOM 3193 O O . GLU C 1 169 ? 2.298 52.279 31.539 1.00 7.93 271 GLU E O 1
ATOM 3199 N N . GLU C 1 170 ? 3.683 50.535 31.213 1.00 8.02 272 GLU E N 1
ATOM 3200 C CA . GLU C 1 170 ? 4.659 50.972 32.214 1.00 8.01 272 GLU E CA 1
ATOM 3201 C C . GLU C 1 170 ? 5.916 51.620 31.639 1.00 7.15 272 GLU E C 1
ATOM 3202 O O . GLU C 1 170 ? 6.691 52.233 32.383 1.00 6.57 272 GLU E O 1
ATOM 3208 N N . THR C 1 171 ? 6.111 51.504 30.325 1.00 5.76 273 THR E N 1
ATOM 3209 C CA . THR C 1 171 ? 7.357 51.939 29.699 1.00 5.32 273 THR E CA 1
ATOM 3210 C C . THR C 1 171 ? 7.251 52.671 28.366 1.00 4.43 273 THR E C 1
ATOM 3211 O O . THR C 1 171 ? 6.438 52.334 27.507 1.00 3.32 273 THR E O 1
ATOM 3215 N N . VAL C 1 172 ? 8.120 53.668 28.219 1.00 3.64 274 VAL E N 1
ATOM 3216 C CA . VAL C 1 172 ? 8.299 54.381 26.970 1.00 3.13 274 VAL E CA 1
ATOM 3217 C C . VAL C 1 172 ? 9.745 54.175 26.562 1.00 2.84 274 VAL E C 1
ATOM 3218 O O . VAL C 1 172 ? 10.646 54.291 27.388 1.00 2.83 274 VAL E O 1
ATOM 3222 N N . ILE C 1 173 ? 9.967 53.847 25.291 1.00 2.67 275 ILE E N 1
ATOM 3223 C CA . ILE C 1 173 ? 11.313 53.693 24.768 1.00 2.97 275 ILE E CA 1
ATOM 3224 C C . ILE C 1 173 ? 11.745 55.037 24.184 1.00 2.91 275 ILE E C 1
ATOM 3225 O O . ILE C 1 173 ? 10.986 55.672 23.454 1.00 3.08 275 ILE E O 1
ATOM 3230 N N . ASP C 1 174 ? 12.954 55.480 24.507 1.00 2.68 276 ASP E N 1
ATOM 3231 C CA . ASP C 1 174 ? 13.467 56.735 23.969 1.00 2.91 276 ASP E CA 1
ATOM 3232 C C . ASP C 1 174 ? 14.880 56.574 23.412 1.00 2.55 276 ASP E C 1
ATOM 3233 O O . ASP C 1 174 ? 15.643 55.721 23.875 1.00 2.33 276 ASP E O 1
ATOM 3238 N N . VAL C 1 175 ? 15.208 57.400 22.414 1.00 2.24 277 VAL E N 1
ATOM 3239 C CA . VAL C 1 175 ? 16.553 57.484 21.859 1.00 2.25 277 VAL E CA 1
ATOM 3240 C C . VAL C 1 175 ? 16.951 58.958 22.008 1.00 2.95 277 VAL E C 1
ATOM 3241 O O . VAL C 1 175 ? 16.817 59.761 21.082 1.00 3.20 277 VAL E O 1
ATOM 3245 N N . PRO C 1 176 ? 17.414 59.302 23.201 1.00 3.60 278 PRO E N 1
ATOM 3246 C CA . PRO C 1 176 ? 17.783 60.669 23.558 1.00 4.15 278 PRO E CA 1
ATOM 3247 C C . PRO C 1 176 ? 19.082 61.124 22.943 1.00 4.36 278 PRO E C 1
ATOM 3248 O O . PRO C 1 176 ? 19.875 60.328 22.463 1.00 3.62 278 PRO E O 1
ATOM 3252 N N . GLU C 1 177 ? 19.288 62.433 22.966 1.00 5.40 279 GLU E N 1
ATOM 3253 C CA . GLU C 1 177 ? 20.549 62.997 22.542 1.00 5.69 279 GLU E CA 1
ATOM 3254 C C . GLU C 1 177 ? 21.568 62.366 23.469 1.00 5.59 279 GLU E C 1
ATOM 3255 O O . GLU C 1 177 ? 21.282 62.196 24.655 1.00 5.99 279 GLU E O 1
ATOM 3261 N N . PRO C 1 178 ? 22.745 61.995 22.975 1.00 5.53 280 PRO E N 1
ATOM 3262 C CA . PRO C 1 178 ? 23.183 62.165 21.592 1.00 5.34 280 PRO E CA 1
ATOM 3263 C C . PRO C 1 178 ? 23.021 60.919 20.736 1.00 5.22 280 PRO E C 1
ATOM 3264 O O . PRO C 1 178 ? 23.579 60.851 19.648 1.00 4.88 280 PRO E O 1
ATOM 3268 N N . TYR C 1 179 ? 22.274 59.951 21.226 1.00 5.12 281 TYR E N 1
ATOM 3269 C CA . TYR C 1 179 ? 22.133 58.687 20.530 1.00 5.32 281 TYR E CA 1
ATOM 3270 C C . TYR C 1 179 ? 21.241 58.729 19.292 1.00 5.03 281 TYR E C 1
ATOM 3271 O O . TYR C 1 179 ? 21.135 57.737 18.583 1.00 5.26 281 TYR E O 1
ATOM 3280 N N . ASN C 1 180 ? 20.611 59.865 19.042 1.00 4.71 282 ASN E N 1
ATOM 3281 C CA . ASN C 1 180 ? 19.792 60.044 17.854 1.00 4.95 282 ASN E CA 1
ATOM 3282 C C . ASN C 1 180 ? 20.678 60.303 16.624 1.00 5.00 282 ASN E C 1
ATOM 3283 O O . ASN C 1 180 ? 20.177 60.517 15.522 1.00 5.88 282 ASN E O 1
ATOM 3288 N N . HIS C 1 181 ? 21.992 60.300 16.828 1.00 5.09 283 HIS E N 1
ATOM 3289 C CA . HIS C 1 181 ? 22.954 60.475 15.747 1.00 5.01 283 HIS E CA 1
ATOM 3290 C C . HIS C 1 181 ? 23.662 59.148 15.525 1.00 4.72 283 HIS E C 1
ATOM 3291 O O . HIS C 1 181 ? 24.213 58.578 16.468 1.00 3.98 283 HIS E O 1
ATOM 3298 N N . VAL C 1 182 ? 23.659 58.678 14.278 1.00 4.75 284 VAL E N 1
ATOM 3299 C CA . VAL C 1 182 ? 24.205 57.374 13.917 1.00 5.42 284 VAL E CA 1
ATOM 3300 C C . VAL C 1 182 ? 25.675 57.236 14.307 1.00 5.19 284 VAL E C 1
ATOM 3301 O O . VAL C 1 182 ? 26.148 56.140 14.625 1.00 5.53 284 VAL E O 1
ATOM 3305 N N . SER C 1 183 ? 26.380 58.356 14.322 1.00 5.04 285 SER E N 1
ATOM 3306 C CA . SER C 1 183 ? 27.792 58.384 14.706 1.00 4.77 285 SER E CA 1
ATOM 3307 C C . SER C 1 183 ? 27.992 58.001 16.176 1.00 4.21 285 SER E C 1
ATOM 3308 O O . SER C 1 183 ? 29.069 57.547 16.565 1.00 4.28 285 SER E O 1
ATOM 3311 N N . LYS C 1 184 ? 26.961 58.186 16.995 1.00 3.66 286 LYS E N 1
ATOM 3312 C CA . LYS C 1 184 ? 27.042 57.870 18.417 1.00 3.40 286 LYS E CA 1
ATOM 3313 C C . LYS C 1 184 ? 26.344 56.552 18.740 1.00 2.79 286 LYS E C 1
ATOM 3314 O O . LYS C 1 184 ? 26.731 55.871 19.686 1.00 2.62 286 LYS E O 1
ATOM 3320 N N . TYR C 1 185 ? 25.326 56.203 17.955 1.00 2.27 287 TYR E N 1
ATOM 3321 C CA . TYR C 1 185 ? 24.529 55.007 18.213 1.00 2.16 287 TYR E CA 1
ATOM 3322 C C . TYR C 1 185 ? 23.940 54.425 16.921 1.00 2.28 287 TYR E C 1
ATOM 3323 O O . TYR C 1 185 ? 23.191 55.103 16.216 1.00 2.37 287 TYR E O 1
ATOM 3332 N N . CYS C 1 186 ? 24.280 53.173 16.630 1.00 2.21 288 CYS E N 1
ATOM 3333 C CA . CYS C 1 186 ? 23.747 52.487 15.454 1.00 2.87 288 CYS E CA 1
ATOM 3334 C C . CYS C 1 186 ? 23.395 51.023 15.747 1.00 2.47 288 CYS E C 1
ATOM 3335 O O . CYS C 1 186 ? 23.218 50.235 14.820 1.00 2.87 288 CYS E O 1
ATOM 3338 N N . ALA C 1 187 ? 23.281 50.646 17.021 1.00 2.22 289 ALA E N 1
ATOM 3339 C CA . ALA C 1 187 ? 22.874 49.282 17.389 1.00 2.06 289 ALA E CA 1
ATOM 3340 C C . ALA C 1 187 ? 21.475 48.936 16.871 1.00 2.01 289 ALA E C 1
ATOM 3341 O O . ALA C 1 187 ? 21.189 47.781 16.579 1.00 2.31 289 ALA E O 1
ATOM 3343 N N . SER C 1 188 ? 20.609 49.937 16.772 1.00 2.06 290 SER E N 1
ATOM 3344 C CA . SER C 1 188 ? 19.284 49.775 16.207 1.00 2.15 290 SER E CA 1
ATOM 3345 C C . SER C 1 188 ? 18.970 51.087 15.502 1.00 2.23 290 SER E C 1
ATOM 3346 O O . SER C 1 188 ? 19.544 52.120 15.840 1.00 2.14 290 SER E O 1
ATOM 3349 N N . LEU C 1 189 ? 18.079 51.039 14.511 1.00 2.67 291 LEU E N 1
ATOM 3350 C CA . LEU C 1 189 ? 17.829 52.196 13.663 1.00 2.63 291 LEU E CA 1
ATOM 3351 C C . LEU C 1 189 ? 16.362 52.615 13.530 1.00 2.39 291 LEU E C 1
ATOM 3352 O O . LEU C 1 189 ? 16.065 53.547 12.778 1.00 2.32 291 LEU E O 1
ATOM 3357 N N . GLY C 1 190 ? 15.461 51.968 14.266 1.00 2.24 292 GLY E N 1
ATOM 3358 C CA . GLY C 1 190 ? 14.033 52.244 14.164 1.00 2.35 292 GLY E CA 1
ATOM 3359 C C . GLY C 1 190 ? 13.621 53.691 14.377 1.00 2.05 292 GLY E C 1
ATOM 3360 O O . GLY C 1 190 ? 12.667 54.176 13.780 1.00 2.32 292 GLY E O 1
ATOM 3361 N N . HIS C 1 191 ? 14.343 54.372 15.240 1.00 2.07 293 HIS E N 1
ATOM 3362 C CA . HIS C 1 191 ? 14.064 55.755 15.568 1.00 2.09 293 HIS E CA 1
ATOM 3363 C C . HIS C 1 191 ? 14.373 56.703 14.403 1.00 2.12 293 HIS E C 1
ATOM 3364 O O . HIS C 1 191 ? 14.100 57.903 14.490 1.00 2.24 293 HIS E O 1
ATOM 3371 N N . LYS C 1 192 ? 14.932 56.179 13.315 1.00 2.27 294 LYS E N 1
ATOM 3372 C CA . LYS C 1 192 ? 15.246 56.994 12.136 1.00 2.53 294 LYS E CA 1
ATOM 3373 C C . LYS C 1 192 ? 14.137 57.035 11.084 1.00 2.70 294 LYS E C 1
ATOM 3374 O O . LYS C 1 192 ? 14.231 57.802 10.128 1.00 2.92 294 LYS E O 1
ATOM 3380 N N . ALA C 1 193 ? 13.107 56.208 11.238 1.00 2.35 295 ALA E N 1
ATOM 3381 C CA . ALA C 1 193 ? 12.001 56.206 10.297 1.00 2.60 295 ALA E CA 1
ATOM 3382 C C . ALA C 1 193 ? 11.150 57.429 10.540 1.00 2.24 295 ALA E C 1
ATOM 3383 O O . ALA C 1 193 ? 10.715 57.671 11.663 1.00 2.49 295 ALA E O 1
ATOM 3385 N N . ASN C 1 194 ? 10.921 58.191 9.483 1.00 2.05 296 ASN E N 1
ATOM 3386 C CA . ASN C 1 194 ? 10.092 59.372 9.545 1.00 2.44 296 ASN E CA 1
ATOM 3387 C C . ASN C 1 194 ? 8.607 59.021 9.502 1.00 2.16 296 ASN E C 1
ATOM 3388 O O . ASN C 1 194 ? 8.218 57.903 9.191 1.00 2.10 296 ASN E O 1
ATOM 3393 N N . HIS C 1 195 ? 7.786 60.013 9.810 1.00 2.02 297 HIS E N 1
ATOM 3394 C CA . HIS C 1 195 ? 6.361 59.844 9.819 1.00 2.03 297 HIS E CA 1
ATOM 3395 C C . HIS C 1 195 ? 5.715 60.070 8.455 1.00 2.03 297 HIS E C 1
ATOM 3396 O O . HIS C 1 195 ? 6.131 60.928 7.674 1.00 2.14 297 HIS E O 1
ATOM 3403 N N . SER C 1 196 ? 4.674 59.292 8.212 1.00 2.28 298 SER E N 1
ATOM 3404 C CA . SER C 1 196 ? 3.809 59.491 7.070 1.00 2.15 298 SER E CA 1
ATOM 3405 C C . SER C 1 196 ? 2.392 59.092 7.443 1.00 2.18 298 SER E C 1
ATOM 3406 O O . SER C 1 196 ? 2.176 58.161 8.223 1.00 2.18 298 SER E O 1
ATOM 3409 N N . PHE C 1 197 ? 1.427 59.801 6.873 1.00 2.15 299 PHE E N 1
ATOM 3410 C CA . PHE C 1 197 ? 0.028 59.476 7.080 1.00 2.05 299 PHE E CA 1
ATOM 3411 C C . PHE C 1 197 ? -0.369 58.406 6.067 1.00 2.06 299 PHE E C 1
ATOM 3412 O O . PHE C 1 197 ? -1.468 57.870 6.128 1.00 2.18 299 PHE E O 1
ATOM 3420 N N . THR C 1 198 ? 0.539 58.123 5.132 1.00 2.06 300 THR E N 1
ATOM 3421 C CA . THR C 1 198 ? 0.387 57.011 4.185 1.00 2.21 300 THR E CA 1
ATOM 3422 C C . THR C 1 198 ? 1.638 56.138 4.315 1.00 2.36 300 THR E C 1
ATOM 3423 O O . THR C 1 198 ? 2.437 56.000 3.388 1.00 3.22 300 THR E O 1
ATOM 3427 N N . PRO C 1 199 ? 1.820 55.526 5.480 1.00 2.11 301 PRO E N 1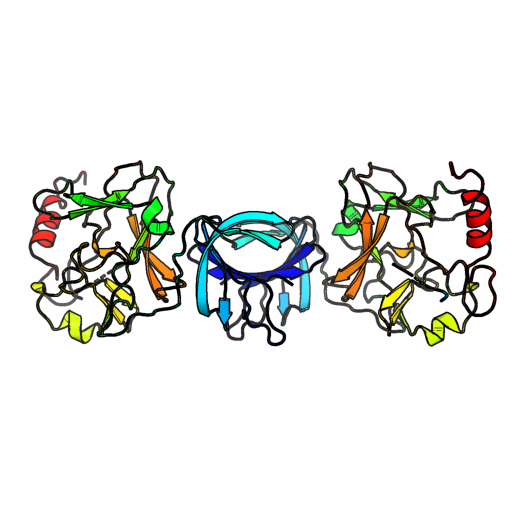
ATOM 3428 C CA . PRO C 1 199 ? 3.045 54.782 5.751 1.00 2.01 301 PRO E CA 1
ATOM 3429 C C . PRO C 1 199 ? 3.091 53.431 5.063 1.00 2.00 301 PRO E C 1
ATOM 3430 O O . PRO C 1 199 ? 2.044 52.917 4.683 1.00 2.13 301 PRO E O 1
ATOM 3434 N N . ASN C 1 200 ? 4.293 52.902 4.860 1.00 2.02 302 ASN E N 1
ATOM 3435 C CA . ASN C 1 200 ? 4.450 51.561 4.321 1.00 2.03 302 ASN E CA 1
ATOM 3436 C C . ASN C 1 200 ? 4.826 50.571 5.426 1.00 2.08 302 ASN E C 1
ATOM 3437 O O . ASN C 1 200 ? 4.980 49.388 5.153 1.00 2.27 302 ASN E O 1
ATOM 3442 N N . CYS C 1 201 ? 4.979 51.068 6.663 1.00 2.08 303 CYS E N 1
ATOM 3443 C CA . CYS C 1 201 ? 5.333 50.239 7.809 1.00 2.10 303 CYS E CA 1
ATOM 3444 C C . CYS C 1 201 ? 4.535 50.586 9.070 1.00 2.19 303 CYS E C 1
ATOM 3445 O O . CYS C 1 201 ? 3.865 51.616 9.142 1.00 2.04 303 CYS E O 1
ATOM 3448 N N . ILE C 1 202 ? 4.660 49.735 10.080 1.00 2.23 304 ILE E N 1
ATOM 3449 C CA . ILE C 1 202 ? 4.017 49.961 11.366 1.00 3.26 304 ILE E CA 1
ATOM 3450 C C . ILE C 1 202 ? 5.022 49.599 12.459 1.00 2.75 304 ILE E C 1
ATOM 3451 O O . ILE C 1 202 ? 5.975 48.858 12.201 1.00 2.48 304 ILE E O 1
ATOM 3456 N N . TYR C 1 203 ? 4.829 50.132 13.669 1.00 2.31 305 TYR E N 1
ATOM 3457 C CA . TYR C 1 203 ? 5.629 49.670 14.806 1.00 2.81 305 TYR E CA 1
ATOM 3458 C C . TYR C 1 203 ? 4.932 48.417 15.324 1.00 3.44 305 TYR E C 1
ATOM 3459 O O . TYR C 1 203 ? 3.711 48.384 15.380 1.00 4.53 305 TYR E O 1
ATOM 3468 N N . ASP C 1 204 ? 5.694 47.412 15.727 1.00 3.45 306 ASP E N 1
ATOM 3469 C CA . ASP C 1 204 ? 5.114 46.164 16.229 1.00 3.70 306 ASP E CA 1
ATOM 3470 C C . ASP C 1 204 ? 5.951 45.648 17.398 1.00 3.36 306 ASP E C 1
ATOM 3471 O O . ASP C 1 204 ? 7.092 46.059 17.564 1.00 2.85 306 ASP E O 1
ATOM 3476 N N . MET C 1 205 ? 5.383 44.761 18.216 1.00 3.17 307 MET E N 1
ATOM 3477 C CA . MET C 1 205 ? 6.116 44.196 19.345 1.00 3.92 307 MET E CA 1
ATOM 3478 C C . MET C 1 205 ? 7.249 43.323 18.825 1.00 2.80 307 MET E C 1
ATOM 3479 O O . MET C 1 205 ? 7.158 42.733 17.745 1.00 2.63 307 MET E O 1
ATOM 3484 N N . PHE C 1 206 ? 8.333 43.251 19.579 1.00 2.37 308 PHE E N 1
ATOM 3485 C CA . PHE C 1 206 ? 9.425 42.386 19.191 1.00 2.20 308 PHE E CA 1
ATOM 3486 C C . PHE C 1 206 ? 10.221 41.956 20.393 1.00 2.27 308 PHE E C 1
ATOM 3487 O O . PHE C 1 206 ? 10.507 42.784 21.265 1.00 2.77 308 PHE E O 1
ATOM 3495 N N . VAL C 1 207 ? 10.581 40.676 20.443 1.00 2.44 309 VAL E N 1
ATOM 3496 C CA . VAL C 1 207 ? 11.421 40.164 21.532 1.00 3.13 309 VAL E CA 1
ATOM 3497 C C . VAL C 1 207 ? 12.797 39.871 20.937 1.00 3.06 309 VAL E C 1
ATOM 3498 O O . VAL C 1 207 ? 12.971 38.916 20.192 1.00 3.71 309 VAL E O 1
ATOM 3502 N N . HIS C 1 208 ? 13.775 40.697 21.264 1.00 2.25 310 HIS E N 1
ATOM 3503 C CA . HIS C 1 208 ? 15.102 40.605 20.661 1.00 2.07 310 HIS E CA 1
ATOM 3504 C C . HIS C 1 208 ? 16.072 39.954 21.665 1.00 2.00 310 HIS E C 1
ATOM 3505 O O . HIS C 1 208 ? 16.008 40.251 22.835 1.00 2.05 310 HIS E O 1
ATOM 3512 N N . PRO C 1 209 ? 16.966 39.086 21.212 1.00 2.00 311 PRO E N 1
ATOM 3513 C CA . PRO C 1 209 ? 17.890 38.396 22.123 1.00 2.00 311 PRO E CA 1
ATOM 3514 C C . PRO C 1 209 ? 18.937 39.308 22.742 1.00 2.00 311 PRO E C 1
ATOM 3515 O O . PRO C 1 209 ? 19.527 38.952 23.750 1.00 2.00 311 PRO E O 1
ATOM 3519 N N . ARG C 1 210 ? 19.187 40.441 22.110 1.00 2.00 312 ARG E N 1
ATOM 3520 C CA . ARG C 1 210 ? 20.146 41.390 22.621 1.00 2.00 312 ARG E CA 1
ATOM 3521 C C . ARG C 1 210 ? 19.449 42.503 23.399 1.00 2.00 312 ARG E C 1
ATOM 3522 O O . ARG C 1 210 ? 19.848 42.831 24.517 1.00 2.05 312 ARG E O 1
ATOM 3530 N N . PHE C 1 211 ? 18.408 43.080 22.805 1.00 2.00 313 PHE E N 1
ATOM 3531 C CA . PHE C 1 211 ? 17.717 44.228 23.386 1.00 2.00 313 PHE E CA 1
ATOM 3532 C C . PHE C 1 211 ? 16.573 43.882 24.322 1.00 2.00 313 PHE E C 1
ATOM 3533 O O . PHE C 1 211 ? 16.088 44.743 25.063 1.00 2.29 313 PHE E O 1
ATOM 3541 N N . GLY C 1 212 ? 16.130 42.633 24.296 1.00 2.26 314 GLY E N 1
ATOM 3542 C CA . GLY C 1 212 ? 15.005 42.238 25.122 1.00 2.31 314 GLY E CA 1
ATOM 3543 C C . GLY C 1 212 ? 13.712 42.704 24.459 1.00 3.04 314 GLY E C 1
ATOM 3544 O O . GLY C 1 212 ? 13.652 42.845 23.232 1.00 2.80 314 GLY E O 1
ATOM 3545 N N . PRO C 1 213 ? 12.682 42.943 25.256 1.00 3.53 315 PRO E N 1
ATOM 3546 C CA . PRO C 1 213 ? 11.381 43.347 24.728 1.00 3.73 315 PRO E CA 1
ATOM 3547 C C . PRO C 1 213 ? 11.397 44.785 24.281 1.00 3.27 315 PRO E C 1
ATOM 3548 O O . PRO C 1 213 ? 11.575 45.697 25.101 1.00 3.08 315 PRO E O 1
ATOM 3552 N N . ILE C 1 214 ? 11.209 44.985 22.980 1.00 2.41 316 ILE E N 1
ATOM 3553 C CA . ILE C 1 214 ? 11.248 46.306 22.368 1.00 2.46 316 ILE E CA 1
ATOM 3554 C C . ILE C 1 214 ? 10.169 46.356 21.299 1.00 2.10 316 ILE E C 1
ATOM 3555 O O . ILE C 1 214 ? 9.229 45.573 21.337 1.00 2.15 316 ILE E O 1
ATOM 3560 N N . LYS C 1 215 ? 10.285 47.302 20.366 1.00 2.19 317 LYS E N 1
ATOM 3561 C CA . LYS C 1 215 ? 9.376 47.326 19.224 1.00 2.43 317 LYS E CA 1
ATOM 3562 C C . LYS C 1 215 ? 10.233 47.193 17.960 1.00 2.43 317 LYS E C 1
ATOM 3563 O O . LYS C 1 215 ? 11.451 47.346 18.001 1.00 2.43 317 LYS E O 1
ATOM 3569 N N . CYS C 1 216 ? 9.605 46.885 16.837 1.00 2.79 318 CYS E N 1
ATOM 3570 C CA . CYS C 1 216 ? 10.316 46.776 15.588 1.00 2.25 318 CYS E CA 1
ATOM 3571 C C . CYS C 1 216 ? 9.531 47.565 14.548 1.00 2.05 318 CYS E C 1
ATOM 3572 O O . CYS C 1 216 ? 8.449 48.034 14.843 1.00 2.24 318 CYS E O 1
ATOM 3575 N N . ILE C 1 217 ? 10.106 47.713 13.360 1.00 2.06 319 ILE E N 1
ATOM 3576 C CA . ILE C 1 217 ? 9.412 48.282 12.209 1.00 2.04 319 ILE E CA 1
ATOM 3577 C C . ILE C 1 217 ? 9.101 47.119 11.275 1.00 2.04 319 ILE E C 1
ATOM 3578 O O . ILE C 1 217 ? 10.006 46.372 10.879 1.00 2.22 319 ILE E O 1
ATOM 3583 N N . ARG C 1 218 ? 7.825 46.959 10.933 1.00 2.02 320 ARG E N 1
ATOM 3584 C CA . ARG C 1 218 ? 7.377 45.869 10.090 1.00 2.07 320 ARG E CA 1
ATOM 3585 C C . ARG C 1 218 ? 6.629 46.451 8.885 1.00 2.04 320 ARG E C 1
ATOM 3586 O O . ARG C 1 218 ? 5.798 47.341 9.034 1.00 2.07 320 ARG E O 1
ATOM 3594 N N . THR C 1 219 ? 6.914 45.937 7.698 1.00 2.04 321 THR E N 1
ATOM 3595 C CA . THR C 1 219 ? 6.219 46.448 6.512 1.00 2.10 321 THR E CA 1
ATOM 3596 C C . THR C 1 219 ? 4.738 46.087 6.537 1.00 2.16 321 THR E C 1
ATOM 3597 O O . THR C 1 219 ? 4.346 45.024 7.011 1.00 2.30 321 THR E O 1
ATOM 3601 N N . LEU C 1 220 ? 3.922 46.983 5.998 1.00 2.26 322 LEU E N 1
ATOM 3602 C CA . LEU C 1 220 ? 2.500 46.738 5.811 1.00 2.71 322 LEU E CA 1
ATOM 3603 C C . LEU C 1 220 ? 2.234 46.065 4.461 1.00 2.34 322 LEU E C 1
ATOM 3604 O O . LEU C 1 220 ? 1.213 45.423 4.255 1.00 2.34 322 LEU E O 1
ATOM 3609 N N . ARG C 1 221 ? 3.157 46.243 3.530 1.00 2.30 323 ARG E N 1
ATOM 3610 C CA . ARG C 1 221 ? 3.040 45.673 2.199 1.00 2.17 323 ARG E CA 1
ATOM 3611 C C . ARG C 1 221 ? 4.444 45.554 1.633 1.00 2.07 323 ARG E C 1
ATOM 3612 O O . ARG C 1 221 ? 5.402 46.000 2.260 1.00 2.00 323 ARG E O 1
ATOM 3620 N N . ALA C 1 222 ? 4.567 44.959 0.449 1.00 2.03 324 ALA E N 1
ATOM 3621 C CA . ALA C 1 222 ? 5.864 44.818 -0.191 1.00 2.16 324 ALA E CA 1
ATOM 3622 C C . ALA C 1 222 ? 6.520 46.192 -0.398 1.00 2.36 324 ALA E C 1
ATOM 3623 O O . ALA C 1 222 ? 5.860 47.188 -0.734 1.00 2.39 324 ALA E O 1
ATOM 3625 N N . VAL C 1 223 ? 7.829 46.231 -0.180 1.00 2.89 325 VAL E N 1
ATOM 3626 C CA . VAL C 1 223 ? 8.615 47.430 -0.338 1.00 4.39 325 VAL E CA 1
ATOM 3627 C C . VAL C 1 223 ? 9.769 47.072 -1.285 1.00 4.63 325 VAL E C 1
ATOM 3628 O O . VAL C 1 223 ? 10.230 45.925 -1.317 1.00 4.99 325 VAL E O 1
ATOM 3632 N N . GLU C 1 224 ? 10.225 48.031 -2.071 1.00 5.12 326 GLU E N 1
ATOM 3633 C CA . GLU C 1 224 ? 11.351 47.789 -2.973 1.00 5.72 326 GLU E CA 1
ATOM 3634 C C . GLU C 1 224 ? 12.672 48.318 -2.397 1.00 4.74 326 GLU E C 1
ATOM 3635 O O . GLU C 1 224 ? 12.688 49.084 -1.432 1.00 4.91 326 GLU E O 1
ATOM 3641 N N . ALA C 1 225 ? 13.780 47.885 -2.980 1.00 3.76 327 ALA E N 1
ATOM 3642 C CA . ALA C 1 225 ? 15.081 48.403 -2.589 1.00 2.80 327 ALA E CA 1
ATOM 3643 C C . ALA C 1 225 ? 15.115 49.923 -2.767 1.00 2.31 327 ALA E C 1
ATOM 3644 O O . ALA C 1 225 ? 14.654 50.464 -3.778 1.00 2.16 327 ALA E O 1
ATOM 3646 N N . ASP C 1 226 ? 15.698 50.598 -1.788 1.00 2.11 328 ASP E N 1
ATOM 3647 C CA . ASP C 1 226 ? 15.886 52.046 -1.781 1.00 2.01 328 ASP E CA 1
ATOM 3648 C C . ASP C 1 226 ? 14.609 52.852 -1.549 1.00 2.17 328 ASP E C 1
ATOM 3649 O O . ASP C 1 226 ? 14.610 54.070 -1.678 1.00 2.75 328 ASP E O 1
ATOM 3654 N N . GLU C 1 227 ? 13.537 52.177 -1.147 1.00 2.41 329 GLU E N 1
ATOM 3655 C CA . GLU C 1 227 ? 12.282 52.840 -0.797 1.00 2.64 329 GLU E CA 1
ATOM 3656 C C . GLU C 1 227 ? 12.381 53.358 0.632 1.00 2.74 329 GLU E C 1
ATOM 3657 O O . GLU C 1 227 ? 12.907 52.670 1.519 1.00 2.37 329 GLU E O 1
ATOM 3663 N N . GLU C 1 228 ? 11.896 54.573 0.872 1.00 2.60 330 GLU E N 1
ATOM 3664 C CA . GLU C 1 228 ? 11.935 55.118 2.210 1.00 2.65 330 GLU E CA 1
ATOM 3665 C C . GLU C 1 228 ? 10.862 54.404 3.030 1.00 2.67 330 GLU E C 1
ATOM 3666 O O . GLU C 1 228 ? 9.741 54.202 2.559 1.00 2.36 330 GLU E O 1
ATOM 3672 N N . LEU C 1 229 ? 11.235 54.010 4.239 1.00 2.38 331 LEU E N 1
ATOM 3673 C CA . LEU C 1 229 ? 10.308 53.387 5.183 1.00 2.82 331 LEU E CA 1
ATOM 3674 C C . LEU C 1 229 ? 9.725 54.458 6.089 1.00 2.88 331 LEU E C 1
ATOM 3675 O O . LEU C 1 229 ? 10.453 55.255 6.700 1.00 3.34 331 LEU E O 1
ATOM 3680 N N . THR C 1 230 ? 8.407 54.462 6.203 1.00 2.56 332 THR E N 1
ATOM 3681 C CA . THR C 1 230 ? 7.730 55.448 7.027 1.00 2.04 332 THR E CA 1
ATOM 3682 C C . THR C 1 230 ? 6.708 54.744 7.875 1.00 2.02 332 THR E C 1
ATOM 3683 O O . THR C 1 230 ? 6.239 53.679 7.514 1.00 2.09 332 THR E O 1
ATOM 3687 N N . VAL C 1 231 ? 6.366 55.363 9.000 1.00 2.12 333 VAL E N 1
ATOM 3688 C CA . VAL C 1 231 ? 5.420 54.812 9.942 1.00 2.20 333 VAL E CA 1
ATOM 3689 C C . VAL C 1 231 ? 4.511 55.947 10.386 1.00 2.45 333 VAL E C 1
ATOM 3690 O O . VAL C 1 231 ? 4.941 57.095 10.432 1.00 2.91 333 VAL E O 1
ATOM 3694 N N . ALA C 1 232 ? 3.256 55.647 10.684 1.00 2.55 334 ALA E N 1
ATOM 3695 C CA . ALA C 1 232 ? 2.371 56.646 11.258 1.00 3.02 334 ALA E CA 1
ATOM 3696 C C . ALA C 1 232 ? 2.728 56.727 12.753 1.00 2.89 334 ALA E C 1
ATOM 3697 O O . ALA C 1 232 ? 2.638 55.725 13.469 1.00 4.06 334 ALA E O 1
ATOM 3699 N N . TYR C 1 233 ? 3.149 57.899 13.230 1.00 2.31 335 TYR E N 1
ATOM 3700 C CA . TYR C 1 233 ? 3.580 58.054 14.620 1.00 2.28 335 TYR E CA 1
ATOM 3701 C C . TYR C 1 233 ? 2.441 57.835 15.628 1.00 2.70 335 TYR E C 1
ATOM 3702 O O . TYR C 1 233 ? 2.691 57.456 16.777 1.00 2.39 335 TYR E O 1
ATOM 3711 N N . GLY C 1 234 ? 1.203 58.057 15.202 1.00 2.89 336 GLY E N 1
ATOM 3712 C CA . GLY C 1 234 ? 0.055 57.746 16.043 1.00 3.94 336 GLY E CA 1
ATOM 3713 C C . GLY C 1 234 ? -0.209 58.699 17.200 1.00 4.64 336 GLY E C 1
ATOM 3714 O O . GLY C 1 234 ? -0.679 58.276 18.248 1.00 4.96 336 GLY E O 1
ATOM 3715 N N . TYR C 1 235 ? 0.075 59.980 17.022 1.00 5.68 337 TYR E N 1
ATOM 3716 C CA . TYR C 1 235 ? -0.217 60.948 18.072 1.00 6.67 337 TYR E CA 1
ATOM 3717 C C . TYR C 1 235 ? -1.726 61.170 18.157 1.00 8.29 337 TYR E C 1
ATOM 3718 O O . TYR C 1 235 ? -2.435 61.016 17.166 1.00 8.32 337 TYR E O 1
ATOM 3727 N N . ASP C 1 236 ? -2.214 61.535 19.338 1.00 10.29 338 ASP E N 1
ATOM 3728 C CA . ASP C 1 236 ? -3.641 61.784 19.547 1.00 12.30 338 ASP E CA 1
ATOM 3729 C C . ASP C 1 236 ? -4.052 63.072 18.847 1.00 13.43 338 ASP E C 1
ATOM 3730 O O . ASP C 1 236 ? -3.559 64.146 19.179 1.00 13.72 338 ASP E O 1
ATOM 3735 N N . HIS C 1 237 ? -4.963 62.958 17.882 1.00 14.82 339 HIS E N 1
ATOM 3736 C CA . HIS C 1 237 ? -5.416 64.100 17.095 1.00 15.89 339 HIS E CA 1
ATOM 3737 C C . HIS C 1 237 ? -6.464 64.940 17.821 1.00 17.27 339 HIS E C 1
ATOM 3738 O O . HIS C 1 237 ? -6.733 66.078 17.432 1.00 17.22 339 HIS E O 1
ATOM 3745 N N . SER C 1 238 ? -7.060 64.365 18.861 1.00 18.98 340 SER E N 1
ATOM 3746 C CA . SER C 1 238 ? -8.104 65.036 19.631 1.00 20.44 340 SER E CA 1
ATOM 3747 C C . SER C 1 238 ? -8.100 64.537 21.072 1.00 21.70 340 SER E C 1
ATOM 3748 O O . SER C 1 238 ? -8.943 63.731 21.455 1.00 21.87 340 SER E O 1
ATOM 3751 N N . PRO C 1 239 ? -7.156 65.020 21.866 1.00 23.16 341 PRO E N 1
ATOM 3752 C CA . PRO C 1 239 ? -7.046 64.629 23.266 1.00 24.07 341 PRO E CA 1
ATOM 3753 C C . PRO C 1 239 ? -8.404 64.780 23.949 1.00 25.04 341 PRO E C 1
ATOM 3754 O O . PRO C 1 239 ? -9.175 65.699 23.656 1.00 25.02 341 PRO E O 1
ATOM 3758 N N . PRO C 1 240 ? -8.656 63.871 24.881 1.00 26.14 342 PRO E N 1
ATOM 3759 C CA . PRO C 1 240 ? -9.959 63.662 25.524 1.00 26.77 342 PRO E CA 1
ATOM 3760 C C . PRO C 1 240 ? -10.549 64.839 26.262 1.00 27.38 342 PRO E C 1
ATOM 3761 O O . PRO C 1 240 ? -11.708 64.782 26.682 1.00 27.61 342 PRO E O 1
ATOM 3765 N N . GLY C 1 241 ? -9.766 65.883 26.447 1.00 27.95 343 GLY E N 1
ATOM 3766 C CA . GLY C 1 241 ? -10.266 67.042 27.143 1.00 28.35 343 GLY E CA 1
ATOM 3767 C C . GLY C 1 241 ? -10.396 68.149 26.133 1.00 28.69 343 GLY E C 1
ATOM 3768 O O . GLY C 1 241 ? -11.368 68.217 25.372 1.00 28.94 343 GLY E O 1
ATOM 3769 N N . LYS C 1 242 ? -9.382 68.998 26.096 1.00 28.87 344 LYS E N 1
ATOM 3770 C CA . LYS C 1 242 ? -9.395 70.121 25.187 1.00 28.86 344 LYS E CA 1
ATOM 3771 C C . LYS C 1 242 ? -8.026 70.334 24.609 1.00 28.53 344 LYS E C 1
ATOM 3772 O O . LYS C 1 242 ? -7.057 69.687 25.014 1.00 28.56 344 LYS E O 1
ATOM 3778 N N . SER C 1 243 ? -7.953 71.282 23.682 1.00 28.06 345 SER E N 1
ATOM 3779 C CA . SER C 1 243 ? -6.707 71.586 23.019 1.00 27.64 345 SER E CA 1
ATOM 3780 C C . SER C 1 243 ? -6.385 70.325 22.236 1.00 27.09 345 SER E C 1
ATOM 3781 O O . SER C 1 243 ? -5.912 69.333 22.791 1.00 27.34 345 SER E O 1
ATOM 3784 N N . GLY C 1 244 ? -6.689 70.371 20.943 1.00 26.22 346 GLY E N 1
ATOM 3785 C CA . GLY C 1 244 ? -6.587 69.222 20.059 1.00 25.41 346 GLY E CA 1
ATOM 3786 C C . GLY C 1 244 ? -5.323 68.405 20.052 1.00 24.47 346 GLY E C 1
ATOM 3787 O O . GLY C 1 244 ? -4.813 67.970 21.077 1.00 24.63 346 GLY E O 1
ATOM 3788 N N . PRO C 1 245 ? -4.801 68.228 18.852 1.00 23.29 347 PRO E N 1
ATOM 3789 C CA . PRO C 1 245 ? -3.707 67.303 18.594 1.00 22.25 347 PRO E CA 1
ATOM 3790 C C . PRO C 1 245 ? -2.514 67.553 19.493 1.00 21.06 347 PRO E C 1
ATOM 3791 O O . PRO C 1 245 ? -1.841 68.581 19.379 1.00 21.02 347 PRO E O 1
ATOM 3795 N N . GLU C 1 246 ? -2.293 66.623 20.413 1.00 19.44 348 GLU E N 1
ATOM 3796 C CA . GLU C 1 246 ? -1.135 66.688 21.283 1.00 18.26 348 GLU E CA 1
ATOM 3797 C C . GLU C 1 246 ? 0.021 66.170 20.443 1.00 16.78 348 GLU E C 1
ATOM 3798 O O . GLU C 1 246 ? 0.322 64.976 20.444 1.00 16.45 348 GLU E O 1
ATOM 3804 N N . ALA C 1 247 ? 0.639 67.069 19.692 1.00 15.11 349 ALA E N 1
ATOM 3805 C CA . ALA C 1 247 ? 1.706 66.680 18.783 1.00 13.80 349 ALA E CA 1
ATOM 3806 C C . ALA C 1 247 ? 2.572 67.873 18.420 1.00 12.86 349 ALA E C 1
ATOM 3807 O O . ALA C 1 247 ? 2.141 69.013 18.522 1.00 12.09 349 ALA E O 1
ATOM 3809 N N . PRO C 1 248 ? 3.789 67.597 17.971 1.00 11.86 350 PRO E N 1
ATOM 3810 C CA . PRO C 1 248 ? 4.715 68.638 17.544 1.00 11.28 350 PRO E CA 1
ATOM 3811 C C . PRO C 1 248 ? 4.117 69.438 16.394 1.00 10.58 350 PRO E C 1
ATOM 3812 O O . PRO C 1 248 ? 3.244 68.933 15.691 1.00 10.26 350 PRO E O 1
ATOM 3816 N N . GLU C 1 249 ? 4.590 70.663 16.203 1.00 9.84 351 GLU E N 1
ATOM 3817 C CA . GLU C 1 249 ? 4.039 71.530 15.170 1.00 9.61 351 GLU E CA 1
ATOM 3818 C C . GLU C 1 249 ? 4.154 70.948 13.761 1.00 8.52 351 GLU E C 1
ATOM 3819 O O . GLU C 1 249 ? 3.205 71.022 12.984 1.00 8.21 351 GLU E O 1
ATOM 3825 N N . TRP C 1 250 ? 5.305 70.372 13.429 1.00 7.49 352 TRP E N 1
ATOM 3826 C CA . TRP C 1 250 ? 5.504 69.828 12.093 1.00 6.48 352 TRP E CA 1
ATOM 3827 C C . TRP C 1 250 ? 4.444 68.778 11.779 1.00 6.40 352 TRP E C 1
ATOM 3828 O O . TRP C 1 250 ? 4.022 68.644 10.635 1.00 6.11 352 TRP E O 1
ATOM 3839 N N . TYR C 1 251 ? 4.030 68.034 12.802 1.00 6.43 353 TYR E N 1
ATOM 3840 C CA . TYR C 1 251 ? 3.035 66.973 12.660 1.00 6.44 353 TYR E CA 1
ATOM 3841 C C . TYR C 1 251 ? 1.662 67.574 12.400 1.00 6.72 353 TYR E C 1
ATOM 3842 O O . TYR C 1 251 ? 0.935 67.150 11.507 1.00 6.24 353 TYR E O 1
ATOM 3851 N N . GLN C 1 252 ? 1.314 68.569 13.201 1.00 7.36 354 GLN E N 1
ATOM 3852 C CA . GLN C 1 252 ? 0.043 69.267 13.050 1.00 8.16 354 GLN E CA 1
ATOM 3853 C C . GLN C 1 252 ? -0.043 69.898 11.666 1.00 8.75 354 GLN E C 1
ATOM 3854 O O . GLN C 1 252 ? -1.113 69.953 11.065 1.00 8.82 354 GLN E O 1
ATOM 3860 N N . VAL C 1 253 ? 1.098 70.364 11.162 1.00 9.50 355 VAL E N 1
ATOM 3861 C CA . VAL C 1 253 ? 1.166 70.996 9.859 1.00 10.13 355 VAL E CA 1
ATOM 3862 C C . VAL C 1 253 ? 0.945 69.958 8.757 1.00 10.89 355 VAL E C 1
ATOM 3863 O O . VAL C 1 253 ? 0.178 70.187 7.819 1.00 10.68 355 VAL E O 1
ATOM 3867 N N . GLU C 1 254 ? 1.615 68.814 8.884 1.00 11.61 356 GLU E N 1
ATOM 3868 C CA . GLU C 1 254 ? 1.499 67.750 7.893 1.00 12.56 356 GLU E CA 1
ATOM 3869 C C . GLU C 1 254 ? 0.104 67.135 7.935 1.00 12.79 356 GLU E C 1
ATOM 3870 O O . GLU C 1 254 ? -0.407 66.675 6.915 1.00 12.66 356 GLU E O 1
ATOM 3876 N N . LEU C 1 255 ? -0.501 67.123 9.120 1.00 13.15 357 LEU E N 1
ATOM 3877 C CA . LEU C 1 255 ? -1.842 66.588 9.292 1.00 13.74 357 LEU E CA 1
ATOM 3878 C C . LEU C 1 255 ? -2.808 67.438 8.466 1.00 14.49 357 LEU E C 1
ATOM 3879 O O . LEU C 1 255 ? -3.603 66.926 7.686 1.00 13.86 357 LEU E O 1
ATOM 3884 N N . LYS C 1 256 ? -2.715 68.748 8.638 1.00 15.44 358 LYS E N 1
ATOM 3885 C CA . LYS C 1 256 ? -3.546 69.674 7.882 1.00 16.58 358 LYS E CA 1
ATOM 3886 C C . LYS C 1 256 ? -3.293 69.465 6.388 1.00 17.44 358 LYS E C 1
ATOM 3887 O O . LYS C 1 256 ? -4.223 69.437 5.587 1.00 17.62 358 LYS E O 1
ATOM 3893 N N . ALA C 1 257 ? -2.023 69.312 6.026 1.00 18.55 359 ALA E N 1
ATOM 3894 C CA . ALA C 1 257 ? -1.629 69.078 4.645 1.00 19.53 359 ALA E CA 1
ATOM 3895 C C . ALA C 1 257 ? -2.228 67.766 4.143 1.00 20.42 359 ALA E C 1
ATOM 3896 O O . ALA C 1 257 ? -2.967 67.750 3.157 1.00 20.30 359 ALA E O 1
ATOM 3898 N N . PHE C 1 258 ? -1.894 66.669 4.817 1.00 21.56 360 PHE E N 1
ATOM 3899 C CA . PHE C 1 258 ? -2.453 65.369 4.468 1.00 22.58 360 PHE E CA 1
ATOM 3900 C C . PHE C 1 258 ? -3.951 65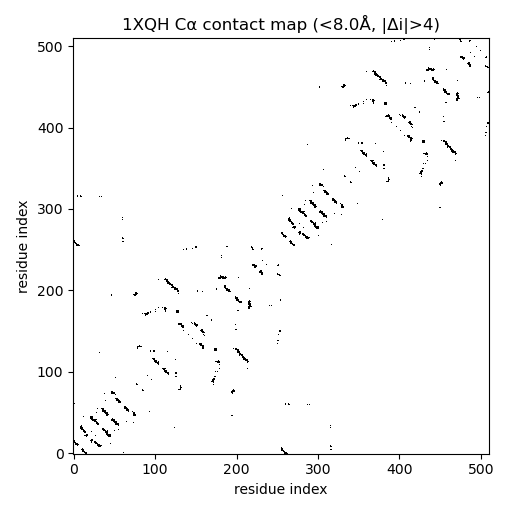.523 4.482 1.00 24.16 360 PHE E C 1
ATOM 3901 O O . PHE C 1 258 ? -4.665 65.047 3.596 1.00 24.00 360 PHE E O 1
ATOM 3909 N N . GLN C 1 259 ? -4.407 66.216 5.517 1.00 26.07 361 GLN E N 1
ATOM 3910 C CA . GLN C 1 259 ? -5.815 66.430 5.743 1.00 27.67 361 GLN E CA 1
ATOM 3911 C C . GLN C 1 259 ? -6.383 67.303 4.667 1.00 29.36 361 GLN E C 1
ATOM 3912 O O . GLN C 1 259 ? -6.643 68.489 4.873 1.00 29.55 361 GLN E O 1
ATOM 3918 N N . ALA C 1 260 ? -6.565 66.700 3.510 1.00 31.20 362 ALA E N 1
ATOM 3919 C CA . ALA C 1 260 ? -7.158 67.376 2.393 1.00 32.82 362 ALA E CA 1
ATOM 3920 C C . ALA C 1 260 ? -6.051 67.949 1.515 1.00 34.60 362 ALA E C 1
ATOM 3921 O O . ALA C 1 260 ? -5.638 69.110 1.602 1.00 34.46 362 ALA E O 1
ATOM 3923 N N . THR C 1 261 ? -5.572 67.003 0.722 1.00 36.88 363 THR E N 1
ATOM 3924 C CA . THR C 1 261 ? -4.625 67.068 -0.352 1.00 38.83 363 THR E CA 1
ATOM 3925 C C . THR C 1 261 ? -5.012 65.634 -0.743 1.00 41.05 363 THR E C 1
ATOM 3926 O O . THR C 1 261 ? -4.689 65.120 -1.812 1.00 41.15 363 THR E O 1
ATOM 3930 N N . GLN C 1 262 ? -5.718 65.018 0.214 1.00 43.72 364 GLN E N 1
ATOM 3931 C CA . GLN C 1 262 ? -6.247 63.666 0.175 1.00 45.81 364 GLN E CA 1
ATOM 3932 C C . GLN C 1 262 ? -7.380 63.485 -0.810 1.00 47.00 364 GLN E C 1
ATOM 3933 O O . GLN C 1 262 ? -8.059 64.437 -1.185 1.00 47.20 364 GLN E O 1
ATOM 3939 N N . GLN C 1 263 ? -7.610 62.228 -1.172 1.00 48.31 365 GLN E N 1
ATOM 3940 C CA . GLN C 1 263 ? -8.653 61.872 -2.115 1.00 49.38 365 GLN E CA 1
ATOM 3941 C C . GLN C 1 263 ? -9.893 61.407 -1.358 1.00 50.12 365 GLN E C 1
ATOM 3942 O O . GLN C 1 263 ? -10.431 60.339 -1.633 1.00 50.07 365 GLN E O 1
ATOM 3948 N N . LYS C 1 264 ? -10.357 62.225 -0.414 1.00 51.06 366 LYS E N 1
ATOM 3949 C CA . LYS C 1 264 ? -11.496 61.856 0.422 1.00 51.63 366 LYS E CA 1
ATOM 3950 C C . LYS C 1 264 ? -12.523 62.984 0.518 1.00 51.90 366 LYS E C 1
ATOM 3951 O O . LYS C 1 264 ? -12.284 64.106 0.064 1.00 52.16 366 LYS E O 1
ATOM 3957 N N . LEU D 2 1 ? 0.894 60.102 26.101 1.00 15.76 369 LEU F N 1
ATOM 3958 C CA . LEU D 2 1 ? 0.304 61.291 25.408 1.00 15.55 369 LEU F CA 1
ATOM 3959 C C . LEU D 2 1 ? 1.383 62.044 24.546 1.00 14.55 369 LEU F C 1
ATOM 3960 O O . LEU D 2 1 ? 1.053 62.510 23.458 1.00 15.35 369 LEU F O 1
ATOM 3965 N N . LYS D 2 2 ? 2.611 62.252 25.039 1.00 12.77 370 LYS F N 1
ATOM 3966 C CA . LYS D 2 2 ? 3.762 62.652 24.199 1.00 11.32 370 LYS F CA 1
ATOM 3967 C C . LYS D 2 2 ? 4.720 61.545 23.712 1.00 10.12 370 LYS F C 1
ATOM 3968 O O . LYS D 2 2 ? 5.940 61.681 23.803 1.00 8.83 370 LYS F O 1
ATOM 3974 N N . SER D 2 3 ? 4.171 60.471 23.159 1.00 9.34 371 SER F N 1
ATOM 3975 C CA . SER D 2 3 ? 4.990 59.390 22.627 1.00 9.11 371 SER F CA 1
ATOM 3976 C C . SER D 2 3 ? 4.231 58.725 21.482 1.00 8.67 371 SER F C 1
ATOM 3977 O O . SER D 2 3 ? 3.035 58.961 21.282 1.00 7.45 371 SER F O 1
ATOM 3990 N N . LYS D 2 5 ? 2.587 55.957 18.884 1.00 26.38 373 LYS F N 1
ATOM 3991 C CA . LYS D 2 5 ? 1.974 54.761 19.505 1.00 26.78 373 LYS F CA 1
ATOM 3992 C C . LYS D 2 5 ? 1.660 53.734 18.431 1.00 26.97 373 LYS F C 1
ATOM 3993 O O . LYS D 2 5 ? 0.805 53.998 17.590 1.00 26.75 373 LYS F O 1
ATOM 3999 N N . GLY D 2 6 ? 2.505 52.720 18.281 1.00 27.41 374 GLY F N 1
ATOM 4000 C CA . GLY D 2 6 ? 2.122 51.469 17.656 1.00 27.77 374 GLY F CA 1
ATOM 4001 C C . GLY D 2 6 ? 0.611 51.282 17.632 1.00 27.97 374 GLY F C 1
ATOM 4002 O O . GLY D 2 6 ? -0.077 51.413 18.653 1.00 28.40 374 GLY F O 1
#

Secondary structure (DSSP, 8-state):
-EEEEE-TTS-EEEEE--TTS---EEEEEEE-TTSSEEEEEEEETTEEEEEEEEEEEEEETTEEEEEEPSS--EE------SS---SSTT---HHHHTTEEEEE-SSTT--EEEEESS-B-TT-EEEEE--EEE-HHHHHHS-GGG-SS-EE-SSS-EEE--TTTTSTTT--S--GGGPEE-SS-SEEEEEEEETTTEEEEEEEESS-B-TTPEEEE-----SS-TTS-S-SS-HHHHHHHHHHHTT---/-----/-EEEEE-TTS-EEEEE--TTS---EEEEEEE-TTSSEEEEEEEETTEEEEEEEEEEEEEETTEEEEEEPSS--EE------SS-S-SSTT---HHHHTTEEEEE-SSTT--EEEEESS-B-TT-EEEEE--EEE-HHHHHTS-GGG-SS-EE-SSS-EEE--TTTTSTTT--S--GGGPEE-SS-SEEEEEEEETTTEEEEEEEESS-B-TTPEEEE-----SS-SSSSS--S-HHHHHHHHHHTTTS--/-----

Sequence (510 aa):
GVCWIYYPDGGSLVGEVNEDGEMTGEKIAYVYPDERTALYGKFIDGEMIEGKLATLMSTEEGRPHFELMPGNSVYHFDKSTSSCISTNALLPDPYESERVYVAESLISSAGEGLFSKVAVGPNTVMSFYNGVRITHQEVDSRDWALNGNTLSLDEETVIDVPEPYNHVSKYCASLGHKANHSFTPNCIYDMFVHPRFGPIKCIRTLRAVEADEELTVAYGYDHSPPGKSGPEAPEWYQVELKAFQATQQKLKSKGGVCWIYYPDGGSLVGEVNEDGEMTGEKIAYVYPDERTALYGKFIDGEMIEGKLATLMSTEEGRPHFELMPGNSVYHFDKSTSSCISTNALLPDPYESERVYVAESLISSAGEGLFSKVAVGPNTVMSFYNGVRITHQEVDSRDWALNGNTLSLDEETVIDVPEPYNHVSKYCASLGHKANHSFTPNCIYDMFVHPRFGPIKCIRTLRAVEADEELTVAYGYDHSPPGKSGPEAPEWYQVELKAFQATQQKLKSKG

Radius of gyration: 30.68 Å; Cα contacts (8 Å, |Δi|>4): 1216; chains: 4; bounding box: 49×95×37 Å

Solvent-accessible surface area: 24850 Å² total

Nearest PDB structures (foldseek):
  1xqh-assembly1_A  TM=1.002E+00  e=2.075E-50  Homo sapiens
  3cbp-assembly1_A  TM=1.002E+00  e=3.264E-47  Homo sapiens
  3m53-assembly1_A  TM=9.933E-01  e=1.606E-47  Homo sapiens
  3cbm-assembly1_A  TM=9.983E-01  e=1.026E-46  Homo sapiens
  4j83-assembly1_A  TM=9.939E-01  e=2.323E-46  Homo sapiens

Foldseek 3Di:
DKDWAADPLQKIKIDDADPVRFQADFAIWIGDNVNFWIFGTGDTSLAFDWTATWTQPDADPNRTDIDGDDDDDIAGAFAAEQPRQGPCQLDADPQLVQFKDKDQDPDPPQGIFIFTQFWDWFFAFRWFQTAYWDAPCVVVVDDVVQVLQWDDQDNGTIGGQGPPSLDSVRGRHTCQSRHEADPPFQWEWAWDADSHHGTGITIGGRGIDHGGGTGHYHRDFAQQDPVGGDTPHDPVVSVVVVVCVPVPPD/DVPPD/DKDWAADPLQKIKIDDADPVRFPADQAIWIGDNVNFWIFGTGDGRLAFDWTAIWTQPDADPNRTDIDGDDDDDIAGAFAAEQPRQGPCQLDADPQLVQFKDKDQDPDPPQGIFIFTQFWDWAFAFRWFLGAYWDAPCVVVPDDVVQVLQWDDQDNGTIGGQGPPSLDSVRGRHTCQSRHAADPPFQWEWAWDADSHHGTGITIGGRGIDHGGGTGHYHRDFFQQPPPDDGTPHDPVVVVVCVVCVPVDPD/DPDPD

CATH classification: 2.20.110.10 (+1 more: 2.170.270.10)

B-factor: mean 10.54, std 11.84, range [2.0, 63.84]